Protein 5TEV (pdb70)

Sequence (667 aa):
KKRVLTGVTTTGTPHLGNYVGAIRPAVRAAQNPDTESFLFLADYHGIIKCHEQEMIHQSTQAVAATWLACGLDPERTTFYRQSDIPEVMELNWILTCITAKGLMNRAHAYKAAVQANAENGQEDPDFGVEMGLFSYPILMTADILMFNANEVPVGRDQIQHVEMARDIAGRFNHRFQELFTLPEVKIDENVELLVGLDGRKMSKSYGNTIPLWENDKKTQKSVNKIITNMKEPGEPKQPDESPLFEIYKAFSTPSETAEFTQMLALAWGEAKKLSAAKINAELAELRERYNALTSNPSQIEEILQAGAQKARKEARELLDKVRDAVGIRPLKSKKRVLTGVTTTGTPHLGNYVGAIRPAVRAAQNPDTESFLFLADYHGIIKCHEQEMIHQSTQAVAATWLACGLDPERTTFYRQSDIPEVMELNWILTCITAKGLMNRAHHAYKAAVQANAENGQEDPDFGVEMGLFSYPILMTADILMFNANEVPVGRDQIQHVEMARDIAGRFNHRRFQELFTLPEVKIDENVELLVGLDGRKMSKSYGNTIPLWENDKKTQKSVNKIITNMKEPGEPKQPDESPLFEIIYKAFSTPSETAEFTQMLADGLAWGEAKKLSAAKINAELAELRERYNALTSNPSQIEEILQAGAQKARKEARELLDKVRDAVGIRPLK

Organism: Neisseria gonorrhoeae (strain ATCC 700825 / FA 1090) (NCBI:txid242231)

Radius of gyration: 34.65 Å; Cα contacts (8 Å, |Δi|>4): 1005; chains: 2; bounding box: 99×56×100 Å

CATH classification: 3.40.50.620 (+1 more: 1.10.240.10)

InterPro domains:
  IPR002305 Aminoacyl-tRNA synthetase, class Ic [PF00579] (5-286)
  IPR002306 Tryptophan-tRNA ligase [PR01039] (16-32)
  IPR002306 Tryptophan-tRNA ligase [PR01039] (68-87)
  IPR002306 Tryptophan-tRNA ligase [PR01039] (152-173)
  IPR002306 Tryptophan-tRNA ligase [PR01039] (203-213)
  IPR002306 Tryptophan-tRNA ligase [TIGR00233] (3-332)
  IPR014729 Rossmann-like alpha/beta/alpha sandwich fold [G3DSA:3.40.50.620] (5-331)
  IPR024109 Tryptophan-tRNA ligase, bacterial-type [MF_00140_B] (3-333)
  IPR050203 Tryptophan--tRNA ligase [PTHR43766] (3-332)

Solvent-accessible surface area: 33752 Å² total; per-residue (Å²): 181,84,36,24,1,25,42,24,95,0,75,33,95,14,19,0,11,58,8,11,15,53,3,80,45,30,14,64,68,16,98,57,105,98,18,66,11,6,8,10,0,7,14,96,20,3,79,38,174,28,122,106,83,53,63,29,132,103,3,13,56,6,4,0,0,0,7,12,0,16,26,6,51,36,157,110,0,16,0,3,34,3,49,32,1,72,6,3,70,60,0,38,168,20,0,47,76,5,20,37,138,22,20,5,60,140,4,108,32,31,112,64,26,41,91,42,14,65,133,119,68,68,107,71,75,68,111,69,34,113,131,31,29,22,34,32,3,9,21,43,0,0,4,4,0,1,3,39,0,51,42,10,52,24,36,73,130,84,60,32,34,0,97,6,0,83,63,0,0,27,87,0,23,164,125,70,92,148,36,8,52,70,0,98,50,27,74,60,155,125,84,53,91,7,20,0,28,54,38,118,61,15,30,79,105,105,68,4,39,0,38,1,33,78,100,76,69,36,0,78,64,23,0,84,58,4,82,28,54,65,21,48,103,60,38,94,6,58,59,105,78,8,17,1,45,63,0,18,118,19,8,21,66,119,81,58,16,63,63,18,29,125,125,20,71,40,24,21,40,122,13,8,50,38,0,0,58,59,0,10,74,59,0,49,65,29,15,130,107,26,79,60,23,34,98,65,57,60,78,5,71,118,43,4,87,52,3,5,140,83,0,100,64,64,0,92,106,16,0,70,107,0,79,67,13,39,39,99,136,125,182,162,176,129,88,38,16,2,27,38,25,94,0,70,26,84,15,23,0,9,58,7,11,15,54,4,78,45,30,15,62,50,15,97,60,108,98,22,67,10,4,8,10,0,8,12,98,21,6,110,49,91,38,89,35,91,63,13,27,137,123,6,13,56,9,7,0,0,0,10,12,0,14,24,7,50,39,158,120,2,15,1,4,32,3,48,33,2,72,6,3,69,63,0,40,162,19,0,47,69,8,19,38,141,23,22,5,60,138,4,99,32,31,97,65,24,42,113,55,16,66,78,134,57,59,168,68,78,71,118,73,33,129,131,32,44,25,35,36,3,10,22,45,1,0,4,4,0,1,3,38,1,51,28,10,44,23,36,74,133,78,54,34,41,0,95,5,0,80,64,0,0,28,114,0,22,171,158,53,88,150,35,8,56,70,0,99,50,77,81,64,162,131,90,60,88,13,17,0,18,52,39,115,54,17,35,56,81,98,60,2,39,0,45,2,27,71,89,78,64,112,0,79,122,12,0,80,119,3,87,36,62,193,74,114,102,54,74,64,0,88,43,132,40,8,17,0,37,87,0,15,119,21,8,23,72,120,88,67,15,62,57,2,41,100,83,2,35,100,4,32,21,20,49,80,0,33,136,62,1,1,53,52,1,12,74,60,0,53,136,27,15,67,111,28,77,57,23,38,97,64,58,60,78,5,72,122,46,3,85,54,2,4,132,76,0,96,153,69,0,94,56,20,0,70,120,0,76,65,12,40,40,96,146,114,181,250

B-factor: mean 45.29, std 17.22, range [15.89, 123.72]

Foldseek 3Di:
DAEEEEEDEQQAADFPLCCLFPQLVVLVVLPPPVYQAEYEYALVLNCQPRVPVVRSVVSVLRVLLLNVLSHNDCVRYLYAYPVLAVLLVVQLVVLVVQADLVLLVPDDQLVVQLVVCVVVVHPDSCVPPDVSSSRVLSSVLSVCFLQLGQEYEDEPVCQSSLVSSQVSLVSLCVVFNNLHHRHYYDYDPPGDQAAFQERHGADPVVVGGQHQQDALVSNLVSLVSRDADDQAFPCADALVRTSLLVLQPSLDDPVVSVVLRVCRPGGPSVSSVNSSVSSNVVCVSSNVSSVVCVVPVVVSVVSNVVSSVVSNVSSVVSSVVSCVRVPNDDDD/DAAEEEEEDEQQDADFPQCCLFPQLVVLVVLVPPRYQAEYEYALVLVPQPDDPVVRSVVSVLNVLLLNVLSPNDCVRYLYAYPVLAVLLVVVLVVLVVLADLVLLVPDDQLVVQLVVCVVVVNPPSCVVPDVSSSRVLSSLLSVCFLQLGQEYEDEPVCQSSLVSSQVSLVSLCVVFNNQHHRHDYDYDPDGDQAAFQERHGADPVVVGTQGQQDALVSSLVSLVSRDADDQAAQAADALVRTSLLRLQPSQDDPVVSVVLRVCRRRRHGVNVSSVVSSVSSCVVCVSSNVSSVVCVVPVVVSVVSNVVSSVVSNVSSVVSSVVVCVRVPNDDDD

Structure (mmCIF, N/CA/C/O backbone):
data_5TEV
#
_entry.id   5TEV
#
_cell.length_a   59.940
_cell.length_b   59.940
_cell.length_c   355.620
_cell.angle_alpha   90.000
_cell.angle_beta   90.000
_cell.angle_gamma   120.000
#
_symmetry.space_group_name_H-M   'P 32 2 1'
#
loop_
_entity.id
_entity.type
_entity.pdbx_description
1 polymer 'Tryptophan--tRNA ligase'
2 water water
#
loop_
_atom_site.group_PDB
_atom_site.id
_atom_site.type_symbol
_atom_site.label_atom_id
_atom_site.label_alt_id
_atom_site.label_comp_id
_atom_site.label_asym_id
_atom_site.label_entity_id
_atom_site.label_seq_id
_atom_site.pdbx_PDB_ins_code
_atom_site.Cartn_x
_atom_site.Cartn_y
_atom_site.Cartn_z
_atom_site.occupancy
_atom_site.B_iso_or_equiv
_atom_site.auth_seq_id
_atom_site.auth_comp_id
_atom_site.auth_asym_id
_atom_site.auth_atom_id
_atom_site.pdbx_PDB_model_num
ATOM 1 N N . LYS A 1 11 ? 33.655 -6.373 -71.262 1.00 72.67 3 LYS A N 1
ATOM 2 C CA . LYS A 1 11 ? 33.861 -6.363 -69.811 1.00 67.05 3 LYS A CA 1
ATOM 3 C C . LYS A 1 11 ? 33.719 -7.771 -69.204 1.00 55.19 3 LYS A C 1
ATOM 4 O O . LYS A 1 11 ? 32.721 -8.459 -69.410 1.00 53.21 3 LYS A O 1
ATOM 10 N N . LYS A 1 12 ? 34.727 -8.175 -68.436 1.00 48.00 4 LYS A N 1
ATOM 11 C CA . LYS A 1 12 ? 34.835 -9.539 -67.933 1.00 43.59 4 LYS A CA 1
ATOM 12 C C . LYS A 1 12 ? 33.945 -9.718 -66.706 1.00 42.85 4 LYS A C 1
ATOM 13 O O . LYS A 1 12 ? 34.171 -9.069 -65.678 1.00 34.51 4 LYS A O 1
ATOM 19 N N . ARG A 1 13 ? 32.962 -10.613 -66.779 1.00 29.40 5 ARG A N 1
ATOM 20 C CA . ARG A 1 13 ? 32.123 -10.852 -65.611 1.00 33.90 5 ARG A CA 1
ATOM 21 C C . ARG A 1 13 ? 32.737 -11.940 -64.723 1.00 26.70 5 ARG A C 1
ATOM 22 O O . ARG A 1 13 ? 33.096 -13.027 -65.195 1.00 27.15 5 ARG A O 1
ATOM 30 N N . VAL A 1 14 ? 32.855 -11.631 -63.437 1.00 25.45 6 VAL A N 1
ATOM 31 C CA . VAL A 1 14 ? 33.596 -12.430 -62.464 1.00 24.66 6 VAL A CA 1
ATOM 32 C C . VAL A 1 14 ? 32.609 -12.807 -61.370 1.00 23.43 6 VAL A C 1
ATOM 33 O O . VAL A 1 14 ? 31.961 -11.932 -60.779 1.00 31.26 6 VAL A O 1
ATOM 37 N N . LEU A 1 15 ? 32.459 -14.100 -61.118 1.00 25.86 7 LEU A N 1
ATOM 38 C CA . LEU A 1 15 ? 31.409 -14.574 -60.223 1.00 28.09 7 LEU A CA 1
ATOM 39 C C . LEU A 1 15 ? 31.979 -15.520 -59.175 1.00 30.71 7 LEU A C 1
ATOM 40 O O . LEU A 1 15 ? 32.561 -16.558 -59.510 1.00 23.66 7 LEU A O 1
ATOM 45 N N . THR A 1 16 ? 31.737 -15.185 -57.910 1.00 29.81 8 THR A N 1
ATOM 46 C CA . THR A 1 16 ? 32.289 -15.879 -56.752 1.00 33.31 8 THR A CA 1
ATOM 47 C C . THR A 1 16 ? 31.136 -16.364 -55.884 1.00 36.10 8 THR A C 1
ATOM 48 O O . THR A 1 16 ? 30.246 -15.581 -55.534 1.00 32.51 8 THR A O 1
ATOM 52 N N . GLY A 1 17 ? 31.141 -17.646 -55.542 1.00 30.54 9 GLY A N 1
ATOM 53 C CA . GLY A 1 17 ? 30.213 -18.180 -54.560 1.00 29.91 9 GLY A CA 1
ATOM 54 C C . GLY A 1 17 ? 30.958 -18.339 -53.245 1.00 32.88 9 GLY A C 1
ATOM 55 O O . GLY A 1 17 ? 32.102 -18.781 -53.233 1.00 32.21 9 GLY A O 1
ATOM 56 N N . VAL A 1 18 ? 30.305 -17.947 -52.143 1.00 30.07 10 VAL A N 1
ATOM 57 C CA . VAL A 1 18 ? 30.861 -18.042 -50.789 1.00 25.28 10 VAL A CA 1
ATOM 58 C C . VAL A 1 18 ? 29.940 -18.918 -49.941 1.00 28.23 10 VAL A C 1
ATOM 59 O O . VAL A 1 18 ? 28.714 -18.755 -49.976 1.00 34.48 10 VAL A O 1
ATOM 63 N N . THR A 1 19 ? 30.527 -19.836 -49.173 1.00 29.17 11 THR A N 1
ATOM 64 C CA . THR A 1 19 ? 29.727 -20.747 -48.368 1.00 34.45 11 THR A CA 1
ATOM 65 C C . THR A 1 19 ? 29.129 -20.032 -47.154 1.00 36.67 11 THR A C 1
ATOM 66 O O . THR A 1 19 ? 29.571 -18.947 -46.747 1.00 35.00 11 THR A O 1
ATOM 70 N N . THR A 1 20 ? 28.093 -20.662 -46.585 1.00 34.24 12 THR A N 1
ATOM 71 C CA . THR A 1 20 ? 27.354 -20.146 -45.425 1.00 29.85 12 THR A CA 1
ATOM 72 C C . THR A 1 20 ? 27.110 -21.283 -44.426 1.00 39.00 12 THR A C 1
ATOM 73 O O . THR A 1 20 ? 25.977 -21.627 -44.092 1.00 48.62 12 THR A O 1
ATOM 77 N N . THR A 1 21 ? 28.192 -21.903 -43.931 1.00 35.64 13 THR A N 1
ATOM 78 C CA . THR A 1 21 ? 28.065 -23.051 -43.033 1.00 44.05 13 THR A CA 1
ATOM 79 C C . THR A 1 21 ? 28.843 -22.851 -41.741 1.00 44.84 13 THR A C 1
ATOM 80 O O . THR A 1 21 ? 29.081 -23.815 -41.011 1.00 50.16 13 THR A O 1
ATOM 84 N N . GLY A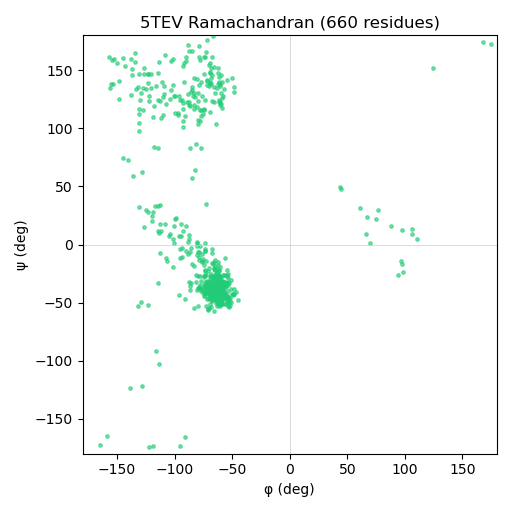 1 22 ? 29.248 -21.628 -41.451 1.00 40.47 14 GLY A N 1
ATOM 85 C CA . GLY A 1 22 ? 29.903 -21.331 -40.191 1.00 33.47 14 GLY A CA 1
ATOM 86 C C . GLY A 1 22 ? 30.357 -19.893 -40.219 1.00 42.12 14 GLY A C 1
ATOM 87 O O . GLY A 1 22 ? 30.279 -19.207 -41.249 1.00 39.56 14 GLY A O 1
ATOM 88 N N . THR A 1 23 ? 30.839 -19.447 -39.072 1.00 44.70 15 THR A N 1
ATOM 89 C CA . THR A 1 23 ? 31.261 -18.064 -38.952 1.00 44.71 15 THR A CA 1
ATOM 90 C C . THR A 1 23 ? 32.683 -17.899 -39.481 1.00 40.92 15 THR A C 1
ATOM 91 O O . THR A 1 23 ? 33.566 -18.681 -39.117 1.00 38.84 15 THR A O 1
ATOM 95 N N . PRO A 1 24 ? 32.932 -16.925 -40.354 1.00 41.26 16 PRO A N 1
ATOM 96 C CA . PRO A 1 24 ? 34.300 -16.678 -40.823 1.00 42.93 16 PRO A CA 1
ATOM 97 C C . PRO A 1 24 ? 35.298 -16.569 -39.674 1.00 42.36 16 PRO A C 1
ATOM 98 O O . PRO A 1 24 ? 34.989 -16.056 -38.593 1.00 40.67 16 PRO A O 1
ATOM 102 N N . HIS A 1 25 ? 36.497 -17.092 -39.914 1.00 39.62 17 HIS A N 1
ATOM 103 C CA . HIS A 1 25 ? 37.614 -16.992 -38.989 1.00 36.70 17 HIS A CA 1
ATOM 104 C C . HIS A 1 25 ? 38.796 -16.314 -39.687 1.00 35.24 17 HIS A C 1
ATOM 105 O O . HIS A 1 25 ? 38.690 -15.835 -40.819 1.00 35.16 17 HIS A O 1
ATOM 112 N N . LEU A 1 26 ? 39.928 -16.276 -38.985 1.00 32.61 18 LEU A N 1
ATOM 113 C CA . LEU A 1 26 ? 41.095 -15.555 -39.476 1.00 30.69 18 LEU A CA 1
ATOM 114 C C . LEU A 1 26 ? 41.575 -16.122 -40.806 1.00 33.49 18 LEU A C 1
ATOM 115 O O . LEU A 1 26 ? 41.946 -15.370 -41.715 1.00 37.37 18 LEU A O 1
ATOM 120 N N . GLY A 1 27 ? 41.539 -17.448 -40.945 1.00 36.27 19 GLY A N 1
ATOM 121 C CA . GLY A 1 27 ? 41.949 -18.079 -42.191 1.00 37.51 19 GLY A CA 1
ATOM 122 C C . GLY A 1 27 ? 41.114 -17.664 -43.390 1.00 36.85 19 GLY A C 1
ATOM 123 O O . GLY A 1 27 ? 41.645 -17.487 -44.492 1.00 41.36 19 GLY A O 1
ATOM 124 N N . ASN A 1 28 ? 39.795 -17.520 -43.206 1.00 27.99 20 ASN A N 1
ATOM 125 C CA . ASN A 1 28 ? 38.956 -17.039 -44.312 1.00 26.66 20 ASN A CA 1
ATOM 126 C C . ASN A 1 28 ? 39.319 -15.607 -44.697 1.00 32.08 20 ASN A C 1
ATOM 127 O O . ASN A 1 28 ? 39.326 -15.251 -45.882 1.00 36.91 20 ASN A O 1
ATOM 132 N N . TYR A 1 29 ? 39.601 -14.763 -43.704 1.00 25.93 21 TYR A N 1
ATOM 133 C CA . TYR A 1 29 ? 39.981 -13.382 -43.984 1.00 40.51 21 TYR A CA 1
ATOM 134 C C . TYR A 1 29 ? 41.302 -13.306 -44.749 1.00 36.69 21 TYR A C 1
ATOM 135 O O . TYR A 1 29 ? 41.403 -12.620 -45.777 1.00 34.70 21 TYR A O 1
ATOM 144 N N . VAL A 1 30 ? 42.329 -13.996 -44.248 1.00 33.73 22 VAL A N 1
ATOM 145 C CA . VAL A 1 30 ? 43.649 -13.966 -44.875 1.00 36.43 22 VAL A CA 1
ATOM 146 C C . VAL A 1 30 ? 43.628 -14.678 -46.226 1.00 35.83 22 VAL A C 1
ATOM 147 O O . VAL A 1 30 ? 44.273 -14.235 -47.184 1.00 37.77 22 VAL A O 1
ATOM 151 N N . GLY A 1 31 ? 42.880 -15.781 -46.330 1.00 37.61 23 GLY A N 1
ATOM 152 C CA . GLY A 1 31 ? 42.978 -16.633 -47.504 1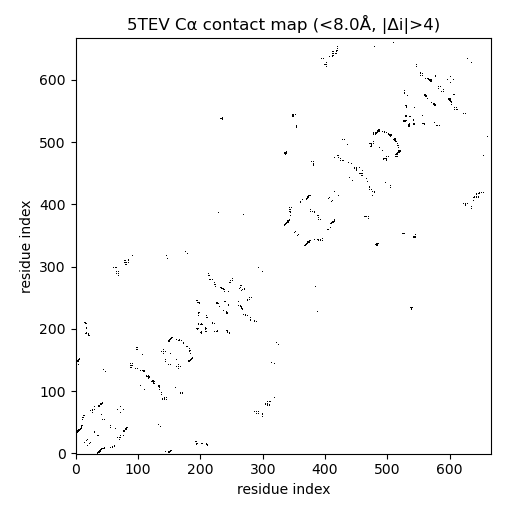.00 37.97 23 GLY A CA 1
ATOM 153 C C . GLY A 1 31 ? 42.076 -16.238 -48.652 1.00 39.44 23 GLY A C 1
ATOM 154 O O . GLY A 1 31 ? 42.442 -16.426 -49.813 1.00 45.25 23 GLY A O 1
ATOM 155 N N . ALA A 1 32 ? 40.899 -15.687 -48.361 1.00 31.88 24 ALA A N 1
ATOM 156 C CA . ALA A 1 32 ? 39.922 -15.444 -49.414 1.00 34.63 24 ALA A CA 1
ATOM 157 C C . ALA A 1 32 ? 39.389 -14.008 -49.386 1.00 33.93 24 ALA A C 1
ATOM 158 O O . ALA A 1 32 ? 39.402 -13.328 -50.411 1.00 37.00 24 ALA A O 1
ATOM 160 N N . ILE A 1 33 ? 38.959 -13.525 -48.218 1.00 37.22 25 ILE A N 1
ATOM 161 C CA . ILE A 1 33 ? 38.153 -12.305 -48.150 1.00 26.65 25 ILE A CA 1
ATOM 162 C C . ILE A 1 33 ? 38.986 -11.078 -48.481 1.00 31.72 25 ILE A C 1
ATOM 163 O O . ILE A 1 33 ? 38.622 -10.283 -49.353 1.00 37.95 25 ILE A O 1
ATOM 168 N N . ARG A 1 34 ? 40.091 -10.882 -47.759 1.00 33.87 26 ARG A N 1
ATOM 169 C CA . ARG A 1 34 ? 40.922 -9.699 -47.978 1.00 30.57 26 ARG A CA 1
ATOM 170 C C . ARG A 1 34 ? 41.367 -9.563 -49.429 1.00 43.46 26 ARG A C 1
ATOM 171 O O . ARG A 1 34 ? 41.244 -8.456 -49.988 1.00 41.69 26 ARG A O 1
ATOM 179 N N . PRO A 1 35 ? 41.868 -10.608 -50.101 1.00 41.46 27 PRO A N 1
ATOM 180 C CA . PRO A 1 35 ? 42.218 -10.430 -51.522 1.00 38.13 27 PRO A CA 1
ATOM 181 C C . PRO A 1 35 ? 41.003 -10.369 -52.441 1.00 32.77 27 PRO A C 1
ATOM 182 O O . PRO A 1 35 ? 41.065 -9.712 -53.487 1.00 35.41 27 PRO A O 1
ATOM 186 N N . ALA A 1 36 ? 39.888 -10.994 -52.075 1.00 31.51 28 ALA A N 1
ATOM 187 C CA . ALA A 1 36 ? 38.705 -10.901 -52.927 1.00 29.95 28 ALA A CA 1
ATOM 188 C C . ALA A 1 36 ? 38.143 -9.482 -52.944 1.00 29.09 28 ALA A C 1
ATOM 189 O O . ALA A 1 36 ? 37.734 -8.990 -53.998 1.00 31.39 28 ALA A O 1
ATOM 191 N N . VAL A 1 37 ? 38.165 -8.791 -51.800 1.00 35.69 29 VAL A N 1
ATOM 192 C CA . VAL A 1 37 ? 37.651 -7.427 -51.759 1.00 34.14 29 VAL A CA 1
ATOM 193 C C . VAL A 1 37 ? 38.524 -6.498 -52.595 1.00 38.04 29 VAL A C 1
ATOM 194 O O . VAL A 1 37 ? 38.012 -5.611 -53.290 1.00 38.07 29 VAL A O 1
ATOM 198 N N . ARG A 1 38 ? 39.849 -6.685 -52.555 1.00 40.92 30 ARG A N 1
ATOM 199 C CA . ARG A 1 38 ? 40.721 -5.891 -53.415 1.00 39.65 30 ARG A CA 1
ATOM 200 C C . ARG A 1 38 ? 40.454 -6.197 -54.887 1.00 41.71 30 ARG A C 1
ATOM 201 O O . ARG A 1 38 ? 40.342 -5.283 -55.714 1.00 50.85 30 ARG A O 1
ATOM 203 N N . ALA A 1 39 ? 40.342 -7.486 -55.230 1.00 33.43 31 ALA A N 1
ATOM 204 C CA . ALA A 1 39 ? 40.138 -7.886 -56.622 1.00 39.35 31 ALA A CA 1
ATOM 205 C C . ALA A 1 39 ? 38.832 -7.342 -57.175 1.00 32.51 31 ALA A C 1
ATOM 206 O O . ALA A 1 39 ? 38.750 -6.996 -58.356 1.00 32.32 31 ALA A O 1
ATOM 208 N N . ALA A 1 40 ? 37.796 -7.288 -56.342 1.00 27.76 32 ALA A N 1
ATOM 209 C CA . ALA A 1 40 ? 36.489 -6.815 -56.782 1.00 31.00 32 ALA A CA 1
ATOM 210 C C . ALA A 1 40 ? 36.498 -5.343 -57.185 1.00 35.01 32 ALA A C 1
ATOM 211 O O . ALA A 1 40 ? 35.584 -4.899 -57.893 1.00 39.36 32 ALA A O 1
ATOM 213 N N . GLN A 1 41 ? 37.508 -4.578 -56.762 1.00 33.24 33 GLN A N 1
ATOM 214 C CA . GLN A 1 41 ? 37.606 -3.171 -57.122 1.00 45.82 33 GLN A CA 1
ATOM 215 C C . GLN A 1 41 ? 38.079 -2.944 -58.552 1.00 48.06 33 GLN A C 1
ATOM 216 O O . GLN A 1 41 ? 38.075 -1.792 -59.005 1.00 44.51 33 GLN A O 1
ATOM 222 N N . ASN A 1 42 ? 38.496 -3.992 -59.257 1.00 41.00 34 ASN A N 1
ATOM 223 C CA . ASN A 1 42 ? 39.000 -3.848 -60.624 1.00 38.91 34 ASN A CA 1
ATOM 224 C C . ASN A 1 42 ? 37.904 -3.258 -61.514 1.00 35.28 34 ASN A C 1
ATOM 225 O O . ASN A 1 42 ? 36.828 -3.867 -61.647 1.00 38.47 34 ASN A O 1
ATOM 230 N N . PRO A 1 43 ? 38.123 -2.097 -62.137 1.00 38.40 35 PRO A N 1
ATOM 231 C CA . PRO A 1 43 ? 37.051 -1.484 -62.932 1.00 44.83 35 PRO A CA 1
ATOM 232 C C . PRO A 1 43 ? 36.828 -2.153 -64.276 1.00 46.75 35 PRO A C 1
ATOM 233 O O . PRO A 1 43 ? 35.785 -1.906 -64.899 1.00 45.93 35 PRO A O 1
ATOM 237 N N . ASP A 1 44 ? 37.761 -2.992 -64.738 1.00 41.86 36 ASP A N 1
ATOM 238 C CA . ASP A 1 44 ? 37.550 -3.737 -65.974 1.00 47.38 36 ASP A CA 1
ATOM 239 C C . ASP A 1 44 ? 36.647 -4.945 -65.783 1.00 41.76 36 ASP A C 1
ATOM 240 O O . ASP A 1 44 ? 36.312 -5.606 -66.766 1.00 48.57 36 ASP A O 1
ATOM 245 N N . THR A 1 45 ? 36.267 -5.255 -64.554 1.00 36.32 37 THR A N 1
ATOM 246 C CA . THR A 1 45 ? 35.501 -6.450 -64.261 1.00 35.49 37 THR A CA 1
ATOM 247 C C . THR A 1 45 ? 34.118 -6.073 -63.748 1.00 39.60 37 THR A C 1
ATOM 248 O O . THR A 1 45 ? 33.934 -5.054 -63.077 1.00 39.39 37 THR A O 1
ATOM 252 N N . GLU A 1 46 ? 33.149 -6.917 -64.065 1.00 39.48 38 GLU A N 1
ATOM 253 C CA . GLU A 1 46 ? 31.835 -6.875 -63.443 1.00 40.83 38 GLU A CA 1
ATOM 254 C C . GLU A 1 46 ? 31.801 -7.957 -62.366 1.00 34.42 38 GLU A C 1
ATOM 255 O O . GLU A 1 46 ? 31.843 -9.154 -62.670 1.00 38.72 38 GLU A O 1
ATOM 261 N N . SER A 1 47 ? 31.717 -7.531 -61.117 1.00 31.43 39 SER A N 1
ATOM 262 C CA . SER A 1 47 ? 31.873 -8.407 -59.963 1.00 29.28 39 SER A CA 1
ATOM 263 C C . SER A 1 47 ? 30.508 -8.887 -59.468 1.00 30.56 39 SER A C 1
ATOM 264 O O . SER A 1 47 ? 29.635 -8.063 -59.151 1.00 25.62 39 SER A O 1
ATOM 267 N N . PHE A 1 48 ? 30.333 -10.214 -59.386 1.00 23.57 40 PHE A N 1
ATOM 268 C CA . PHE A 1 48 ? 29.161 -10.849 -58.775 1.00 28.38 40 PHE A CA 1
ATOM 269 C C . PHE A 1 48 ? 29.644 -11.768 -57.669 1.00 30.28 40 PHE A C 1
ATOM 270 O O . PHE A 1 48 ? 30.622 -12.485 -57.849 1.00 30.66 40 PHE A O 1
ATOM 278 N N . LEU A 1 49 ? 28.927 -11.778 -56.545 1.00 26.99 41 LEU A N 1
ATOM 279 C CA . LEU A 1 49 ? 29.304 -12.559 -55.380 1.00 23.51 41 LEU A CA 1
ATOM 280 C C . LEU A 1 49 ? 28.029 -12.990 -54.675 1.00 30.00 41 LEU A C 1
ATOM 281 O O . LEU A 1 49 ? 27.200 -12.137 -54.337 1.00 32.18 41 LEU A O 1
ATOM 286 N N . PHE A 1 50 ? 27.863 -14.297 -54.449 1.00 26.45 42 PHE A N 1
ATOM 287 C CA . PHE A 1 50 ? 26.617 -14.753 -53.852 1.00 33.91 42 PHE A CA 1
ATOM 288 C C . PHE A 1 50 ? 26.887 -15.595 -52.622 1.00 30.11 42 PHE A C 1
ATOM 289 O O . PHE A 1 50 ? 27.942 -16.215 -52.491 1.00 22.62 42 PHE A O 1
ATOM 297 N N . LEU A 1 51 ? 25.924 -15.573 -51.701 1.00 34.08 43 LEU A N 1
ATOM 298 C CA . LEU A 1 51 ? 25.936 -16.448 -50.539 1.00 26.48 43 LEU A CA 1
ATOM 299 C C . LEU A 1 51 ? 25.265 -17.759 -50.940 1.00 35.59 43 LEU A C 1
ATOM 300 O O . LEU A 1 51 ? 24.099 -17.774 -51.366 1.00 26.72 43 LEU A O 1
ATOM 305 N N . ALA A 1 52 ? 26.018 -18.851 -50.844 1.00 32.18 44 ALA A N 1
ATOM 306 C CA . ALA A 1 52 ? 25.563 -20.152 -51.333 1.00 24.80 44 ALA A CA 1
ATOM 307 C C . ALA A 1 52 ? 24.717 -20.854 -50.269 1.00 26.67 44 ALA A C 1
ATOM 308 O O . ALA A 1 52 ? 25.011 -21.965 -49.838 1.00 30.58 44 ALA A O 1
ATOM 310 N N . ASP A 1 53 ? 23.645 -20.179 -49.841 1.00 22.76 45 ASP A N 1
ATOM 311 C CA . ASP A 1 53 ? 22.864 -20.714 -48.734 1.00 23.93 45 ASP A CA 1
ATOM 312 C C . ASP A 1 53 ? 22.062 -21.962 -49.123 1.00 25.38 45 ASP A C 1
ATOM 313 O O . ASP A 1 53 ? 21.769 -22.771 -48.250 1.00 34.45 45 ASP A O 1
ATOM 318 N N . TYR A 1 54 ? 21.746 -22.185 -50.399 1.00 27.03 46 TYR A N 1
ATOM 319 C CA . TYR A 1 54 ? 21.136 -23.476 -50.725 1.00 30.10 46 TYR A CA 1
ATOM 320 C C . TYR A 1 54 ? 22.157 -24.602 -50.883 1.00 29.32 46 TYR A C 1
ATOM 321 O O . TYR A 1 54 ? 21.802 -25.768 -50.664 1.00 25.95 46 TYR A O 1
ATOM 330 N N . HIS A 1 55 ? 23.417 -24.307 -51.241 1.00 24.12 47 HIS A N 1
ATOM 331 C CA . HIS A 1 55 ? 24.449 -25.330 -51.039 1.00 26.74 47 HIS A CA 1
ATOM 332 C C . HIS A 1 55 ? 24.643 -25.623 -49.558 1.00 33.25 47 HIS A C 1
ATOM 333 O O . HIS A 1 55 ? 25.052 -26.733 -49.192 1.00 28.76 47 HIS A O 1
ATOM 340 N N . GLY A 1 56 ? 24.332 -24.644 -48.696 1.00 37.70 48 GLY A N 1
ATOM 341 C CA . GLY A 1 56 ? 24.516 -24.812 -47.265 1.00 25.85 48 GLY A CA 1
ATOM 342 C C . GLY A 1 56 ? 23.749 -25.978 -46.675 1.00 28.17 48 GLY A C 1
ATOM 343 O O . GLY A 1 56 ? 24.213 -26.612 -45.720 1.00 31.63 48 GLY A O 1
ATOM 344 N N . ILE A 1 57 ? 22.585 -26.294 -47.228 1.00 28.12 49 ILE A N 1
ATOM 345 C CA . ILE A 1 57 ? 21.762 -27.339 -46.620 1.00 38.04 49 ILE A CA 1
ATOM 346 C C . ILE A 1 57 ? 22.068 -28.731 -47.177 1.00 34.34 49 ILE A C 1
ATOM 347 O O . ILE A 1 57 ? 21.286 -29.669 -46.977 1.00 41.07 49 ILE A O 1
ATOM 352 N N . ILE A 1 58 ? 23.206 -28.898 -47.864 1.00 30.83 50 ILE A N 1
ATOM 353 C CA . ILE A 1 58 ? 23.604 -30.239 -48.317 1.00 31.41 50 ILE A CA 1
ATOM 354 C C . ILE A 1 58 ? 23.924 -31.134 -47.123 1.00 33.89 50 ILE A C 1
ATOM 355 O O . ILE A 1 58 ? 23.485 -32.291 -47.055 1.00 39.52 50 ILE A O 1
ATOM 360 N N . LYS A 1 59 ? 24.713 -30.619 -46.178 1.00 34.00 51 LYS A N 1
ATOM 361 C CA . LYS A 1 59 ? 25.037 -31.316 -44.936 1.00 55.40 51 LYS A CA 1
ATOM 362 C C . LYS A 1 59 ? 24.490 -30.629 -43.690 1.00 53.16 51 LYS A C 1
ATOM 363 O O . LYS A 1 59 ? 24.116 -31.317 -42.727 1.00 61.87 51 LYS A O 1
ATOM 369 N N . CYS A 1 60 ? 24.419 -29.297 -43.697 1.00 49.02 52 CYS A N 1
ATOM 370 C CA . CYS A 1 60 ? 24.123 -28.492 -42.510 1.00 68.94 52 CYS A CA 1
ATOM 371 C C . CYS A 1 60 ? 22.608 -28.362 -42.350 1.00 70.35 52 CYS A C 1
ATOM 372 O O . CYS A 1 60 ? 21.978 -27.375 -42.744 1.00 58.51 52 CYS A O 1
ATOM 375 N N . HIS A 1 61 ? 22.017 -29.385 -41.741 1.00 76.07 53 HIS A N 1
ATOM 376 C CA . HIS A 1 61 ? 20.577 -29.428 -41.528 1.00 81.51 53 HIS A CA 1
ATOM 377 C C . HIS A 1 61 ? 20.179 -28.868 -40.170 1.00 90.73 53 HIS A C 1
ATOM 378 O O . HIS A 1 61 ? 19.032 -29.047 -39.746 1.00 94.57 53 HIS A O 1
ATOM 385 N N . GLU A 1 62 ? 21.109 -28.210 -39.480 1.00 93.52 54 GLU A N 1
ATOM 386 C CA . GLU A 1 62 ? 20.804 -27.401 -38.303 1.00 93.47 54 GLU A CA 1
ATOM 387 C C . GLU A 1 62 ? 20.259 -26.069 -38.816 1.00 105.45 54 GLU A C 1
ATOM 388 O O . GLU A 1 62 ? 21.013 -25.226 -39.311 1.00 103.16 54 GLU A O 1
ATOM 394 N N . GLN A 1 63 ? 18.931 -25.896 -38.726 1.00 113.47 55 GLN A N 1
ATOM 395 C CA . GLN A 1 63 ? 18.273 -24.738 -39.333 1.00 105.85 55 GLN A CA 1
ATOM 396 C C . GLN A 1 63 ? 18.816 -23.429 -38.773 1.00 102.01 55 GLN A C 1
ATOM 397 O O . GLN A 1 63 ? 18.975 -22.446 -39.511 1.00 99.36 55 GLN A O 1
ATOM 399 N N . GLU A 1 64 ? 19.121 -23.399 -37.471 1.00 95.65 56 GLU A N 1
ATOM 400 C CA . GLU A 1 64 ? 19.707 -22.201 -36.881 1.00 82.16 56 GLU A CA 1
ATOM 401 C C . GLU A 1 64 ? 21.065 -21.867 -37.504 1.00 71.40 56 GLU A C 1
ATOM 402 O O . GLU A 1 64 ? 21.467 -20.698 -37.511 1.00 59.20 56 GLU A O 1
ATOM 404 N N . MET A 1 65 ? 21.775 -22.872 -38.041 1.00 69.30 57 MET A N 1
ATOM 405 C CA . MET A 1 65 ? 23.142 -22.663 -38.526 1.00 54.45 57 MET A CA 1
ATOM 406 C C . MET A 1 65 ? 23.172 -21.869 -39.829 1.00 38.04 57 MET A C 1
ATOM 407 O O . MET A 1 65 ? 23.896 -20.876 -39.945 1.00 38.65 57 MET A O 1
ATOM 412 N N . ILE A 1 66 ? 22.417 -22.308 -40.836 1.00 37.33 58 ILE A N 1
ATOM 413 C CA . ILE A 1 66 ? 22.430 -21.614 -42.119 1.00 40.48 58 ILE A CA 1
ATOM 414 C C . ILE A 1 66 ? 21.993 -20.159 -41.944 1.00 41.89 58 ILE A C 1
ATOM 415 O O . ILE A 1 66 ? 22.556 -19.254 -42.568 1.00 37.20 58 ILE A O 1
ATOM 420 N N . HIS A 1 67 ? 21.035 -19.900 -41.044 1.00 38.07 59 HIS A N 1
ATOM 421 C CA . HIS A 1 67 ? 20.586 -18.525 -40.831 1.00 32.33 59 HIS A CA 1
ATOM 422 C C . HIS A 1 67 ? 21.663 -17.687 -40.146 1.00 42.22 59 HIS A C 1
ATOM 423 O O . HIS A 1 67 ? 22.025 -16.608 -40.639 1.00 37.20 59 HIS A O 1
ATOM 430 N N . GLN A 1 68 ? 22.167 -18.153 -38.989 1.00 37.06 60 GLN A N 1
ATOM 431 C CA . GLN A 1 68 ? 23.275 -17.464 -38.322 1.00 47.29 60 GLN A CA 1
ATOM 432 C C . GLN A 1 68 ? 24.463 -17.272 -39.263 1.00 41.28 60 GLN A C 1
ATOM 433 O O . GLN A 1 68 ? 25.060 -16.188 -39.306 1.00 34.90 60 GLN A O 1
ATOM 439 N N . SER A 1 69 ? 24.815 -18.314 -40.031 1.00 37.98 61 SER A N 1
ATOM 440 C CA . SER A 1 69 ? 25.970 -18.219 -40.918 1.00 34.53 61 SER A CA 1
ATOM 441 C C . SER A 1 69 ? 25.726 -17.223 -42.038 1.00 33.51 61 SER A C 1
ATOM 442 O O . SER A 1 69 ? 26.641 -16.485 -42.417 1.00 35.43 61 SER A O 1
ATOM 445 N N . THR A 1 70 ? 24.514 -17.207 -42.605 1.00 32.31 62 THR A N 1
ATOM 446 C CA . THR A 1 70 ? 24.224 -16.238 -43.658 1.00 32.68 62 THR A CA 1
ATOM 447 C C . THR A 1 70 ? 24.455 -14.813 -43.158 1.00 31.04 62 THR A C 1
ATOM 448 O O . THR A 1 70 ? 25.093 -14.002 -43.832 1.00 28.90 62 THR A O 1
ATOM 452 N N . GLN A 1 71 ? 23.975 -14.502 -41.959 1.00 30.11 63 GLN A N 1
ATOM 453 C CA . GLN A 1 71 ? 24.137 -13.149 -41.445 1.00 34.24 63 GLN A CA 1
ATOM 454 C C . GLN A 1 71 ? 25.606 -12.863 -41.144 1.00 35.34 63 GLN A C 1
ATOM 455 O O . GLN A 1 71 ? 26.137 -11.822 -41.544 1.00 38.88 63 GLN A O 1
ATOM 461 N N . ALA A 1 72 ? 26.287 -13.807 -40.481 1.00 32.18 64 ALA A N 1
ATOM 462 C CA . ALA A 1 72 ? 27.707 -13.644 -40.177 1.00 34.55 64 ALA A CA 1
ATOM 463 C C . ALA A 1 72 ? 28.546 -13.495 -41.442 1.00 37.00 64 ALA A C 1
ATOM 464 O O . ALA A 1 72 ? 29.445 -12.647 -41.500 1.00 35.21 64 ALA A O 1
ATOM 466 N N . VAL A 1 73 ? 28.277 -14.318 -42.462 1.00 35.87 65 VAL A N 1
ATOM 467 C CA . VAL A 1 73 ? 29.071 -14.263 -43.688 1.00 31.41 65 VAL A CA 1
ATOM 468 C C . VAL A 1 73 ? 28.787 -12.971 -44.458 1.00 33.51 65 VAL A C 1
ATOM 469 O O . VAL A 1 73 ? 29.706 -12.347 -45.008 1.00 33.47 65 VAL A O 1
ATOM 473 N N . ALA A 1 74 ? 27.517 -12.548 -44.505 1.00 29.03 66 ALA A N 1
ATOM 474 C CA . ALA A 1 74 ? 27.153 -11.328 -45.223 1.00 29.44 66 ALA A CA 1
ATOM 475 C C . ALA A 1 74 ? 27.727 -10.090 -44.532 1.00 31.98 66 ALA A C 1
ATOM 476 O O . ALA A 1 74 ? 28.330 -9.224 -45.182 1.00 27.13 66 ALA A O 1
ATOM 478 N N . ALA A 1 75 ? 27.556 -9.993 -43.210 1.00 29.68 67 ALA A N 1
ATOM 479 C CA . ALA A 1 75 ? 28.159 -8.883 -42.476 1.00 38.89 67 ALA A CA 1
ATOM 480 C C . ALA A 1 75 ? 29.677 -8.882 -42.612 1.00 31.57 67 ALA A C 1
ATOM 481 O O . ALA A 1 75 ? 30.290 -7.808 -42.695 1.00 36.72 67 ALA A O 1
ATOM 483 N N . THR A 1 76 ? 30.290 -10.071 -42.661 1.00 31.88 68 THR A N 1
ATOM 484 C CA . THR A 1 76 ? 31.749 -10.177 -42.747 1.00 33.01 68 THR A CA 1
ATOM 485 C C . THR A 1 76 ? 32.271 -9.535 -44.021 1.00 31.27 68 THR A C 1
ATOM 486 O O . THR A 1 76 ? 33.228 -8.754 -43.994 1.00 35.31 68 THR A O 1
ATOM 490 N N . TRP A 1 77 ? 31.661 -9.869 -45.156 1.00 30.23 69 TRP A N 1
ATOM 491 C CA . TRP A 1 77 ? 32.146 -9.327 -46.414 1.00 27.93 69 TRP A CA 1
ATOM 492 C C . TRP A 1 77 ? 31.874 -7.836 -46.506 1.00 31.13 69 TRP A C 1
ATOM 493 O O . TRP A 1 77 ? 32.714 -7.080 -47.007 1.00 29.66 69 TRP A O 1
ATOM 504 N N . LEU A 1 78 ? 30.703 -7.394 -46.034 1.00 37.35 70 LEU A N 1
ATOM 505 C CA . LEU A 1 78 ? 30.422 -5.964 -46.020 1.00 30.05 70 LEU A CA 1
ATOM 506 C C . LEU A 1 78 ? 31.414 -5.231 -45.130 1.00 32.05 70 LEU A C 1
ATOM 507 O O . LEU A 1 78 ? 31.959 -4.193 -45.529 1.00 31.50 70 LEU A O 1
ATOM 512 N N . ALA A 1 79 ? 31.704 -5.790 -43.945 1.00 32.32 71 ALA A N 1
ATOM 513 C CA . ALA A 1 79 ? 32.599 -5.139 -42.991 1.00 35.06 71 ALA A CA 1
ATOM 514 C C . ALA A 1 79 ? 34.026 -5.056 -43.513 1.00 36.07 71 ALA A C 1
ATOM 515 O O . ALA A 1 79 ? 34.768 -4.149 -43.129 1.00 39.07 71 ALA A O 1
ATOM 517 N N . CYS A 1 80 ? 34.432 -5.987 -44.370 1.00 37.68 72 CYS A N 1
ATOM 518 C CA . CYS A 1 80 ? 35.783 -5.991 -44.897 1.00 34.76 72 CYS A CA 1
ATOM 519 C C . CYS A 1 80 ? 35.915 -5.155 -46.161 1.00 38.48 72 CYS A C 1
ATOM 520 O O . CYS A 1 80 ? 37.003 -5.104 -46.745 1.00 34.21 72 CYS A O 1
ATOM 523 N N . GLY A 1 81 ? 34.835 -4.505 -46.596 1.00 38.89 73 GLY A N 1
ATOM 524 C CA . GLY A 1 81 ? 34.892 -3.557 -47.689 1.00 40.32 73 GLY A CA 1
ATOM 525 C C . GLY A 1 81 ? 34.214 -3.973 -48.983 1.00 38.64 73 GLY A C 1
ATOM 526 O O . GLY A 1 81 ? 34.321 -3.232 -49.964 1.00 40.27 73 GLY A O 1
ATOM 527 N N . LEU A 1 82 ? 33.528 -5.113 -49.048 1.00 30.82 74 LEU A N 1
ATOM 528 C CA . LEU A 1 82 ? 32.772 -5.412 -50.261 1.00 36.00 74 LEU A CA 1
ATOM 529 C C . LEU A 1 82 ? 31.730 -4.322 -50.479 1.00 40.25 74 LEU A C 1
ATOM 530 O O . LEU A 1 82 ? 30.912 -4.051 -49.597 1.00 38.64 74 LEU A O 1
ATOM 535 N N . ASP A 1 83 ? 31.785 -3.671 -51.644 1.00 38.29 75 ASP A N 1
ATOM 536 C CA . ASP A 1 83 ? 30.895 -2.560 -51.951 1.00 29.79 75 ASP A CA 1
ATOM 537 C C . ASP A 1 83 ? 29.711 -3.063 -52.766 1.00 28.77 75 ASP A C 1
ATOM 538 O O . ASP A 1 83 ? 29.894 -3.439 -53.935 1.00 29.42 75 ASP A O 1
ATOM 543 N N . PRO A 1 84 ? 28.487 -3.078 -52.228 1.00 28.83 76 PRO A N 1
ATOM 544 C CA . PRO A 1 84 ? 27.356 -3.567 -53.023 1.00 33.97 76 PRO A CA 1
ATOM 545 C C . PRO A 1 84 ? 26.912 -2.606 -54.119 1.00 37.92 76 PRO A C 1
ATOM 546 O O . PRO A 1 84 ? 26.003 -2.952 -54.881 1.00 37.18 76 PRO A O 1
ATOM 550 N N . GLU A 1 85 ? 27.511 -1.410 -54.218 1.00 35.00 77 GLU A N 1
ATOM 551 C CA . GLU A 1 85 ? 27.300 -0.563 -55.390 1.00 33.63 77 GLU A CA 1
ATOM 552 C C . GLU A 1 85 ? 28.155 -1.028 -56.566 1.00 35.37 77 GLU A C 1
ATOM 553 O O . GLU A 1 85 ? 27.794 -0.811 -57.729 1.00 35.02 77 GLU A O 1
ATOM 559 N N . ARG A 1 86 ? 29.287 -1.661 -56.283 1.00 28.70 78 ARG A N 1
ATOM 560 C CA . ARG A 1 86 ? 30.162 -2.200 -57.313 1.00 32.75 78 ARG A CA 1
ATOM 561 C C . ARG A 1 86 ? 29.915 -3.682 -57.564 1.00 36.15 78 ARG A C 1
ATOM 562 O O . ARG A 1 86 ? 29.822 -4.109 -58.716 1.00 39.38 78 ARG A O 1
ATOM 570 N N . THR A 1 87 ? 29.752 -4.465 -56.505 1.00 30.44 79 THR A N 1
ATOM 571 C CA . THR A 1 87 ? 29.567 -5.904 -56.602 1.00 26.63 79 THR A CA 1
ATOM 572 C C . THR A 1 87 ? 28.095 -6.238 -56.479 1.00 27.20 79 THR A C 1
ATOM 573 O O . THR A 1 87 ? 27.447 -5.812 -55.522 1.00 25.55 79 THR A O 1
ATOM 577 N N . THR A 1 88 ? 27.568 -6.998 -57.440 1.00 25.99 80 THR A N 1
ATOM 578 C CA . THR A 1 88 ? 26.204 -7.496 -57.316 1.00 27.07 80 THR A CA 1
ATOM 579 C C . THR A 1 88 ? 26.196 -8.626 -56.291 1.00 27.06 80 THR A C 1
ATOM 580 O O . THR A 1 88 ? 26.842 -9.657 -56.495 1.00 25.07 80 THR A O 1
ATOM 584 N N . PHE A 1 89 ? 25.485 -8.419 -55.174 1.00 25.64 81 PHE A N 1
ATOM 585 C CA . PHE A 1 89 ? 25.715 -9.169 -53.937 1.00 27.85 81 PHE A CA 1
ATOM 586 C C . PHE A 1 89 ? 24.388 -9.702 -53.406 1.00 29.99 81 PHE A C 1
ATOM 587 O O . PHE A 1 89 ? 23.538 -8.918 -52.969 1.00 31.84 81 PHE A O 1
ATOM 595 N N . TYR A 1 90 ? 24.211 -11.032 -53.422 1.00 24.07 82 TYR A N 1
ATOM 596 C CA . TYR A 1 90 ? 22.878 -11.607 -53.240 1.00 28.10 82 TYR A CA 1
ATOM 597 C C . TYR A 1 90 ? 22.959 -13.001 -52.631 1.00 31.09 82 TYR A C 1
ATOM 598 O O . TYR A 1 90 ? 23.993 -13.667 -52.704 1.00 22.57 82 TYR A O 1
ATOM 607 N N . ARG A 1 91 ? 21.837 -13.441 -52.039 1.00 24.39 83 ARG A N 1
ATOM 608 C CA . ARG A 1 91 ? 21.691 -14.834 -51.613 1.00 26.67 83 ARG A CA 1
ATOM 609 C C . ARG A 1 91 ? 21.219 -15.717 -52.764 1.00 30.59 83 ARG A C 1
ATOM 610 O O . ARG A 1 91 ? 20.293 -15.357 -53.511 1.00 25.41 83 ARG A O 1
ATOM 618 N N . GLN A 1 92 ? 21.855 -16.888 -52.891 1.00 24.57 84 GLN A N 1
ATOM 619 C CA . GLN A 1 92 ? 21.413 -17.887 -53.855 1.00 24.78 84 GLN A CA 1
ATOM 620 C C . GLN A 1 92 ? 19.921 -18.174 -53.710 1.00 26.21 84 GLN A C 1
ATOM 621 O O . GLN A 1 92 ? 19.218 -18.324 -54.715 1.00 25.13 84 GLN A O 1
ATOM 627 N N . SER A 1 93 ? 19.415 -18.197 -52.467 1.00 23.44 85 SER A N 1
ATOM 628 C CA . SER A 1 93 ? 18.010 -18.468 -52.170 1.00 26.99 85 SER A CA 1
ATOM 629 C C . SER A 1 93 ? 17.058 -17.383 -52.645 1.00 25.68 85 SER A C 1
ATOM 630 O O . SER A 1 93 ? 15.840 -17.588 -52.541 1.00 26.76 85 SER A O 1
ATOM 633 N N . ASP A 1 94 ? 17.564 -16.248 -53.142 1.00 23.43 86 ASP A N 1
ATOM 634 C CA . ASP A 1 94 ? 16.732 -15.164 -53.670 1.00 26.31 86 ASP A CA 1
ATOM 635 C C . ASP A 1 94 ? 16.678 -15.150 -55.196 1.00 33.42 86 ASP A C 1
ATOM 636 O O . ASP A 1 94 ? 16.095 -14.221 -55.773 1.00 30.44 86 ASP A O 1
ATOM 641 N N . ILE A 1 95 ? 17.276 -16.141 -55.859 1.00 25.72 87 ILE A N 1
ATOM 642 C CA . ILE A 1 95 ? 17.286 -16.220 -57.321 1.00 24.57 87 ILE A CA 1
ATOM 643 C C . ILE A 1 95 ? 16.557 -17.491 -57.755 1.00 24.77 87 ILE A C 1
ATOM 644 O O . ILE A 1 95 ? 17.207 -18.520 -58.029 1.00 21.41 87 ILE A O 1
ATOM 649 N N . PRO A 1 96 ? 15.224 -17.474 -57.852 1.00 26.65 88 PRO A N 1
ATOM 650 C CA . PRO A 1 96 ? 14.501 -18.708 -58.253 1.00 29.99 88 PRO A CA 1
ATOM 651 C C . PRO A 1 96 ? 14.822 -19.153 -59.672 1.00 30.92 88 PRO A C 1
ATOM 652 O O . PRO A 1 96 ? 14.683 -20.345 -59.992 1.00 29.75 88 PRO A O 1
ATOM 656 N N . GLU A 1 97 ? 15.297 -18.237 -60.514 1.00 25.96 89 GLU A N 1
ATOM 657 C CA . GLU A 1 97 ? 15.712 -18.593 -61.865 1.00 28.06 89 GLU A CA 1
ATOM 658 C C . GLU A 1 97 ? 16.817 -19.643 -61.855 1.00 23.30 89 GLU A C 1
ATOM 659 O O . GLU A 1 97 ? 16.830 -20.538 -62.702 1.00 23.52 89 GLU A O 1
ATOM 665 N N . VAL A 1 98 ? 17.741 -19.566 -60.895 1.00 20.03 90 VAL A N 1
ATOM 666 C CA . VAL A 1 98 ? 18.814 -20.561 -60.828 1.00 27.43 90 VAL A CA 1
ATOM 667 C C . VAL A 1 98 ? 18.248 -21.974 -60.637 1.00 30.08 90 VAL A C 1
ATOM 668 O O . VAL A 1 98 ? 18.763 -22.951 -61.208 1.00 26.87 90 VAL A O 1
ATOM 672 N N . MET A 1 99 ? 17.153 -22.100 -59.878 1.00 27.54 91 MET A N 1
ATOM 673 C CA . MET A 1 99 ? 16.581 -23.417 -59.602 1.00 24.50 91 MET A CA 1
ATOM 674 C C . MET A 1 99 ? 15.915 -24.013 -60.827 1.00 24.03 91 MET A C 1
ATOM 675 O O . MET A 1 99 ? 15.935 -25.236 -61.012 1.00 20.72 91 MET A O 1
ATOM 680 N N . GLU A 1 100 ? 15.336 -23.169 -61.680 1.00 25.54 92 GLU A N 1
ATOM 681 C CA . GLU A 1 100 ? 14.749 -23.665 -62.915 1.00 26.30 92 GLU A CA 1
ATOM 682 C C . GLU A 1 100 ? 15.838 -24.092 -63.892 1.00 29.81 92 GLU A C 1
ATOM 683 O O . GLU A 1 100 ? 15.767 -25.177 -64.490 1.00 24.13 92 GLU A O 1
ATOM 689 N N . LEU A 1 101 ? 16.860 -23.243 -64.057 1.00 22.95 93 LEU A N 1
ATOM 690 C CA . LEU A 1 101 ? 18.027 -23.615 -64.846 1.00 25.58 93 LEU A CA 1
ATOM 691 C C . LEU A 1 101 ? 18.674 -24.890 -64.314 1.00 25.45 93 LEU A C 1
ATOM 692 O O . LEU A 1 101 ? 19.147 -25.721 -65.091 1.00 29.85 93 LEU A O 1
ATOM 697 N N . ASN A 1 102 ? 18.727 -25.049 -62.992 1.00 19.08 94 ASN A N 1
ATOM 698 C CA . ASN A 1 102 ? 19.301 -26.266 -62.413 1.00 34.60 94 ASN A CA 1
ATOM 699 C C . ASN A 1 102 ? 18.667 -27.525 -63.025 1.00 28.85 94 ASN A C 1
ATOM 700 O O . ASN A 1 102 ? 19.377 -28.449 -63.441 1.00 20.47 94 ASN A O 1
ATOM 705 N N . TRP A 1 103 ? 17.335 -27.552 -63.138 1.00 26.65 95 TRP A N 1
ATOM 706 C CA . TRP A 1 103 ? 16.688 -28.713 -63.748 1.00 30.54 95 TRP A CA 1
ATOM 707 C C . TRP A 1 103 ? 17.026 -28.827 -65.231 1.00 25.96 95 TRP A C 1
ATOM 708 O O . TRP A 1 103 ? 17.300 -29.927 -65.724 1.00 26.72 95 TRP A O 1
ATOM 719 N N . ILE A 1 104 ? 16.985 -27.709 -65.964 1.00 25.10 96 ILE A N 1
ATOM 720 C CA . ILE A 1 104 ? 17.274 -27.746 -67.398 1.00 20.68 96 ILE A CA 1
ATOM 721 C C . ILE A 1 104 ? 18.655 -28.348 -67.657 1.00 28.06 96 ILE A C 1
ATOM 722 O O . ILE A 1 104 ? 18.809 -29.229 -68.513 1.00 22.82 96 ILE A O 1
ATOM 727 N N . LEU A 1 105 ? 19.670 -27.921 -66.888 1.00 20.37 97 LEU A N 1
ATOM 728 C CA . LEU A 1 105 ? 21.024 -28.457 -67.045 1.00 23.33 97 LEU A CA 1
ATOM 729 C C . LEU A 1 105 ? 21.105 -29.926 -66.629 1.00 26.76 97 LEU A C 1
ATOM 730 O O . LEU A 1 105 ? 21.801 -30.724 -67.273 1.00 22.15 97 LEU A O 1
ATOM 735 N N . THR A 1 106 ? 20.402 -30.299 -65.559 1.00 23.50 98 THR A N 1
ATOM 736 C CA . THR A 1 106 ? 20.366 -31.700 -65.156 1.00 27.92 98 THR A CA 1
ATOM 737 C C . THR A 1 106 ? 20.029 -32.603 -66.339 1.00 29.81 98 THR A C 1
ATOM 738 O O . THR A 1 106 ? 20.670 -33.640 -66.538 1.00 25.18 98 THR A O 1
ATOM 742 N N . CYS A 1 107 ? 19.061 -32.191 -67.171 1.00 24.94 99 CYS A N 1
ATOM 743 C CA . CYS A 1 107 ? 18.610 -33.016 -68.288 1.00 27.52 99 CYS A CA 1
ATOM 744 C C . CYS A 1 107 ? 19.671 -33.222 -69.363 1.00 31.71 99 CYS A C 1
ATOM 745 O O . CYS A 1 107 ? 19.547 -34.175 -70.139 1.00 26.28 99 CYS A O 1
ATOM 748 N N . ILE A 1 108 ? 20.685 -32.356 -69.452 1.00 26.22 100 ILE A N 1
ATOM 749 C CA . ILE A 1 108 ? 21.741 -32.544 -70.443 1.00 29.28 100 ILE A CA 1
ATOM 750 C C . ILE A 1 108 ? 23.089 -32.885 -69.787 1.00 29.57 100 ILE A C 1
ATOM 751 O O . ILE A 1 108 ? 24.118 -32.822 -70.441 1.00 33.56 100 ILE A O 1
ATOM 756 N N . THR A 1 109 ? 23.098 -33.314 -68.521 1.00 26.01 101 THR A N 1
ATOM 757 C CA . THR A 1 109 ? 24.337 -33.674 -67.839 1.00 26.36 101 THR A CA 1
ATOM 758 C C . THR A 1 109 ? 24.462 -35.191 -67.756 1.00 28.37 101 THR A C 1
ATOM 759 O O . THR A 1 109 ? 23.562 -35.858 -67.236 1.00 23.51 101 THR A O 1
ATOM 763 N N . ALA A 1 110 ? 25.586 -35.730 -68.244 1.00 31.05 102 ALA A N 1
ATOM 764 C CA . ALA A 1 110 ? 25.833 -37.171 -68.153 1.00 35.69 102 ALA A CA 1
ATOM 765 C C . ALA A 1 110 ? 25.997 -37.592 -66.695 1.00 31.32 102 ALA A C 1
ATOM 766 O O . ALA A 1 110 ? 26.684 -36.925 -65.917 1.00 29.03 102 ALA A O 1
ATOM 768 N N . LYS A 1 111 ? 25.351 -38.700 -66.312 1.00 32.82 103 LYS A N 1
ATOM 769 C CA . LYS A 1 111 ? 25.548 -39.206 -64.954 1.00 26.97 103 LYS A CA 1
ATOM 770 C C . LYS A 1 111 ? 27.017 -39.501 -64.699 1.00 30.39 103 LYS A C 1
ATOM 771 O O . LYS A 1 111 ? 27.502 -39.318 -63.579 1.00 33.60 103 LYS A O 1
ATOM 777 N N . GLY A 1 112 ? 27.747 -39.913 -65.742 1.00 30.94 104 GLY A N 1
ATOM 778 C CA . GLY A 1 112 ? 29.165 -40.164 -65.590 1.00 37.49 104 GLY A CA 1
ATOM 779 C C . GLY A 1 112 ? 29.903 -38.963 -65.040 1.00 36.82 104 GLY A C 1
ATOM 780 O O . GLY A 1 112 ? 30.867 -39.115 -64.292 1.00 35.19 104 GLY A O 1
ATOM 781 N N . LEU A 1 113 ? 29.449 -37.754 -65.387 1.00 27.94 105 LEU A N 1
ATOM 782 C CA . LEU A 1 113 ? 30.129 -36.559 -64.902 1.00 36.75 105 LEU A CA 1
ATOM 783 C C . LEU A 1 113 ? 29.949 -36.410 -63.398 1.00 35.65 105 LEU A C 1
ATOM 784 O O . LEU A 1 113 ? 30.897 -36.038 -62.697 1.00 27.56 105 LEU A O 1
ATOM 789 N N . MET A 1 114 ? 28.745 -36.709 -62.882 1.00 28.79 106 MET A N 1
ATOM 790 C CA . MET A 1 114 ? 28.553 -36.692 -61.433 1.00 26.17 106 MET A CA 1
ATOM 791 C C . MET A 1 114 ? 29.241 -37.874 -60.746 1.00 31.42 106 MET A C 1
ATOM 792 O O . MET A 1 114 ? 29.711 -37.729 -59.608 1.00 30.35 106 MET A O 1
ATOM 797 N N . ASN A 1 115 ? 29.314 -39.041 -61.412 1.00 29.91 107 ASN A N 1
ATOM 798 C CA . ASN A 1 115 ? 30.059 -40.178 -60.860 1.00 36.83 107 ASN A CA 1
ATOM 799 C C . ASN A 1 115 ? 31.509 -39.814 -60.566 1.00 37.75 107 ASN A C 1
ATOM 800 O O . ASN A 1 115 ? 32.097 -40.346 -59.618 1.00 32.71 107 ASN A O 1
ATOM 805 N N . ARG A 1 116 ? 32.104 -38.926 -61.371 1.00 30.08 108 ARG A N 1
ATOM 806 C CA . ARG A 1 116 ? 33.530 -38.636 -61.268 1.00 32.42 108 ARG A CA 1
ATOM 807 C C . ARG A 1 116 ? 33.839 -37.439 -60.379 1.00 30.22 108 ARG A C 1
ATOM 808 O O . ARG A 1 116 ? 35.016 -37.142 -60.144 1.00 31.33 108 ARG A O 1
ATOM 816 N N . ALA A 1 117 ? 32.820 -36.768 -59.860 1.00 30.71 109 ALA A N 1
ATOM 817 C CA . ALA A 1 117 ? 33.033 -35.565 -59.071 1.00 28.04 109 ALA A CA 1
ATOM 818 C C . ALA A 1 117 ? 33.699 -35.904 -57.744 1.00 34.70 109 ALA A C 1
ATOM 819 O O . ALA A 1 117 ? 33.386 -36.922 -57.115 1.00 28.42 109 ALA A O 1
ATOM 821 N N . HIS A 1 118 ? 34.599 -35.014 -57.302 1.00 35.49 110 HIS A N 1
ATOM 822 C CA . HIS A 1 118 ? 35.497 -35.321 -56.187 1.00 29.33 110 HIS A CA 1
ATOM 823 C C . HIS A 1 118 ? 34.742 -35.551 -54.878 1.00 28.51 110 HIS A C 1
ATOM 824 O O . HIS A 1 118 ? 35.045 -36.493 -54.148 1.00 38.47 110 HIS A O 1
ATOM 831 N N . ALA A 1 119 ? 33.789 -34.669 -54.531 1.00 27.42 111 ALA A N 1
ATOM 832 C CA . ALA A 1 119 ? 33.104 -34.818 -53.245 1.00 27.48 111 ALA A CA 1
ATOM 833 C C . ALA A 1 119 ? 32.417 -36.171 -53.144 1.00 39.06 111 ALA A C 1
ATOM 834 O O . ALA A 1 119 ? 32.553 -36.872 -52.132 1.00 39.14 111 ALA A O 1
ATOM 836 N N . TYR A 1 120 ? 31.667 -36.551 -54.189 1.00 31.54 112 TYR A N 1
ATOM 837 C CA . TYR A 1 120 ? 31.032 -37.869 -54.223 1.00 32.04 112 TYR A CA 1
ATOM 838 C C . TYR A 1 120 ? 32.063 -38.995 -54.114 1.00 34.39 112 TYR A C 1
ATOM 839 O O . TYR A 1 120 ? 31.868 -39.956 -53.361 1.00 37.73 112 TYR A O 1
ATOM 848 N N . LYS A 1 121 ? 33.155 -38.910 -54.882 1.00 33.99 113 LYS A N 1
ATOM 849 C CA . LYS A 1 121 ? 34.127 -39.996 -54.877 1.00 39.08 113 LYS A CA 1
ATOM 850 C C . LYS A 1 121 ? 34.770 -40.143 -53.510 1.00 45.34 113 LYS A C 1
ATOM 851 O O . LYS A 1 121 ? 35.037 -41.262 -53.060 1.00 45.39 113 LYS A O 1
ATOM 857 N N . ALA A 1 122 ? 35.020 -39.026 -52.831 1.00 31.64 114 ALA A N 1
ATOM 858 C CA . ALA A 1 122 ? 35.586 -39.116 -51.493 1.00 41.10 114 ALA A CA 1
ATOM 859 C C . ALA A 1 122 ? 34.600 -39.768 -50.525 1.00 45.39 114 ALA A C 1
ATOM 860 O O . ALA A 1 122 ? 35.008 -40.520 -49.630 1.00 47.31 114 ALA A O 1
ATOM 862 N N . ALA A 1 123 ? 33.297 -39.506 -50.691 1.00 37.49 115 ALA A N 1
ATOM 863 C CA . ALA A 1 123 ? 32.322 -40.201 -49.858 1.00 37.21 115 ALA A CA 1
ATOM 864 C C . ALA A 1 123 ? 32.338 -41.689 -50.140 1.00 39.69 115 ALA A C 1
ATOM 865 O O . ALA A 1 123 ? 32.309 -42.499 -49.208 1.00 40.66 115 ALA A O 1
ATOM 867 N N . VAL A 1 124 ? 32.409 -42.068 -51.418 1.00 41.42 116 VAL A N 1
ATOM 868 C CA . VAL A 1 124 ? 32.479 -43.485 -51.766 1.00 40.69 116 VAL A CA 1
ATOM 869 C C . VAL A 1 124 ? 33.732 -44.122 -51.178 1.00 56.66 116 VAL A C 1
ATOM 870 O O . VAL A 1 124 ? 33.688 -45.245 -50.654 1.00 55.71 116 VAL A O 1
ATOM 874 N N . GLN A 1 125 ? 34.870 -43.422 -51.252 1.00 35.57 117 GLN A N 1
ATOM 875 C CA . GLN A 1 125 ? 36.101 -44.002 -50.725 1.00 49.38 117 GLN A CA 1
ATOM 876 C C . GLN A 1 125 ? 36.038 -44.132 -49.208 1.00 46.99 117 GLN A C 1
ATOM 877 O O . GLN A 1 125 ? 36.436 -45.159 -48.655 1.00 56.03 117 GLN A O 1
ATOM 883 N N . ALA A 1 126 ? 35.535 -43.098 -48.527 1.00 46.45 118 ALA A N 1
ATOM 884 C CA . ALA A 1 126 ? 35.365 -43.154 -47.079 1.00 50.13 118 ALA A CA 1
ATOM 885 C C . ALA A 1 126 ? 34.528 -44.358 -46.643 1.00 63.08 118 ALA A C 1
ATOM 886 O O . ALA A 1 126 ? 34.785 -44.937 -45.578 1.00 60.66 118 ALA A O 1
ATOM 888 N N . ASN A 1 127 ? 33.522 -44.749 -47.439 1.00 60.41 119 ASN A N 1
ATOM 889 C CA . ASN A 1 127 ? 32.768 -45.964 -47.131 1.00 58.79 119 ASN A CA 1
ATOM 890 C C . ASN A 1 127 ? 33.631 -47.210 -47.309 1.00 64.09 119 ASN A C 1
ATOM 891 O O . ASN A 1 127 ? 33.509 -48.172 -46.541 1.00 65.02 119 ASN A O 1
ATOM 896 N N . ALA A 1 128 ? 34.513 -47.208 -48.312 1.00 63.64 120 ALA A N 1
ATOM 897 C CA . ALA A 1 128 ? 35.427 -48.333 -48.490 1.00 62.66 120 ALA A CA 1
ATOM 898 C C . ALA A 1 128 ? 36.416 -48.432 -47.330 1.00 60.27 120 ALA A C 1
ATOM 899 O O . ALA A 1 128 ? 36.641 -49.520 -46.790 1.00 60.92 120 ALA A O 1
ATOM 901 N N . GLU A 1 129 ? 36.985 -47.301 -46.907 1.00 60.46 121 GLU A N 1
ATOM 902 C CA . GLU A 1 129 ? 37.925 -47.317 -45.791 1.00 63.91 121 GLU A CA 1
ATOM 903 C C . GLU A 1 129 ? 37.247 -47.691 -44.480 1.00 69.84 121 GLU A C 1
ATOM 904 O O . GLU A 1 129 ? 37.873 -48.318 -43.622 1.00 78.27 121 GLU A O 1
ATOM 910 N N . ASN A 1 130 ? 35.980 -47.320 -44.303 1.00 71.75 122 ASN A N 1
ATOM 911 C CA . ASN A 1 130 ? 35.232 -47.678 -43.105 1.00 71.56 122 ASN A CA 1
ATOM 912 C C . ASN A 1 130 ? 34.689 -49.098 -43.147 1.00 77.44 122 ASN A C 1
ATOM 913 O O . ASN A 1 130 ? 34.058 -49.528 -42.176 1.00 83.83 122 ASN A O 1
ATOM 918 N N . GLY A 1 131 ? 34.912 -49.831 -44.234 1.00 73.64 123 GLY A N 1
ATOM 919 C CA . GLY A 1 131 ? 34.408 -51.186 -44.320 1.00 70.09 123 GLY A CA 1
ATOM 920 C C . GLY A 1 131 ? 32.929 -51.281 -44.599 1.00 70.61 123 GLY A C 1
ATOM 921 O O . GLY A 1 131 ? 32.284 -52.238 -44.162 1.00 73.46 123 GLY A O 1
ATOM 922 N N . GLN A 1 132 ? 32.365 -50.306 -45.310 1.00 71.03 124 GLN A N 1
ATOM 923 C CA . GLN A 1 132 ? 30.958 -50.333 -45.690 1.00 62.46 124 GLN A CA 1
ATOM 924 C C . GLN A 1 132 ? 30.778 -51.110 -46.988 1.00 65.72 124 GLN A C 1
ATOM 925 O O . GLN A 1 132 ? 31.488 -50.869 -47.970 1.00 73.27 124 GLN A O 1
ATOM 931 N N . GLU A 1 133 ? 29.819 -52.031 -46.996 1.00 66.00 125 GLU A N 1
ATOM 932 C CA . GLU A 1 133 ? 29.558 -52.813 -48.198 1.00 63.43 125 GLU A CA 1
ATOM 933 C C . GLU A 1 133 ? 28.841 -51.993 -49.266 1.00 61.62 125 GLU A C 1
ATOM 934 O O . GLU A 1 133 ? 28.977 -52.282 -50.462 1.00 59.26 125 GLU A O 1
ATOM 936 N N . ASP A 1 134 ? 28.073 -50.985 -48.856 1.00 57.50 126 ASP A N 1
ATOM 937 C CA . ASP A 1 134 ? 27.343 -50.132 -49.784 1.00 53.75 126 ASP A CA 1
ATOM 938 C C . ASP A 1 134 ? 28.195 -48.909 -50.116 1.00 52.18 126 ASP A C 1
ATOM 939 O O . ASP A 1 134 ? 28.523 -48.134 -49.207 1.00 50.44 126 ASP A O 1
ATOM 944 N N . PRO A 1 135 ? 28.600 -48.711 -51.374 1.00 47.07 127 PRO A N 1
ATOM 945 C CA . PRO A 1 135 ? 29.410 -47.522 -51.691 1.00 44.96 127 PRO A CA 1
ATOM 946 C C . PRO A 1 135 ? 28.655 -46.226 -51.471 1.00 45.90 127 PRO A C 1
ATOM 947 O O . PRO A 1 135 ? 29.268 -45.193 -51.171 1.00 45.92 127 PRO A O 1
ATOM 951 N N . ASP A 1 136 ? 27.329 -46.252 -51.594 1.00 43.48 128 ASP A N 1
ATOM 952 C CA . ASP A 1 136 ? 26.514 -45.066 -51.403 1.00 34.76 128 ASP A CA 1
ATOM 953 C C . ASP A 1 136 ? 25.872 -45.014 -50.019 1.00 35.08 128 ASP A C 1
ATOM 954 O O . ASP A 1 136 ? 24.883 -44.301 -49.831 1.00 38.83 128 ASP A O 1
ATOM 959 N N . PHE A 1 137 ? 26.433 -45.727 -49.044 1.00 36.53 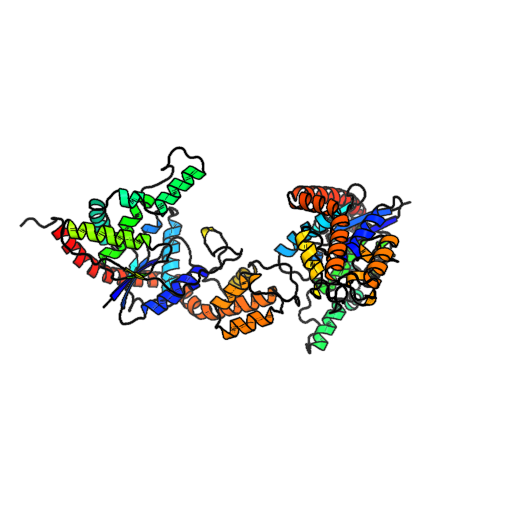129 PHE A N 1
ATOM 960 C CA . PHE A 1 137 ? 25.945 -45.639 -47.677 1.00 40.54 129 PHE A CA 1
ATOM 961 C C . PHE A 1 137 ? 26.015 -44.197 -47.186 1.00 39.28 129 PHE A C 1
ATOM 962 O O . PHE A 1 137 ? 27.055 -43.541 -47.294 1.00 40.32 129 PHE A O 1
ATOM 970 N N . GLY A 1 138 ? 24.893 -43.693 -46.672 1.00 39.51 130 GLY A N 1
ATOM 971 C CA . GLY A 1 138 ? 24.851 -42.351 -46.127 1.00 36.78 130 GLY A CA 1
ATOM 972 C C . GLY A 1 138 ? 24.965 -41.223 -47.132 1.00 40.24 130 GLY A C 1
ATOM 973 O O . GLY A 1 138 ? 24.966 -40.054 -46.721 1.00 39.80 130 GLY A O 1
ATOM 974 N N . VAL A 1 139 ? 25.059 -41.520 -48.426 1.00 32.58 131 VAL A N 1
ATOM 975 C CA . VAL A 1 139 ? 25.171 -40.482 -49.452 1.00 32.68 131 VAL A CA 1
ATOM 976 C C . VAL A 1 139 ? 23.782 -39.977 -49.809 1.00 32.60 131 VAL A C 1
ATOM 977 O O . VAL A 1 139 ? 22.893 -40.767 -50.156 1.00 28.90 131 VAL A O 1
ATOM 981 N N . GLU A 1 140 ? 23.602 -38.663 -49.765 1.00 27.28 132 GLU A N 1
ATOM 982 C CA . GLU A 1 140 ? 22.361 -38.038 -50.188 1.00 25.19 132 GLU A CA 1
ATOM 983 C C . GLU A 1 140 ? 22.578 -37.298 -51.499 1.00 28.20 132 GLU A C 1
ATOM 984 O O . GLU A 1 140 ? 23.712 -37.072 -51.935 1.00 29.63 132 GLU A O 1
ATOM 990 N N . MET A 1 141 ? 21.469 -36.986 -52.169 1.00 27.89 133 MET A N 1
ATOM 991 C CA . MET A 1 141 ? 21.571 -36.557 -53.556 1.00 29.47 133 MET A CA 1
ATOM 992 C C . MET A 1 141 ? 22.121 -35.150 -53.672 1.00 29.85 133 MET A C 1
ATOM 993 O O . MET A 1 141 ? 22.628 -34.794 -54.738 1.00 28.87 133 MET A O 1
ATOM 998 N N . GLY A 1 142 ? 22.017 -34.350 -52.606 1.00 28.17 134 GLY A N 1
ATOM 999 C CA . GLY A 1 142 ? 22.648 -33.040 -52.609 1.00 26.64 134 GLY A CA 1
ATOM 1000 C C . GLY A 1 142 ? 24.149 -33.126 -52.827 1.00 26.39 134 GLY A C 1
ATOM 1001 O O . GLY A 1 142 ? 24.720 -32.342 -53.587 1.00 24.37 134 GLY A O 1
ATOM 1002 N N . LEU A 1 143 ? 24.802 -34.100 -52.187 1.00 24.96 135 LEU A N 1
ATOM 1003 C CA . LEU A 1 143 ? 26.226 -34.316 -52.433 1.00 25.41 135 LEU A CA 1
ATOM 1004 C C . LEU A 1 143 ? 26.479 -34.751 -53.876 1.00 31.37 135 LEU A C 1
ATOM 1005 O O . LEU A 1 143 ? 27.457 -34.314 -54.509 1.00 23.54 135 LEU A O 1
ATOM 1010 N N . PHE A 1 144 ? 25.610 -35.613 -54.419 1.00 28.39 136 PHE A N 1
ATOM 1011 C CA . PHE A 1 144 ? 25.834 -36.126 -55.768 1.00 23.34 136 PHE A CA 1
ATOM 1012 C C . PHE A 1 144 ? 25.556 -35.073 -56.837 1.00 24.58 136 PHE A C 1
ATOM 1013 O O . PHE A 1 144 ? 26.224 -35.063 -57.877 1.00 23.77 136 PHE A O 1
ATOM 1021 N N . SER A 1 145 ? 24.603 -34.165 -56.601 1.00 22.81 137 SER A N 1
ATOM 1022 C CA . SER A 1 145 ? 24.095 -33.306 -57.658 1.00 23.37 137 SER A CA 1
ATOM 1023 C C . SER A 1 145 ? 24.438 -31.823 -57.490 1.00 28.27 137 SER A C 1
ATOM 1024 O O . SER A 1 145 ? 24.204 -31.048 -58.429 1.00 27.22 137 SER A O 1
ATOM 1027 N N . TYR A 1 146 ? 25.022 -31.403 -56.351 1.00 22.11 138 TYR A N 1
ATOM 1028 C CA . TYR A 1 146 ? 25.363 -29.981 -56.206 1.00 20.80 138 TYR A CA 1
ATOM 1029 C C . TYR A 1 146 ? 26.225 -29.447 -57.361 1.00 27.24 138 TYR A C 1
ATOM 1030 O O . TYR A 1 146 ? 26.060 -28.268 -57.709 1.00 23.50 138 TYR A O 1
ATOM 1039 N N . PRO A 1 147 ? 27.115 -30.243 -58.007 1.00 21.17 139 PRO A N 1
ATOM 1040 C CA . PRO A 1 147 ? 27.901 -29.667 -59.113 1.00 21.21 139 PRO A CA 1
ATOM 1041 C C . PRO A 1 147 ? 27.050 -29.176 -60.268 1.00 27.75 139 PRO A C 1
ATOM 1042 O O . PRO A 1 147 ? 27.464 -28.251 -60.991 1.00 23.25 139 PRO A O 1
ATOM 1046 N N . ILE A 1 148 ? 25.867 -29.761 -60.467 1.00 29.69 140 ILE A N 1
ATOM 1047 C CA . ILE A 1 148 ? 24.956 -29.216 -61.463 1.00 28.88 140 ILE A CA 1
ATOM 1048 C C . ILE A 1 148 ? 24.363 -27.909 -60.962 1.00 19.66 140 ILE A C 1
ATOM 1049 O O . ILE A 1 148 ? 24.216 -26.957 -61.729 1.00 22.89 140 ILE A O 1
ATOM 1054 N N . LEU A 1 149 ? 24.046 -27.829 -59.665 1.00 21.33 141 LEU A N 1
ATOM 1055 C CA . LEU A 1 149 ? 23.522 -26.582 -59.101 1.00 26.26 141 LEU A CA 1
ATOM 1056 C C . LEU A 1 149 ? 24.568 -25.468 -59.147 1.00 26.87 141 LEU A C 1
ATOM 1057 O O . LEU A 1 149 ? 24.259 -24.322 -59.505 1.00 19.24 141 LEU A O 1
ATOM 1062 N N . MET A 1 150 ? 25.813 -25.788 -58.791 1.00 25.82 142 MET A N 1
ATOM 1063 C CA . MET A 1 150 ? 26.881 -24.798 -58.878 1.00 25.83 142 MET A CA 1
ATOM 1064 C C . MET A 1 150 ? 27.070 -24.307 -60.313 1.00 30.56 142 MET A C 1
ATOM 1065 O O . MET A 1 150 ? 27.330 -23.112 -60.544 1.00 24.13 142 MET A O 1
ATOM 1070 N N . THR A 1 151 ? 26.930 -25.217 -61.290 1.00 26.17 143 THR A N 1
ATOM 1071 C CA . THR A 1 151 ? 26.996 -24.830 -62.693 1.00 26.08 143 THR A CA 1
ATOM 1072 C C . THR A 1 151 ? 25.896 -23.833 -63.043 1.00 24.75 143 THR A C 1
ATOM 1073 O O . THR A 1 151 ? 26.156 -22.824 -63.707 1.00 28.32 143 THR A O 1
ATOM 1077 N N . ALA A 1 152 ? 24.658 -24.101 -62.611 1.00 28.06 144 ALA A N 1
ATOM 1078 C CA . ALA A 1 152 ? 23.574 -23.138 -62.805 1.00 26.29 144 ALA A CA 1
ATOM 1079 C C . ALA A 1 152 ? 23.896 -21.787 -62.154 1.00 27.30 144 ALA A C 1
ATOM 1080 O O . ALA A 1 152 ? 23.645 -20.733 -62.755 1.00 27.84 144 ALA A O 1
ATOM 1082 N N . ASP A 1 153 ? 24.468 -21.801 -60.937 1.00 19.25 145 ASP A N 1
ATOM 1083 C CA . ASP A 1 153 ? 24.928 -20.573 -60.272 1.00 22.26 145 ASP A CA 1
ATOM 1084 C C . ASP A 1 153 ? 25.812 -19.733 -61.186 1.00 28.67 145 ASP A C 1
ATOM 1085 O O . ASP A 1 153 ? 25.704 -18.497 -61.214 1.00 24.81 145 ASP A O 1
ATOM 1090 N N . ILE A 1 154 ? 26.720 -20.398 -61.907 1.00 24.14 146 ILE A N 1
ATOM 1091 C CA . ILE A 1 154 ? 27.680 -19.732 -62.783 1.00 20.19 146 ILE A CA 1
ATOM 1092 C C . ILE A 1 154 ? 27.026 -19.355 -64.106 1.00 27.28 146 ILE A C 1
ATOM 1093 O O . ILE A 1 154 ? 27.046 -18.188 -64.517 1.00 22.10 146 ILE A O 1
ATOM 1098 N N . LEU A 1 155 ? 26.401 -20.335 -64.775 1.00 29.70 147 LEU A N 1
ATOM 1099 C CA . LEU A 1 155 ? 25.908 -20.114 -66.130 1.00 23.54 147 LEU A CA 1
ATOM 1100 C C . LEU A 1 155 ? 24.742 -19.140 -66.166 1.00 20.38 147 LEU A C 1
ATOM 1101 O O . LEU A 1 155 ? 24.540 -18.463 -67.176 1.00 25.88 147 LEU A O 1
ATOM 1106 N N . MET A 1 156 ? 23.970 -19.050 -65.084 1.00 23.12 148 MET A N 1
ATOM 1107 C CA . MET A 1 156 ? 22.823 -18.156 -65.075 1.00 20.65 148 MET A CA 1
ATOM 1108 C C . MET A 1 156 ? 23.232 -16.724 -65.365 1.00 30.80 148 MET A C 1
ATOM 1109 O O . MET A 1 156 ? 22.422 -15.931 -65.853 1.00 29.42 148 MET A O 1
ATOM 1114 N N . PHE A 1 157 ? 24.472 -16.371 -65.054 1.00 26.28 149 PHE A N 1
ATOM 1115 C CA . PHE A 1 157 ? 24.955 -15.017 -65.252 1.00 22.32 149 PHE A CA 1
ATOM 1116 C C . PHE A 1 157 ? 26.049 -14.956 -66.305 1.00 27.85 149 PHE A C 1
ATOM 1117 O O . PHE A 1 157 ? 26.695 -13.918 -66.442 1.00 33.41 149 PHE A O 1
ATOM 1125 N N . ASN A 1 158 ? 26.246 -16.045 -67.065 1.00 21.40 150 ASN A N 1
ATOM 1126 C CA . ASN A 1 158 ? 27.265 -16.147 -68.124 1.00 23.49 150 ASN A CA 1
ATOM 1127 C C . ASN A 1 158 ? 28.601 -15.556 -67.677 1.00 26.97 150 ASN A C 1
ATOM 1128 O O . ASN A 1 158 ? 29.213 -14.722 -68.355 1.00 23.20 150 ASN A O 1
ATOM 1133 N N . ALA A 1 159 ? 29.044 -15.985 -66.493 1.00 29.22 151 ALA A N 1
ATOM 1134 C CA . ALA A 1 159 ? 30.313 -15.510 -65.966 1.00 25.35 151 ALA A CA 1
ATOM 1135 C C . ALA A 1 159 ? 31.464 -15.877 -66.902 1.00 31.54 151 ALA A C 1
ATOM 1136 O O . ALA A 1 159 ? 31.510 -16.978 -67.461 1.00 22.82 151 ALA A O 1
ATOM 1138 N N . ASN A 1 160 ? 32.384 -14.923 -67.099 1.00 27.46 152 ASN A N 1
ATOM 1139 C CA . ASN A 1 160 ? 33.616 -15.206 -67.827 1.00 29.17 152 ASN A CA 1
ATOM 1140 C C . ASN A 1 160 ? 34.658 -15.866 -66.932 1.00 30.74 152 ASN A C 1
ATOM 1141 O O . ASN A 1 160 ? 35.452 -16.682 -67.402 1.00 28.33 152 ASN A O 1
ATOM 1146 N N . GLU A 1 161 ? 34.671 -15.531 -65.651 1.00 29.36 153 GLU A N 1
ATOM 1147 C CA . GLU A 1 161 ? 35.686 -16.034 -64.751 1.00 28.75 153 GLU A CA 1
ATOM 1148 C C . GLU A 1 161 ? 35.035 -16.433 -63.444 1.00 23.54 153 GLU A C 1
ATOM 1149 O O . GLU A 1 161 ? 34.071 -15.805 -62.989 1.00 24.29 153 GLU A O 1
ATOM 1155 N N . VAL A 1 162 ? 35.583 -17.482 -62.844 1.00 26.67 154 VAL A N 1
ATOM 1156 C CA . VAL A 1 162 ? 35.120 -17.955 -61.541 1.00 28.17 154 VAL A CA 1
ATOM 1157 C C . VAL A 1 162 ? 36.341 -18.138 -60.648 1.00 36.88 154 VAL A C 1
ATOM 1158 O O . VAL A 1 162 ? 37.091 -19.109 -60.828 1.00 33.98 154 VAL A O 1
ATOM 1162 N N . PRO A 1 163 ? 36.596 -17.236 -59.695 1.00 38.74 155 PRO A N 1
ATOM 1163 C CA . PRO A 1 163 ? 37.704 -17.463 -58.749 1.00 34.51 155 PRO A CA 1
ATOM 1164 C C . PRO A 1 163 ? 37.447 -18.736 -57.958 1.00 32.93 155 PRO A C 1
ATOM 1165 O O . PRO A 1 163 ? 36.395 -18.890 -57.341 1.00 31.71 155 PRO A O 1
ATOM 1169 N N . VAL A 1 164 ? 38.399 -19.671 -58.004 1.00 28.38 156 VAL A N 1
ATOM 1170 C CA . VAL A 1 164 ? 38.298 -20.912 -57.237 1.00 33.99 156 VAL A CA 1
ATOM 1171 C C . VAL A 1 164 ? 39.653 -21.228 -56.627 1.00 31.40 156 VAL A C 1
ATOM 1172 O O . VAL A 1 164 ? 40.693 -20.743 -57.079 1.00 34.28 156 VAL A O 1
ATOM 1176 N N . GLY A 1 165 ? 39.628 -22.063 -55.590 1.00 30.92 157 GLY A N 1
ATOM 1177 C CA . GLY A 1 165 ? 40.855 -22.670 -55.116 1.00 33.08 157 GLY A CA 1
ATOM 1178 C C . GLY A 1 165 ? 41.385 -23.668 -56.129 1.00 38.56 157 GLY A C 1
ATOM 1179 O O . GLY A 1 165 ? 40.625 -24.311 -56.858 1.00 31.74 157 GLY A O 1
ATOM 1180 N N . ARG A 1 166 ? 42.719 -23.783 -56.194 1.00 35.95 158 ARG A N 1
ATOM 1181 C CA . ARG A 1 166 ? 43.318 -24.802 -57.056 1.00 39.46 158 ARG A CA 1
ATOM 1182 C C . ARG A 1 166 ? 42.697 -26.173 -56.794 1.00 43.90 158 ARG A C 1
ATOM 1183 O O . ARG A 1 166 ? 42.586 -26.996 -57.711 1.00 47.37 158 ARG A O 1
ATOM 1185 N N . ASP A 1 167 ? 42.257 -26.407 -55.549 1.00 40.42 159 ASP A N 1
ATOM 1186 C CA . ASP A 1 167 ? 41.527 -27.609 -55.157 1.00 47.94 159 ASP A CA 1
ATOM 1187 C C . ASP A 1 167 ? 40.237 -27.798 -55.931 1.00 41.44 159 ASP A C 1
ATOM 1188 O O . ASP A 1 167 ? 39.777 -28.931 -56.104 1.00 34.12 159 ASP A O 1
ATOM 1193 N N . GLN A 1 168 ? 39.592 -26.711 -56.325 1.00 44.15 160 GLN A N 1
ATOM 1194 C CA . GLN A 1 168 ? 38.227 -26.788 -56.814 1.00 40.88 160 GLN A CA 1
ATOM 1195 C C . GLN A 1 168 ? 38.154 -26.557 -58.310 1.00 35.13 160 GLN A C 1
ATOM 1196 O O . GLN A 1 168 ? 37.075 -26.262 -58.829 1.00 33.08 160 GLN A O 1
ATOM 1202 N N . ILE A 1 169 ? 39.288 -26.674 -59.012 1.00 30.71 161 ILE A N 1
ATOM 1203 C CA . ILE A 1 169 ? 39.269 -26.457 -60.455 1.00 30.69 161 ILE A CA 1
ATOM 1204 C C . ILE A 1 169 ? 38.223 -27.349 -61.120 1.00 33.23 161 ILE A C 1
ATOM 1205 O O . ILE A 1 169 ? 37.575 -26.929 -62.083 1.00 27.87 161 ILE A O 1
ATOM 1210 N N . GLN A 1 170 ? 37.989 -28.560 -60.584 1.00 29.43 162 GLN A N 1
ATOM 1211 C CA . GLN A 1 170 ? 37.053 -29.471 -61.244 1.00 28.99 162 GLN A CA 1
ATOM 1212 C C . GLN A 1 170 ? 35.626 -28.904 -61.279 1.00 30.64 162 GLN A C 1
ATOM 1213 O O . GLN A 1 170 ? 34.863 -29.212 -62.198 1.00 28.25 162 GLN A O 1
ATOM 1219 N N . HIS A 1 171 ? 35.258 -28.051 -60.317 1.00 31.10 163 HIS A N 1
ATOM 1220 C CA . HIS A 1 171 ? 33.959 -27.376 -60.379 1.00 28.80 163 HIS A CA 1
ATOM 1221 C C . HIS A 1 171 ? 33.793 -26.594 -61.680 1.00 27.97 163 HIS A C 1
ATOM 1222 O O . HIS A 1 171 ? 32.729 -26.643 -62.312 1.00 24.20 163 HIS A O 1
ATOM 1229 N N . VAL A 1 172 ? 34.831 -25.862 -62.096 1.00 25.34 164 VAL A N 1
ATOM 1230 C CA . VAL A 1 172 ? 34.710 -25.042 -63.297 1.00 25.33 164 VAL A CA 1
ATOM 1231 C C . VAL A 1 172 ? 34.730 -25.911 -64.554 1.00 31.52 164 VAL A C 1
ATOM 1232 O O . VAL A 1 172 ? 34.023 -25.626 -65.533 1.00 28.35 164 VAL A O 1
ATOM 1236 N N . GLU A 1 173 ? 35.530 -26.986 -64.543 1.00 30.38 165 GLU A N 1
ATOM 1237 C CA . GLU A 1 173 ? 35.555 -27.920 -65.666 1.00 34.78 165 GLU A CA 1
ATOM 1238 C C . GLU A 1 173 ? 34.187 -28.550 -65.886 1.00 35.50 165 GLU A C 1
ATOM 1239 O O . GLU A 1 173 ? 33.705 -28.621 -67.023 1.00 26.83 165 GLU A O 1
ATOM 1245 N N . MET A 1 174 ? 33.544 -29.015 -64.810 1.00 25.69 166 MET A N 1
ATOM 1246 C CA . MET A 1 174 ? 32.175 -29.515 -64.939 1.00 26.69 166 MET A CA 1
ATOM 1247 C C . MET A 1 174 ? 31.233 -28.442 -65.482 1.00 24.13 166 MET A C 1
ATOM 1248 O O . MET A 1 174 ? 30.425 -28.721 -66.372 1.00 24.96 166 MET A O 1
ATOM 1253 N N . ALA A 1 175 ? 31.337 -27.205 -64.983 1.00 25.22 167 ALA A N 1
ATOM 1254 C CA . ALA A 1 175 ? 30.544 -26.109 -65.557 1.00 27.34 167 ALA A CA 1
ATOM 1255 C C . ALA A 1 175 ? 30.807 -25.944 -67.056 1.00 23.07 167 ALA A C 1
ATOM 1256 O O . ALA A 1 175 ? 29.865 -25.797 -67.845 1.00 23.13 167 ALA A O 1
ATOM 1258 N N . ARG A 1 176 ? 32.075 -25.981 -67.472 1.00 23.93 168 ARG A N 1
ATOM 1259 C CA . ARG A 1 176 ? 32.396 -25.844 -68.893 1.00 24.96 168 ARG A CA 1
ATOM 1260 C C . ARG A 1 176 ? 31.818 -26.997 -69.706 1.00 34.45 168 ARG A C 1
ATOM 1261 O O . ARG A 1 176 ? 31.301 -26.791 -70.810 1.00 30.31 168 ARG A O 1
ATOM 1269 N N . ASP A 1 177 ? 31.897 -28.218 -69.168 1.00 38.56 169 ASP A N 1
ATOM 1270 C CA . ASP A 1 177 ? 31.359 -29.391 -69.846 1.00 27.26 169 ASP A CA 1
ATOM 1271 C C . ASP A 1 177 ? 29.842 -29.269 -70.021 1.00 27.94 169 ASP A C 1
ATOM 1272 O O . ASP A 1 177 ? 29.310 -29.374 -71.132 1.00 29.89 169 ASP A O 1
ATOM 1277 N N . ILE A 1 178 ? 29.133 -29.012 -68.930 1.00 26.38 170 ILE A N 1
ATOM 1278 C CA . ILE A 1 178 ? 27.680 -28.870 -68.999 1.00 26.28 170 ILE A CA 1
ATOM 1279 C C . ILE A 1 178 ? 27.274 -27.731 -69.942 1.00 32.04 170 ILE A C 1
ATOM 1280 O O . ILE A 1 178 ? 26.343 -27.884 -70.746 1.00 27.21 170 ILE A O 1
ATOM 1285 N N . ALA A 1 179 ? 27.959 -26.577 -69.867 1.00 23.01 171 ALA A N 1
ATOM 1286 C CA . ALA A 1 179 ? 27.651 -25.484 -70.791 1.00 31.31 171 ALA A CA 1
ATOM 1287 C C . ALA A 1 179 ? 27.737 -25.963 -72.224 1.00 24.61 171 ALA A C 1
ATOM 1288 O O . ALA A 1 179 ? 26.842 -25.689 -73.037 1.00 26.55 171 ALA A O 1
ATOM 1290 N N . GLY A 1 180 ? 28.809 -26.700 -72.543 1.00 25.24 172 GLY A N 1
ATOM 1291 C CA . GLY A 1 180 ? 29.024 -27.143 -73.908 1.00 26.71 172 GLY A CA 1
ATOM 1292 C C . GLY A 1 180 ? 27.971 -28.122 -74.389 1.00 31.06 172 GLY A C 1
ATOM 1293 O O . GLY A 1 180 ? 27.547 -28.066 -75.548 1.00 28.03 172 GLY A O 1
ATOM 1294 N N . ARG A 1 181 ? 27.540 -29.039 -73.514 1.00 28.34 173 ARG A N 1
ATOM 1295 C CA . ARG A 1 181 ? 26.472 -29.968 -73.876 1.00 30.32 173 ARG A CA 1
ATOM 1296 C C . ARG A 1 181 ? 25.154 -29.237 -74.123 1.00 27.82 173 ARG A C 1
ATOM 1297 O O . ARG A 1 181 ? 24.426 -29.569 -75.066 1.00 29.01 173 ARG A O 1
ATOM 1305 N N . PHE A 1 182 ? 24.817 -28.255 -73.282 1.00 24.77 174 PHE A N 1
ATOM 1306 C CA . PHE A 1 182 ? 23.630 -27.453 -73.561 1.00 30.90 174 PHE A CA 1
ATOM 1307 C C . PHE A 1 182 ? 23.754 -26.764 -74.909 1.00 30.01 174 PHE A C 1
ATOM 1308 O O . PHE A 1 182 ? 22.806 -26.760 -75.703 1.00 35.39 174 PHE A O 1
ATOM 1316 N N . ASN A 1 183 ? 24.909 -26.134 -75.168 1.00 29.12 175 ASN A N 1
ATOM 1317 C CA . ASN A 1 183 ? 25.052 -25.346 -76.391 1.00 27.13 175 ASN A CA 1
ATOM 1318 C C . ASN A 1 183 ? 24.889 -26.236 -77.602 1.00 32.65 175 ASN A C 1
ATOM 1319 O O . ASN A 1 183 ? 24.275 -25.841 -78.602 1.00 32.52 175 ASN A O 1
ATOM 1324 N N . HIS A 1 184 ? 25.411 -27.460 -77.514 1.00 34.31 176 HIS A N 1
ATOM 1325 C CA . HIS A 1 184 ? 25.353 -28.376 -78.646 1.00 31.07 176 HIS A CA 1
ATOM 1326 C C . HIS A 1 184 ? 23.950 -28.940 -78.825 1.00 31.04 176 HIS A C 1
ATOM 1327 O O . HIS A 1 184 ? 23.515 -29.173 -79.956 1.00 34.97 176 HIS A O 1
ATOM 1334 N N . ARG A 1 185 ? 23.226 -29.174 -77.717 1.00 33.21 177 ARG A N 1
ATOM 1335 C CA . ARG A 1 185 ? 21.908 -29.795 -77.821 1.00 36.41 177 ARG A CA 1
ATOM 1336 C C . ARG A 1 185 ? 20.843 -28.793 -78.259 1.00 33.10 177 ARG A C 1
ATOM 1337 O O . ARG A 1 185 ? 19.947 -29.139 -79.039 1.00 37.86 177 ARG A O 1
ATOM 1345 N N . PHE A 1 186 ? 20.927 -27.551 -77.785 1.00 28.47 178 PHE A N 1
ATOM 1346 C CA . PHE A 1 186 ? 19.874 -26.582 -78.030 1.00 30.07 178 PHE A CA 1
ATOM 1347 C C . PHE A 1 186 ? 20.410 -25.452 -78.861 1.00 34.30 178 PHE A C 1
ATOM 1348 O O . PHE A 1 186 ? 20.311 -25.486 -80.105 1.00 41.73 178 PHE A O 1
ATOM 1356 N N . GLN A 1 187 ? 20.915 -24.370 -78.263 1.00 30.85 179 GLN A N 1
ATOM 1357 C CA . GLN A 1 187 ? 21.549 -23.278 -78.983 1.00 40.19 179 GLN A CA 1
ATOM 1358 C C . GLN A 1 187 ? 22.676 -22.754 -78.110 1.00 31.89 179 GLN A C 1
ATOM 1359 O O . GLN A 1 187 ? 22.687 -22.962 -76.899 1.00 28.55 179 GLN A O 1
ATOM 1365 N N . GLU A 1 188 ? 23.615 -22.043 -78.725 1.00 33.66 180 GLU A N 1
ATOM 1366 C CA . GLU A 1 188 ? 24.811 -21.607 -78.010 1.00 33.21 180 GLU A CA 1
ATOM 1367 C C . GLU A 1 188 ? 24.473 -20.351 -77.211 1.00 27.98 180 GLU A C 1
ATOM 1368 O O . GLU A 1 188 ? 24.689 -19.217 -77.637 1.00 39.09 180 GLU A O 1
ATOM 1374 N N . LEU A 1 189 ? 23.957 -20.562 -76.003 1.00 26.51 181 LEU A N 1
ATOM 1375 C CA . LEU A 1 189 ? 23.570 -19.442 -75.151 1.00 32.67 181 LEU A CA 1
ATOM 1376 C C . LEU A 1 189 ? 24.588 -19.137 -74.064 1.00 36.96 181 LEU A C 1
ATOM 1377 O O . LEU A 1 189 ? 24.585 -18.020 -73.537 1.00 32.52 181 LEU A O 1
ATOM 1382 N N . PHE A 1 190 ? 25.461 -20.086 -73.736 1.00 24.61 182 PHE A N 1
ATOM 1383 C CA . PHE A 1 190 ? 26.287 -20.015 -72.546 1.00 32.84 182 PHE A CA 1
ATOM 1384 C C . PHE A 1 190 ? 27.751 -19.764 -72.890 1.00 29.40 182 PHE A C 1
ATOM 1385 O O . PHE A 1 190 ? 28.296 -20.353 -73.830 1.00 27.87 182 PHE A O 1
ATOM 1393 N N . THR A 1 191 ? 28.365 -18.859 -72.135 1.00 27.35 183 THR A N 1
ATOM 1394 C CA . THR A 1 191 ? 29.808 -18.666 -72.153 1.00 31.96 183 THR A CA 1
ATOM 1395 C C . THR A 1 191 ? 30.465 -19.750 -71.322 1.00 28.71 183 THR A C 1
ATOM 1396 O O . THR A 1 191 ? 29.988 -20.071 -70.225 1.00 27.87 183 THR A O 1
ATOM 1400 N N . LEU A 1 192 ? 31.567 -20.305 -71.828 1.00 25.41 184 LEU A N 1
ATOM 1401 C CA . LEU A 1 192 ? 32.273 -21.307 -71.036 1.00 34.75 184 LEU A CA 1
ATOM 1402 C C . LEU A 1 192 ? 33.071 -20.566 -69.968 1.00 33.35 184 LEU A C 1
ATOM 1403 O O . LEU A 1 192 ? 33.966 -19.788 -70.309 1.00 34.77 184 LEU A O 1
ATOM 1408 N N . PRO A 1 193 ? 32.765 -20.744 -68.683 1.00 32.32 185 PRO A N 1
ATOM 1409 C CA . PRO A 1 193 ? 33.462 -19.965 -67.651 1.00 32.94 185 PRO A CA 1
ATOM 1410 C C . PRO A 1 193 ? 34.910 -20.399 -67.540 1.00 33.48 185 PRO A C 1
ATOM 1411 O O . PRO A 1 193 ? 35.271 -21.507 -67.926 1.00 30.23 185 PRO A O 1
ATOM 1415 N N . GLU A 1 194 ? 35.759 -19.507 -67.033 1.00 27.06 186 GLU A N 1
ATOM 1416 C CA . GLU A 1 194 ? 37.160 -19.867 -66.886 1.00 26.85 186 GLU A CA 1
ATOM 1417 C C . GLU A 1 194 ? 37.624 -19.721 -65.448 1.00 27.49 186 GLU A C 1
ATOM 1418 O O . GLU A 1 194 ? 37.169 -18.848 -64.708 1.00 26.30 186 GLU A O 1
ATOM 1424 N N . VAL A 1 195 ? 38.540 -20.614 -65.076 1.00 36.72 187 VAL A N 1
ATOM 1425 C CA . VAL A 1 195 ? 39.149 -20.619 -63.751 1.00 34.05 187 VAL A CA 1
ATOM 1426 C C . VAL A 1 195 ? 39.932 -19.334 -63.534 1.00 30.54 187 VAL A C 1
ATOM 1427 O O . VAL A 1 195 ? 40.706 -18.908 -64.399 1.00 32.63 187 VAL A O 1
ATOM 1431 N N . LYS A 1 196 ? 39.761 -18.715 -62.367 1.00 31.60 188 LYS A N 1
ATOM 1432 C CA . LYS A 1 196 ? 40.701 -17.701 -61.910 1.00 33.95 188 LYS A CA 1
ATOM 1433 C C . LYS A 1 196 ? 41.340 -18.190 -60.619 1.00 30.24 188 LYS A C 1
ATOM 1434 O O . LYS A 1 196 ? 40.645 -18.432 -59.628 1.00 36.99 188 LYS A O 1
ATOM 1436 N N . ILE A 1 197 ? 42.654 -18.338 -60.639 1.00 35.22 189 ILE A N 1
ATOM 1437 C CA . ILE A 1 197 ? 43.432 -18.763 -59.484 1.00 42.82 189 ILE A CA 1
ATOM 1438 C C . ILE A 1 197 ? 44.129 -17.546 -58.887 1.00 48.04 189 ILE A C 1
ATOM 1439 O O . ILE A 1 197 ? 44.728 -16.741 -59.615 1.00 48.37 189 ILE A O 1
ATOM 1444 N N . ASP A 1 198 ? 44.039 -17.406 -57.564 1.00 45.03 190 ASP A N 1
ATOM 1445 C CA . ASP A 1 198 ? 44.820 -16.419 -56.826 1.00 46.49 190 ASP A CA 1
ATOM 1446 C C . ASP A 1 198 ? 46.241 -16.962 -56.671 1.00 52.89 190 ASP A C 1
ATOM 1447 O O . ASP A 1 198 ? 46.481 -17.886 -55.885 1.00 55.65 190 ASP A O 1
ATOM 1452 N N . GLU A 1 199 ? 47.186 -16.395 -57.428 1.00 60.43 191 GLU A N 1
ATOM 1453 C CA . GLU A 1 199 ? 48.545 -16.933 -57.450 1.00 64.73 191 GLU A CA 1
ATOM 1454 C C . GLU A 1 199 ? 49.223 -16.826 -56.086 1.00 62.86 191 GLU A C 1
ATOM 1455 O O . GLU A 1 199 ? 50.097 -17.638 -55.763 1.00 70.07 191 GLU A O 1
ATOM 1461 N N . ASN A 1 200 ? 48.823 -15.858 -55.261 1.00 56.25 192 ASN A N 1
ATOM 1462 C CA . ASN A 1 200 ? 49.502 -15.580 -54.000 1.00 55.30 192 ASN A CA 1
ATOM 1463 C C . ASN A 1 200 ? 48.652 -15.910 -52.778 1.00 55.55 192 ASN A C 1
ATOM 1464 O O . ASN A 1 200 ? 48.753 -15.238 -51.752 1.00 58.29 192 ASN A O 1
ATOM 1469 N N . VAL A 1 201 ? 47.822 -16.941 -52.861 1.00 54.57 193 VAL A N 1
ATOM 1470 C CA . VAL A 1 201 ? 46.920 -17.265 -51.762 1.00 56.91 193 VAL A CA 1
ATOM 1471 C C . VAL A 1 201 ? 47.698 -18.009 -50.685 1.00 61.94 193 VAL A C 1
ATOM 1472 O O . VAL A 1 201 ? 48.436 -18.958 -50.974 1.00 67.62 193 VAL A O 1
ATOM 1476 N N . GLU A 1 202 ? 47.559 -17.559 -49.441 1.00 60.21 194 GLU A N 1
ATOM 1477 C CA . GLU A 1 202 ? 48.215 -18.181 -48.297 1.00 61.90 194 GLU A CA 1
ATOM 1478 C C . GLU A 1 202 ? 47.145 -18.866 -47.453 1.00 68.90 194 GLU A C 1
ATOM 1479 O O . GLU A 1 202 ? 46.292 -18.198 -46.858 1.00 74.77 194 GLU A O 1
ATOM 1481 N N . LEU A 1 203 ? 47.172 -20.197 -47.423 1.00 62.56 195 LEU A N 1
ATOM 1482 C CA . LEU A 1 203 ? 46.297 -20.967 -46.549 1.00 55.27 195 LEU A CA 1
ATOM 1483 C C . LEU A 1 203 ? 46.829 -20.878 -45.116 1.00 54.74 195 LEU A C 1
ATOM 1484 O O . LEU A 1 203 ? 47.905 -21.405 -44.805 1.00 54.37 195 LEU A O 1
ATOM 1486 N N . LEU A 1 204 ? 46.079 -20.213 -44.240 1.00 47.80 196 LEU A N 1
ATOM 1487 C CA . LEU A 1 204 ? 46.562 -19.909 -42.898 1.00 51.80 196 LEU A CA 1
ATOM 1488 C C . LEU A 1 204 ? 46.508 -21.125 -41.978 1.00 52.63 196 LEU A C 1
ATOM 1489 O O . LEU A 1 204 ? 45.538 -21.891 -41.979 1.00 53.50 196 LEU A O 1
ATOM 1494 N N . VAL A 1 205 ? 47.556 -21.260 -41.157 1.00 54.01 197 VAL A N 1
ATOM 1495 C CA . VAL A 1 205 ? 47.723 -22.352 -40.203 1.00 49.01 197 VAL A CA 1
ATOM 1496 C C . VAL A 1 205 ? 46.952 -22.027 -38.931 1.00 53.76 197 VAL A C 1
ATOM 1497 O O . VAL A 1 205 ? 46.892 -20.868 -38.496 1.00 57.91 197 VAL A O 1
ATOM 1501 N N . GLY A 1 206 ? 46.354 -23.050 -38.325 1.00 61.47 198 GLY A N 1
ATOM 1502 C CA . GLY A 1 206 ? 45.544 -22.879 -37.138 1.00 42.27 198 GLY A CA 1
ATOM 1503 C C . GLY A 1 206 ? 46.332 -23.016 -35.844 1.00 52.33 198 GLY A C 1
ATOM 1504 O O . GLY A 1 206 ? 47.566 -22.992 -35.814 1.00 52.20 198 GLY A O 1
ATOM 1505 N N . LEU A 1 207 ? 45.579 -23.174 -34.750 1.00 46.69 199 LEU A N 1
ATOM 1506 C CA . LEU A 1 207 ? 46.166 -23.141 -33.417 1.00 53.30 199 LEU A CA 1
ATOM 1507 C C . LEU A 1 207 ? 47.068 -24.339 -33.157 1.00 56.67 199 LEU A C 1
ATOM 1508 O O . LEU A 1 207 ? 48.040 -24.222 -32.406 1.00 60.13 199 LEU A O 1
ATOM 1513 N N . ASP A 1 208 ? 46.768 -25.487 -33.759 1.00 54.55 200 ASP A N 1
ATOM 1514 C CA . ASP A 1 208 ? 47.462 -26.727 -33.456 1.00 58.01 200 ASP A CA 1
ATOM 1515 C C . ASP A 1 208 ? 48.447 -27.122 -34.535 1.00 56.35 200 ASP A C 1
ATOM 1516 O O . ASP A 1 208 ? 48.989 -28.226 -34.481 1.00 56.77 200 ASP A O 1
ATOM 1521 N N . GLY A 1 209 ? 48.680 -26.259 -35.522 1.00 54.61 201 GLY A N 1
ATOM 1522 C CA . GLY A 1 209 ? 49.630 -26.535 -36.576 1.00 52.15 201 GLY A CA 1
ATOM 1523 C C . GLY A 1 209 ? 49.036 -27.093 -37.848 1.00 48.93 201 GLY A C 1
ATOM 1524 O O . GLY A 1 209 ? 49.732 -27.123 -38.862 1.00 49.56 201 GLY A O 1
ATOM 1525 N N . ARG A 1 210 ? 47.787 -27.558 -37.821 1.00 59.52 202 ARG A N 1
ATOM 1526 C CA . ARG A 1 210 ? 47.083 -27.947 -39.036 1.00 52.47 202 ARG A CA 1
ATOM 1527 C C . ARG A 1 210 ? 46.435 -26.721 -39.677 1.00 49.29 202 ARG A C 1
ATOM 1528 O O . ARG A 1 210 ? 46.346 -25.650 -39.073 1.00 47.02 202 ARG A O 1
ATOM 1536 N N . LYS A 1 211 ? 46.003 -26.874 -40.929 1.00 54.19 203 LYS A N 1
ATOM 1537 C CA . LYS A 1 211 ? 45.254 -25.808 -41.586 1.00 56.41 203 LYS A CA 1
ATOM 1538 C C . LYS A 1 211 ? 44.144 -25.319 -40.664 1.00 49.35 203 LYS A C 1
ATOM 1539 O O . LYS A 1 211 ? 43.481 -26.116 -39.996 1.00 45.41 203 LYS A O 1
ATOM 1541 N N . MET A 1 212 ? 43.993 -23.999 -40.570 1.00 44.60 204 MET A N 1
ATOM 1542 C CA . MET A 1 212 ? 42.932 -23.444 -39.746 1.00 50.87 204 MET A CA 1
ATOM 1543 C C . MET A 1 212 ? 41.594 -23.826 -40.363 1.00 49.44 204 MET A C 1
ATOM 1544 O O . MET A 1 212 ? 41.346 -23.534 -41.538 1.00 52.91 204 MET A O 1
ATOM 1549 N N . SER A 1 213 ? 40.744 -24.503 -39.589 1.00 44.78 205 SER A N 1
ATOM 1550 C CA . SER A 1 213 ? 39.514 -25.050 -40.147 1.00 46.86 205 SER A CA 1
ATOM 1551 C C . SER A 1 213 ? 38.464 -25.229 -39.060 1.00 45.45 205 SER A C 1
ATOM 1552 O O . SER A 1 213 ? 38.775 -25.705 -37.962 1.00 48.02 205 SER A O 1
ATOM 1555 N N . LYS A 1 214 ? 37.216 -24.872 -39.388 1.00 38.34 206 LYS A N 1
ATOM 1556 C CA . LYS A 1 214 ? 36.101 -25.152 -38.488 1.00 41.31 206 LYS A CA 1
ATOM 1557 C C . LYS A 1 214 ? 36.033 -26.639 -38.158 1.00 46.72 206 LYS A C 1
ATOM 1558 O O . LYS A 1 214 ? 35.736 -27.021 -37.018 1.00 50.62 206 LYS A O 1
ATOM 1560 N N . SER A 1 215 ? 36.353 -27.494 -39.135 1.00 46.54 207 SER A N 1
ATOM 1561 C CA . SER A 1 215 ? 36.305 -28.938 -38.919 1.00 47.99 207 SER A CA 1
ATOM 1562 C C . SER A 1 215 ? 37.267 -29.386 -37.832 1.00 51.28 207 SER A C 1
ATOM 1563 O O . SER A 1 215 ? 37.039 -30.417 -37.182 1.00 58.04 207 SER A O 1
ATOM 1566 N N . TYR A 1 216 ? 38.346 -28.640 -37.626 1.00 50.13 208 TYR A N 1
ATOM 1567 C CA . TYR A 1 216 ? 39.373 -29.020 -36.669 1.00 46.58 208 TYR A CA 1
ATOM 1568 C C . TYR A 1 216 ? 39.189 -28.379 -35.297 1.00 52.52 208 TYR A C 1
ATOM 1569 O O . TYR A 1 216 ? 39.834 -28.817 -34.339 1.00 55.62 208 TYR A O 1
ATOM 1578 N N . GLY A 1 217 ? 38.306 -27.387 -35.169 1.00 53.83 209 GLY A N 1
ATOM 1579 C CA . GLY A 1 217 ? 38.208 -26.625 -33.932 1.00 50.39 209 GLY A CA 1
ATOM 1580 C C . GLY A 1 217 ? 39.478 -25.885 -33.559 1.00 53.26 209 GLY A C 1
ATOM 1581 O O . GLY A 1 217 ? 39.758 -25.705 -32.368 1.00 47.56 209 GLY A O 1
ATOM 1582 N N . ASN A 1 218 ? 40.264 -25.451 -34.550 1.00 50.81 210 ASN A N 1
ATOM 1583 C CA . ASN A 1 218 ? 41.564 -24.827 -34.314 1.00 53.14 210 ASN A CA 1
ATOM 1584 C C . ASN A 1 218 ? 41.595 -23.399 -34.846 1.00 55.71 210 ASN A C 1
ATOM 1585 O O . ASN A 1 218 ? 42.652 -22.891 -35.241 1.00 46.22 210 ASN A O 1
ATOM 1590 N N . THR A 1 219 ? 40.438 -22.751 -34.876 1.00 54.15 211 THR A N 1
ATOM 1591 C CA . THR A 1 219 ? 40.327 -21.448 -35.504 1.00 54.52 211 THR A CA 1
ATOM 1592 C C . THR A 1 219 ? 40.610 -20.336 -34.500 1.00 54.48 211 THR A C 1
ATOM 1593 O O . THR A 1 219 ? 40.522 -20.516 -33.281 1.00 59.87 211 THR A O 1
ATOM 1597 N N . ILE A 1 220 ? 40.989 -19.189 -35.040 1.00 51.01 212 ILE A N 1
ATOM 1598 C CA . ILE A 1 220 ? 41.006 -17.910 -34.341 1.00 47.87 212 ILE A CA 1
ATOM 1599 C C . ILE A 1 220 ? 39.846 -17.092 -34.899 1.00 49.66 212 ILE A C 1
ATOM 1600 O O . ILE A 1 220 ? 39.785 -16.873 -36.115 1.00 44.35 212 ILE A O 1
ATOM 1605 N N . PRO A 1 221 ? 38.890 -16.666 -34.074 1.00 52.46 213 PRO A N 1
ATOM 1606 C CA . PRO A 1 221 ? 37.703 -15.989 -34.607 1.00 41.44 213 PRO A CA 1
ATOM 1607 C C . PRO A 1 221 ? 38.037 -14.622 -35.175 1.00 44.74 213 PRO A C 1
ATOM 1608 O O . PRO A 1 221 ? 38.990 -13.957 -34.762 1.00 55.02 213 PRO A O 1
ATOM 1612 N N . LEU A 1 222 ? 37.237 -14.204 -36.149 1.00 47.82 214 LEU A N 1
ATOM 1613 C CA . LEU A 1 222 ? 37.521 -12.933 -36.803 1.00 43.72 214 LEU A CA 1
ATOM 1614 C C . LEU A 1 222 ? 37.013 -11.750 -35.982 1.00 46.28 214 LEU A C 1
ATOM 1615 O O . LEU A 1 222 ? 37.699 -10.725 -35.872 1.00 42.30 214 LEU A O 1
ATOM 1620 N N . TRP A 1 223 ? 35.836 -11.882 -35.368 1.00 46.49 215 TRP A N 1
ATOM 1621 C CA . TRP A 1 223 ? 35.067 -10.716 -34.951 1.00 49.73 215 TRP A CA 1
ATOM 1622 C C . TRP A 1 223 ? 34.866 -10.619 -33.444 1.00 56.26 215 TRP A C 1
ATOM 1623 O O . TRP A 1 223 ? 33.833 -10.122 -32.992 1.00 62.62 215 TRP A O 1
ATOM 1634 N N . GLU A 1 224 ? 35.830 -11.067 -32.651 1.00 57.41 216 GLU A N 1
ATOM 1635 C CA . GLU A 1 224 ? 35.758 -10.865 -31.212 1.00 62.62 216 GLU A CA 1
ATOM 1636 C C . GLU A 1 224 ? 36.663 -9.710 -30.809 1.00 66.06 216 GLU A C 1
ATOM 1637 O O . GLU A 1 224 ? 37.581 -9.332 -31.539 1.00 68.32 216 GLU A O 1
ATOM 1643 N N . ASN A 1 225 ? 36.390 -9.147 -29.632 1.00 67.36 217 ASN A N 1
ATOM 1644 C CA . ASN A 1 225 ? 37.045 -7.912 -29.221 1.00 58.33 217 ASN A CA 1
ATOM 1645 C C . ASN A 1 225 ? 38.538 -8.148 -28.999 1.00 57.81 217 ASN A C 1
ATOM 1646 O O . ASN A 1 225 ? 39.051 -9.260 -29.156 1.00 56.40 217 ASN A O 1
ATOM 1651 N N . ASP A 1 226 ? 39.234 -7.068 -28.625 1.00 60.58 218 ASP A N 1
ATOM 1652 C CA . ASP A 1 226 ? 40.687 -7.102 -28.469 1.00 62.23 218 ASP A CA 1
ATOM 1653 C C . ASP A 1 226 ? 41.116 -8.162 -27.464 1.00 65.42 218 ASP A C 1
ATOM 1654 O O . ASP A 1 226 ? 41.995 -8.984 -27.752 1.00 63.47 218 ASP A O 1
ATOM 1659 N N . LYS A 1 227 ? 40.515 -8.144 -26.267 1.00 67.05 219 LYS A N 1
ATOM 1660 C CA . LYS A 1 227 ? 40.938 -9.051 -25.205 1.00 67.38 219 LYS A CA 1
ATOM 1661 C C . LYS A 1 227 ? 40.657 -10.506 -25.573 1.00 65.69 219 LYS A C 1
ATOM 1662 O O . LYS A 1 227 ? 41.516 -11.376 -25.381 1.00 66.36 219 LYS A O 1
ATOM 1664 N N . LYS A 1 228 ? 39.472 -10.786 -26.126 1.00 65.37 220 LYS A N 1
ATOM 1665 C CA . LYS A 1 228 ? 39.152 -12.155 -26.525 1.00 62.20 220 LYS A CA 1
ATOM 1666 C C . LYS A 1 228 ? 40.066 -12.648 -27.645 1.00 62.96 220 LYS A C 1
ATOM 1667 O O . LYS A 1 228 ? 40.301 -13.856 -27.766 1.00 60.98 220 LYS A O 1
ATOM 1669 N N . THR A 1 229 ? 40.596 -11.733 -28.466 1.00 64.14 221 THR A N 1
ATOM 1670 C CA . THR A 1 229 ? 41.539 -12.127 -29.510 1.00 57.45 221 THR A CA 1
ATOM 1671 C C . THR A 1 229 ? 42.888 -12.494 -28.908 1.00 61.92 221 THR A C 1
ATOM 1672 O O . THR A 1 229 ? 43.527 -13.461 -29.339 1.00 68.08 221 THR A O 1
ATOM 1676 N N . GLN A 1 230 ? 43.333 -11.731 -27.911 1.00 60.70 222 GLN A N 1
ATOM 1677 C CA . GLN A 1 230 ? 44.556 -12.073 -27.194 1.00 62.31 222 GLN A CA 1
ATOM 1678 C C . GLN A 1 230 ? 44.507 -13.502 -26.660 1.00 59.65 222 GLN A C 1
ATOM 1679 O O . GLN A 1 230 ? 45.412 -14.303 -26.921 1.00 61.24 222 GLN A O 1
ATOM 1685 N N . LYS A 1 231 ? 43.445 -13.846 -25.920 1.00 58.17 223 LYS A N 1
ATOM 1686 C CA . LYS A 1 231 ? 43.366 -15.185 -25.337 1.00 62.14 223 LYS A CA 1
ATOM 1687 C C . LYS A 1 231 ? 43.374 -16.271 -26.411 1.00 66.90 223 LYS A C 1
ATOM 1688 O O . LYS A 1 231 ? 43.881 -17.374 -26.174 1.00 75.37 223 LYS A O 1
ATOM 1690 N N . SER A 1 232 ? 42.839 -15.975 -27.598 1.00 61.03 224 SER A N 1
ATOM 1691 C CA . SER A 1 232 ? 42.824 -16.962 -28.673 1.00 60.62 224 SER A CA 1
ATOM 1692 C C . SER A 1 232 ? 44.211 -17.141 -29.282 1.00 60.90 224 SER A C 1
ATOM 1693 O O . SER A 1 232 ? 44.601 -18.264 -29.625 1.00 45.82 224 SER A O 1
ATOM 1696 N N . VAL A 1 233 ? 44.954 -16.041 -29.455 1.00 49.18 225 VAL A N 1
ATOM 1697 C CA . VAL A 1 233 ? 46.339 -16.134 -29.901 1.00 49.58 225 VAL A CA 1
ATOM 1698 C C . VAL A 1 233 ? 47.200 -16.854 -28.859 1.00 63.32 225 VAL A C 1
ATOM 1699 O O . VAL A 1 233 ? 48.159 -17.554 -29.213 1.00 66.08 225 VAL A O 1
ATOM 1703 N N . ASN A 1 234 ? 46.869 -16.730 -27.567 1.00 70.62 226 ASN A N 1
ATOM 1704 C CA . ASN A 1 234 ? 47.620 -17.469 -26.552 1.00 75.21 226 ASN A CA 1
ATOM 1705 C C . ASN A 1 234 ? 47.476 -18.973 -26.733 1.00 72.41 226 ASN A C 1
ATOM 1706 O O . ASN A 1 234 ? 48.366 -19.732 -26.337 1.00 70.06 226 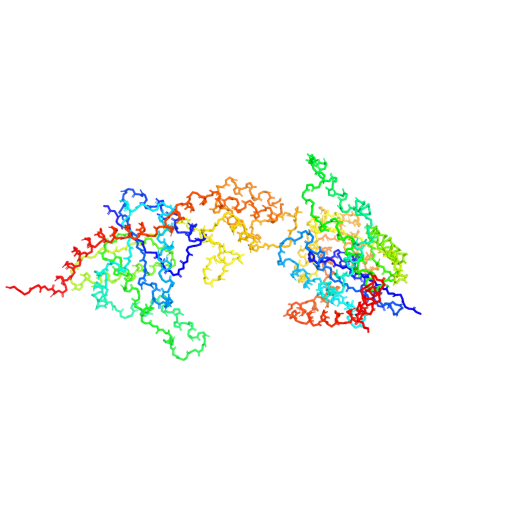ASN A O 1
ATOM 1711 N N . LYS A 1 235 ? 46.374 -19.421 -27.337 1.00 66.15 227 LYS A N 1
ATOM 1712 C CA . LYS A 1 235 ? 46.135 -20.846 -27.521 1.00 64.65 227 LYS A CA 1
ATOM 1713 C C . LYS A 1 235 ? 47.013 -21.475 -28.602 1.00 61.88 227 LYS A C 1
ATOM 1714 O O . LYS A 1 235 ? 46.977 -22.703 -28.756 1.00 56.91 227 LYS A O 1
ATOM 1716 N N . ILE A 1 236 ? 47.805 -20.683 -29.338 1.00 50.37 228 ILE A N 1
ATOM 1717 C CA . ILE A 1 236 ? 48.628 -21.236 -30.408 1.00 59.17 228 ILE A CA 1
ATOM 1718 C C . ILE A 1 236 ? 49.736 -22.088 -29.802 1.00 64.85 228 ILE A C 1
ATOM 1719 O O . ILE A 1 236 ? 50.335 -21.724 -28.780 1.00 67.77 228 ILE A O 1
ATOM 1724 N N . ILE A 1 237 ? 50.008 -23.239 -30.426 1.00 65.03 229 ILE A N 1
ATOM 1725 C CA . ILE A 1 237 ? 51.052 -24.131 -29.928 1.00 66.94 229 ILE A CA 1
ATOM 1726 C C . ILE A 1 237 ? 52.422 -23.498 -30.140 1.00 67.55 229 ILE A C 1
ATOM 1727 O O . ILE A 1 237 ? 52.649 -22.739 -31.092 1.00 61.24 229 ILE A O 1
ATOM 1732 N N . THR A 1 238 ? 53.341 -23.805 -29.230 1.00 72.43 230 THR A N 1
ATOM 1733 C CA . THR A 1 238 ? 54.726 -23.370 -29.325 1.00 75.22 230 THR A CA 1
ATOM 1734 C C . THR A 1 238 ? 55.617 -24.532 -28.898 1.00 79.11 230 THR A C 1
ATOM 1735 O O . THR A 1 238 ? 55.521 -25.628 -29.462 1.00 79.46 230 THR A O 1
ATOM 1739 N N . ASN A 1 239 ? 56.473 -24.319 -27.906 1.00 81.34 231 ASN A N 1
ATOM 1740 C CA . ASN A 1 239 ? 57.280 -25.401 -27.353 1.00 83.10 231 ASN A CA 1
ATOM 1741 C C . ASN A 1 239 ? 57.724 -24.998 -25.951 1.00 83.07 231 ASN A C 1
ATOM 1742 O O . ASN A 1 239 ? 57.186 -24.057 -25.357 1.00 76.44 231 ASN A O 1
ATOM 1747 N N . MET A 1 240 ? 58.720 -25.709 -25.421 1.00 85.90 232 MET A N 1
ATOM 1748 C CA . MET A 1 240 ? 59.234 -25.458 -24.084 1.00 86.02 232 MET A CA 1
ATOM 1749 C C . MET A 1 240 ? 60.443 -24.521 -24.078 1.00 90.36 232 MET A C 1
ATOM 1750 O O . MET A 1 240 ? 61.164 -24.470 -23.075 1.00 95.08 232 MET A O 1
ATOM 1752 N N . LYS A 1 241 ? 60.678 -23.777 -25.162 1.00 86.79 233 LYS A N 1
ATOM 1753 C CA . LYS A 1 241 ? 61.796 -22.841 -25.190 1.00 80.85 233 LYS A CA 1
ATOM 1754 C C . LYS A 1 241 ? 61.457 -21.598 -24.374 1.00 83.17 233 LYS A C 1
ATOM 1755 O O . LYS A 1 241 ? 60.417 -20.964 -24.584 1.00 82.32 233 LYS A O 1
ATOM 1757 N N . GLU A 1 242 ? 62.347 -21.254 -23.448 1.00 87.73 234 GLU A N 1
ATOM 1758 C CA . GLU A 1 242 ? 62.124 -20.219 -22.445 1.00 87.65 234 GLU A CA 1
ATOM 1759 C C . GLU A 1 242 ? 62.541 -18.855 -22.979 1.00 89.47 234 GLU A C 1
ATOM 1760 O O . GLU A 1 242 ? 63.116 -18.740 -24.068 1.00 84.35 234 GLU A O 1
ATOM 1762 N N . PRO A 1 243 ? 62.235 -17.778 -22.247 1.00 91.01 235 PRO A N 1
ATOM 1763 C CA . PRO A 1 243 ? 62.725 -16.453 -22.654 1.00 92.90 235 PRO A CA 1
ATOM 1764 C C . PRO A 1 243 ? 64.244 -16.422 -22.700 1.00 95.88 235 PRO A C 1
ATOM 1765 O O . PRO A 1 243 ? 64.921 -16.830 -21.753 1.00 91.89 235 PRO A O 1
ATOM 1769 N N . GLY A 1 244 ? 64.776 -15.932 -23.817 1.00 95.07 236 GLY A N 1
ATOM 1770 C CA . GLY A 1 244 ? 66.196 -15.917 -24.065 1.00 97.33 236 GLY A CA 1
ATOM 1771 C C . GLY A 1 244 ? 66.689 -17.055 -24.935 1.00 99.04 236 GLY A C 1
ATOM 1772 O O . GLY A 1 244 ? 67.753 -16.927 -25.555 1.00 98.08 236 GLY A O 1
ATOM 1773 N N . GLU A 1 245 ? 65.956 -18.160 -24.989 1.00 100.76 237 GLU A N 1
ATOM 1774 C CA . GLU A 1 245 ? 66.304 -19.236 -25.908 1.00 105.74 237 GLU A CA 1
ATOM 1775 C C . GLU A 1 245 ? 65.935 -18.812 -27.324 1.00 108.22 237 GLU A C 1
ATOM 1776 O O . GLU A 1 245 ? 64.777 -18.438 -27.567 1.00 101.67 237 GLU A O 1
ATOM 1782 N N . PRO A 1 246 ? 66.873 -18.831 -28.272 1.00 113.57 238 PRO A N 1
ATOM 1783 C CA . PRO A 1 246 ? 66.549 -18.409 -29.641 1.00 110.83 238 PRO A CA 1
ATOM 1784 C C . PRO A 1 246 ? 65.625 -19.407 -30.325 1.00 103.38 238 PRO A C 1
ATOM 1785 O O . PRO A 1 246 ? 65.773 -20.623 -30.178 1.00 106.87 238 PRO A O 1
ATOM 1789 N N . LYS A 1 247 ? 64.666 -18.879 -31.082 1.00 90.78 239 LYS A N 1
ATOM 1790 C CA . LYS A 1 247 ? 63.613 -19.689 -31.682 1.00 83.60 239 LYS A CA 1
ATOM 1791 C C . LYS A 1 247 ? 63.446 -19.312 -33.147 1.00 82.10 239 LYS A C 1
ATOM 1792 O O . LYS A 1 247 ? 63.414 -18.125 -33.491 1.00 84.28 239 LYS A O 1
ATOM 1798 N N . GLN A 1 248 ? 63.363 -20.343 -34.020 1.00 78.21 240 GLN A N 1
ATOM 1799 C CA . GLN A 1 248 ? 63.279 -20.141 -35.456 1.00 81.89 240 GLN A CA 1
ATOM 1800 C C . GLN A 1 248 ? 61.816 -20.100 -35.896 1.00 85.30 240 GLN A C 1
ATOM 1801 O O . GLN A 1 248 ? 60.944 -20.661 -35.222 1.00 83.27 240 GLN A O 1
ATOM 1803 N N . PRO A 1 249 ? 61.515 -19.421 -37.008 1.00 78.32 241 PRO A N 1
ATOM 1804 C CA . PRO A 1 249 ? 60.106 -19.276 -37.420 1.00 71.53 241 PRO A CA 1
ATOM 1805 C C . PRO A 1 249 ? 59.356 -20.591 -37.579 1.00 79.31 241 PRO A C 1
ATOM 1806 O O . PRO A 1 249 ? 58.126 -20.611 -37.429 1.00 73.70 241 PRO A O 1
ATOM 1810 N N . ASP A 1 250 ? 60.051 -21.690 -37.867 1.00 90.62 242 ASP A N 1
ATOM 1811 C CA . ASP A 1 250 ? 59.392 -22.964 -38.138 1.00 94.97 242 ASP A CA 1
ATOM 1812 C C . ASP A 1 250 ? 58.908 -23.679 -36.877 1.00 96.69 242 ASP A C 1
ATOM 1813 O O . ASP A 1 250 ? 58.294 -24.748 -36.991 1.00 99.71 242 ASP A O 1
ATOM 1815 N N . GLU A 1 251 ? 59.145 -23.121 -35.685 1.00 87.93 243 GLU A N 1
ATOM 1816 C CA . GLU A 1 251 ? 58.801 -23.812 -34.447 1.00 85.41 243 GLU A CA 1
ATOM 1817 C C . GLU A 1 251 ? 57.354 -23.609 -34.014 1.00 85.86 243 GLU A C 1
ATOM 1818 O O . GLU A 1 251 ? 56.863 -24.379 -33.183 1.00 86.74 243 GLU A O 1
ATOM 1824 N N . SER A 1 252 ? 56.658 -22.604 -34.546 1.00 84.83 244 SER A N 1
ATOM 1825 C CA . SER A 1 252 ? 55.312 -22.329 -34.072 1.00 80.69 244 SER A CA 1
ATOM 1826 C C . SER A 1 252 ? 54.478 -21.657 -35.149 1.00 75.54 244 SER A C 1
ATOM 1827 O O . SER A 1 252 ? 54.973 -20.743 -35.826 1.00 77.89 244 SER A O 1
ATOM 1830 N N . PRO A 1 253 ? 53.219 -22.060 -35.307 1.00 67.99 245 PRO A N 1
ATOM 1831 C CA . PRO A 1 253 ? 52.318 -21.367 -36.238 1.00 69.23 245 PRO A CA 1
ATOM 1832 C C . PRO A 1 253 ? 52.195 -19.876 -35.951 1.00 65.13 245 PRO A C 1
ATOM 1833 O O . PRO A 1 253 ? 51.641 -19.123 -36.759 1.00 64.53 245 PRO A O 1
ATOM 1837 N N . LEU A 1 254 ? 52.708 -19.444 -34.796 1.00 60.07 246 LEU A N 1
ATOM 1838 C CA . LEU A 1 254 ? 52.682 -18.027 -34.448 1.00 63.76 246 LEU A CA 1
ATOM 1839 C C . LEU A 1 254 ? 53.390 -17.163 -35.489 1.00 63.78 246 LEU A C 1
ATOM 1840 O O . LEU A 1 254 ? 52.978 -16.022 -35.729 1.00 60.50 246 LEU A O 1
ATOM 1845 N N . PHE A 1 255 ? 54.453 -17.673 -36.115 1.00 65.45 247 PHE A N 1
ATOM 1846 C CA . PHE A 1 255 ? 55.177 -16.845 -37.074 1.00 64.13 247 PHE A CA 1
ATOM 1847 C C . PHE A 1 255 ? 54.339 -16.583 -38.318 1.00 65.29 247 PHE A C 1
ATOM 1848 O O . PHE A 1 255 ? 54.162 -15.428 -38.725 1.00 54.69 247 PHE A O 1
ATOM 1856 N N . GLU A 1 256 ? 53.840 -17.645 -38.958 1.00 63.57 248 GLU A N 1
ATOM 1857 C CA . GLU A 1 256 ? 53.040 -17.450 -40.162 1.00 64.93 248 GLU A CA 1
ATOM 1858 C C . GLU A 1 256 ? 51.840 -16.552 -39.886 1.00 61.57 248 GLU A C 1
ATOM 1859 O O . GLU A 1 256 ? 51.433 -15.770 -40.753 1.00 58.30 248 GLU A O 1
ATOM 1865 N N . ILE A 1 257 ? 51.291 -16.618 -38.674 1.00 58.61 249 ILE A N 1
ATOM 1866 C CA . ILE A 1 257 ? 50.159 -15.765 -38.332 1.00 58.33 249 ILE A CA 1
ATOM 1867 C C . ILE A 1 257 ? 50.587 -14.302 -38.261 1.00 58.50 249 ILE A C 1
ATOM 1868 O O . ILE A 1 257 ? 49.898 -13.418 -38.787 1.00 56.68 249 ILE A O 1
ATOM 1873 N N . TYR A 1 258 ? 51.729 -14.018 -37.626 1.00 55.05 250 TYR A N 1
ATOM 1874 C CA . TYR A 1 258 ? 52.203 -12.636 -37.573 1.00 57.00 250 TYR A CA 1
ATOM 1875 C C . TYR A 1 258 ? 52.463 -12.093 -38.972 1.00 59.79 250 TYR A C 1
ATOM 1876 O O . TYR A 1 258 ? 52.103 -10.949 -39.277 1.00 63.76 250 TYR A O 1
ATOM 1885 N N . LYS A 1 259 ? 53.088 -12.903 -39.834 1.00 61.38 251 LYS A N 1
ATOM 1886 C CA . LYS A 1 259 ? 53.440 -12.459 -41.181 1.00 56.91 251 LYS A CA 1
ATOM 1887 C C . LYS A 1 259 ? 52.202 -12.086 -41.991 1.00 66.65 251 LYS A C 1
ATOM 1888 O O . LYS A 1 259 ? 52.229 -11.127 -42.772 1.00 75.07 251 LYS A O 1
ATOM 1894 N N . ALA A 1 260 ? 51.104 -12.829 -41.813 1.00 57.71 252 ALA A N 1
ATOM 1895 C CA . ALA A 1 260 ? 49.863 -12.551 -42.526 1.00 60.59 252 ALA A CA 1
ATOM 1896 C C . ALA A 1 260 ? 49.230 -11.219 -42.131 1.00 63.78 252 ALA A C 1
ATOM 1897 O O . ALA A 1 260 ? 48.338 -10.744 -42.842 1.00 58.89 252 ALA A O 1
ATOM 1899 N N . PHE A 1 261 ? 49.657 -10.606 -41.024 1.00 66.74 253 PHE A N 1
ATOM 1900 C CA . PHE A 1 261 ? 49.142 -9.305 -40.614 1.00 62.79 253 PHE A CA 1
ATOM 1901 C C . PHE A 1 261 ? 50.234 -8.243 -40.537 1.00 62.01 253 PHE A C 1
ATOM 1902 O O . PHE A 1 261 ? 50.051 -7.215 -39.877 1.00 57.30 253 PHE A O 1
ATOM 1910 N N . SER A 1 262 ? 51.358 -8.459 -41.215 1.00 69.97 254 SER A N 1
ATOM 1911 C CA . SER A 1 262 ? 52.485 -7.546 -41.126 1.00 81.14 254 SER A CA 1
ATOM 1912 C C . SER A 1 262 ? 53.167 -7.422 -42.479 1.00 85.94 254 SER A C 1
ATOM 1913 O O . SER A 1 262 ? 53.109 -8.331 -43.312 1.00 82.33 254 SER A O 1
ATOM 1916 N N . THR A 1 263 ? 53.816 -6.282 -42.684 1.00 92.11 255 THR A N 1
ATOM 1917 C CA . THR A 1 263 ? 54.614 -6.079 -43.877 1.00 98.35 255 THR A CA 1
ATOM 1918 C C . THR A 1 263 ? 55.910 -6.886 -43.777 1.00 96.12 255 THR A C 1
ATOM 1919 O O . THR A 1 263 ? 56.305 -7.309 -42.687 1.00 92.73 255 THR A O 1
ATOM 1923 N N . PRO A 1 264 ? 56.581 -7.129 -44.908 1.00 92.58 256 PRO A N 1
ATOM 1924 C CA . PRO A 1 264 ? 57.857 -7.859 -44.848 1.00 95.06 256 PRO A CA 1
ATOM 1925 C C . PRO A 1 264 ? 58.865 -7.248 -43.887 1.00 100.36 256 PRO A C 1
ATOM 1926 O O . PRO A 1 264 ? 59.700 -7.979 -43.334 1.00 101.18 256 PRO A O 1
ATOM 1930 N N . SER A 1 265 ? 58.807 -5.931 -43.665 1.00 101.55 257 SER A N 1
ATOM 1931 C CA . SER A 1 265 ? 59.731 -5.280 -42.739 1.00 98.07 257 SER A CA 1
ATOM 1932 C C . SER A 1 265 ? 59.489 -5.750 -41.309 1.00 95.83 257 SER A C 1
ATOM 1933 O O . SER A 1 265 ? 60.400 -6.263 -40.647 1.00 100.66 257 SER A O 1
ATOM 1936 N N . GLU A 1 266 ? 58.259 -5.578 -40.814 1.00 89.19 258 GLU A N 1
ATOM 1937 C CA . GLU A 1 266 ? 57.932 -6.003 -39.457 1.00 89.82 258 GLU A CA 1
ATOM 1938 C C . GLU A 1 266 ? 58.110 -7.505 -39.280 1.00 87.41 258 GLU A C 1
ATOM 1939 O O . GLU A 1 266 ? 58.439 -7.962 -38.179 1.00 86.56 258 GLU A O 1
ATOM 1945 N N . THR A 1 267 ? 57.893 -8.286 -40.345 1.00 84.82 259 THR A N 1
ATOM 1946 C CA . THR A 1 267 ? 58.066 -9.734 -40.257 1.00 79.87 259 THR A CA 1
ATOM 1947 C C . THR A 1 267 ? 59.526 -10.104 -40.006 1.00 75.76 259 THR A C 1
ATOM 1948 O O . THR A 1 267 ? 59.811 -11.060 -39.274 1.00 69.54 259 THR A O 1
ATOM 1952 N N . ALA A 1 268 ? 60.463 -9.346 -40.592 1.00 78.28 260 ALA A N 1
ATOM 1953 C CA . ALA A 1 268 ? 61.887 -9.607 -40.391 1.00 75.72 260 ALA A CA 1
ATOM 1954 C C . ALA A 1 268 ? 62.360 -9.135 -39.018 1.00 81.11 260 ALA A C 1
ATOM 1955 O O . ALA A 1 268 ? 63.204 -9.787 -38.392 1.00 77.05 260 ALA A O 1
ATOM 1957 N N . GLU A 1 269 ? 61.851 -7.990 -38.544 1.00 82.61 261 GLU A N 1
ATOM 1958 C CA . GLU A 1 269 ? 62.138 -7.558 -37.176 1.00 83.35 261 GLU A CA 1
ATOM 1959 C C . GLU A 1 269 ? 61.558 -8.534 -36.161 1.00 78.56 261 GLU A C 1
ATOM 1960 O O . GLU A 1 269 ? 62.102 -8.689 -35.063 1.00 79.58 261 GLU A O 1
ATOM 1962 N N . PHE A 1 270 ? 60.464 -9.207 -36.524 1.00 74.22 262 PHE A N 1
ATOM 1963 C CA . PHE A 1 270 ? 59.846 -10.202 -35.652 1.00 72.93 262 PHE A CA 1
ATOM 1964 C C . PHE A 1 270 ? 60.670 -11.489 -35.604 1.00 74.34 262 PHE A C 1
ATOM 1965 O O . PHE A 1 270 ? 60.854 -12.076 -34.528 1.00 68.64 262 PHE A O 1
ATOM 1973 N N . THR A 1 271 ? 61.188 -11.935 -36.758 1.00 74.81 263 THR A N 1
ATOM 1974 C CA . THR A 1 271 ? 62.019 -13.137 -36.794 1.00 75.75 263 THR A CA 1
ATOM 1975 C C . THR A 1 271 ? 63.355 -12.936 -36.078 1.00 78.22 263 THR A C 1
ATOM 1976 O O . THR A 1 271 ? 63.928 -13.905 -35.569 1.00 80.60 263 THR A O 1
ATOM 1978 N N . GLN A 1 272 ? 63.866 -11.698 -36.023 1.00 82.39 264 GLN A N 1
ATOM 1979 C CA . GLN A 1 272 ? 65.111 -11.436 -35.300 1.00 88.96 264 GLN A CA 1
ATOM 1980 C C . GLN A 1 272 ? 64.884 -11.357 -33.796 1.00 96.42 264 GLN A C 1
ATOM 1981 O O . GLN A 1 272 ? 65.742 -11.786 -33.013 1.00 100.71 264 GLN A O 1
ATOM 1987 N N . MET A 1 273 ? 63.747 -10.797 -33.372 1.00 96.95 265 MET A N 1
ATOM 1988 C CA . MET A 1 273 ? 63.413 -10.804 -31.953 1.00 102.23 265 MET A CA 1
ATOM 1989 C C . MET A 1 273 ? 63.346 -12.228 -31.416 1.00 103.41 265 MET A C 1
ATOM 1990 O O . MET A 1 273 ? 63.773 -12.496 -30.286 1.00 107.38 265 MET A O 1
ATOM 1995 N N . LEU A 1 274 ? 62.834 -13.160 -32.226 1.00 96.92 266 LEU A N 1
ATOM 1996 C CA . LEU A 1 274 ? 62.736 -14.552 -31.797 1.00 91.18 266 LEU A CA 1
ATOM 1997 C C . LEU A 1 274 ? 64.114 -15.196 -31.646 1.00 92.27 266 LEU A C 1
ATOM 1998 O O . LEU A 1 274 ? 64.345 -15.961 -30.703 1.00 93.19 266 LEU A O 1
ATOM 2000 N N . ALA A 1 275 ? 65.038 -14.902 -32.555 1.00 75.89 267 ALA A N 1
ATOM 2001 C CA . ALA A 1 275 ? 66.367 -15.512 -32.520 1.00 87.04 267 ALA A CA 1
ATOM 2002 C C . ALA A 1 275 ? 67.261 -14.981 -31.381 1.00 81.31 267 ALA A C 1
ATOM 2003 O O . ALA A 1 275 ? 66.943 -13.996 -30.707 1.00 80.98 267 ALA A O 1
ATOM 2005 N N . LEU A 1 278 ? 63.460 -14.153 -27.287 1.00 74.27 270 LEU A N 1
ATOM 2006 C CA . LEU A 1 278 ? 62.192 -13.517 -26.916 1.00 82.45 270 LEU A CA 1
ATOM 2007 C C . LEU A 1 278 ? 61.201 -14.548 -26.389 1.00 81.50 270 LEU A C 1
ATOM 2008 O O . LEU A 1 278 ? 61.255 -15.720 -26.754 1.00 76.05 270 LEU A O 1
ATOM 2010 N N . ALA A 1 279 ? 60.302 -14.105 -25.516 1.00 82.21 271 ALA A N 1
ATOM 2011 C CA . ALA A 1 279 ? 59.369 -15.014 -24.869 1.00 81.39 271 ALA A CA 1
ATOM 2012 C C . ALA A 1 279 ? 58.195 -15.326 -25.788 1.00 76.93 271 ALA A C 1
ATOM 2013 O O . ALA A 1 279 ? 57.724 -14.461 -26.534 1.00 70.72 271 ALA A O 1
ATOM 2015 N N . TRP A 1 280 ? 57.733 -16.581 -25.736 1.00 78.49 272 TRP A N 1
ATOM 2016 C CA . TRP A 1 280 ? 56.512 -16.953 -26.442 1.00 77.67 272 TRP A CA 1
ATOM 2017 C C . TRP A 1 280 ? 55.353 -16.052 -26.033 1.00 76.84 272 TRP A C 1
ATOM 2018 O O . TRP A 1 280 ? 54.638 -15.513 -26.886 1.00 72.32 272 TRP A O 1
ATOM 2029 N N . GLY A 1 281 ? 55.165 -15.865 -24.723 1.00 75.77 273 GLY A N 1
ATOM 2030 C CA . GLY A 1 281 ? 54.058 -15.048 -24.251 1.00 76.22 273 GLY A CA 1
ATOM 2031 C C . GLY A 1 281 ? 54.102 -13.630 -24.788 1.00 75.30 273 GLY A C 1
ATOM 2032 O O . GLY A 1 281 ? 53.060 -13.032 -25.079 1.00 68.17 273 GLY A O 1
ATOM 2033 N N . GLU A 1 282 ? 55.310 -13.075 -24.935 1.00 75.93 274 GLU A N 1
ATOM 2034 C CA . GLU A 1 282 ? 55.450 -11.737 -25.494 1.00 78.64 274 GLU A CA 1
ATOM 2035 C C . GLU A 1 282 ? 55.313 -11.744 -27.008 1.00 72.97 274 GLU A C 1
ATOM 2036 O O . GLU A 1 282 ? 54.775 -10.790 -27.579 1.00 73.79 274 GLU A O 1
ATOM 2042 N N . ALA A 1 283 ? 55.787 -12.801 -27.670 1.00 63.54 275 ALA A N 1
ATOM 2043 C CA . ALA A 1 283 ? 55.530 -12.943 -29.099 1.00 71.45 275 ALA A CA 1
ATOM 2044 C C . ALA A 1 283 ? 54.039 -13.087 -29.379 1.00 68.59 275 ALA A C 1
ATOM 2045 O O . ALA A 1 283 ? 53.551 -12.632 -30.420 1.00 61.81 275 ALA A O 1
ATOM 2047 N N . LYS A 1 284 ? 53.303 -13.717 -28.462 1.00 71.16 276 LYS A N 1
ATOM 2048 C CA . LYS A 1 284 ? 51.859 -13.817 -28.608 1.00 66.49 276 LYS A CA 1
ATOM 2049 C C . LYS A 1 284 ? 51.177 -12.477 -28.364 1.00 70.05 276 LYS A C 1
ATOM 2050 O O . LYS A 1 284 ? 50.135 -12.197 -28.967 1.00 70.18 276 LYS A O 1
ATOM 2056 N N . LYS A 1 285 ? 51.741 -11.641 -27.488 1.00 71.18 277 LYS A N 1
ATOM 2057 C CA . LYS A 1 285 ? 51.207 -10.296 -27.314 1.00 69.91 277 LYS A CA 1
ATOM 2058 C C . LYS A 1 285 ? 51.400 -9.468 -28.579 1.00 75.56 277 LYS A C 1
ATOM 2059 O O . LYS A 1 285 ? 50.466 -8.795 -29.037 1.00 76.11 277 LYS A O 1
ATOM 2061 N N . LEU A 1 286 ? 52.600 -9.525 -29.168 1.00 72.57 278 LEU A N 1
ATOM 2062 C CA . LEU A 1 286 ? 52.864 -8.775 -30.393 1.00 68.73 278 LEU A CA 1
ATOM 2063 C C . LEU A 1 286 ? 51.989 -9.266 -31.543 1.00 70.79 278 LEU A C 1
ATOM 2064 O O . LEU A 1 286 ? 51.521 -8.465 -32.362 1.00 68.43 278 LEU A O 1
ATOM 2066 N N . SER A 1 287 ? 51.756 -10.577 -31.625 1.00 68.01 279 SER A N 1
ATOM 2067 C CA . SER A 1 287 ? 50.926 -11.105 -32.703 1.00 64.82 279 SER A CA 1
ATOM 2068 C C . SER A 1 287 ? 49.484 -10.630 -32.566 1.00 64.08 279 SER A C 1
ATOM 2069 O O . SER A 1 287 ? 48.871 -10.184 -33.545 1.00 59.99 279 SER A O 1
ATOM 2072 N N . ALA A 1 288 ? 48.928 -10.708 -31.351 1.00 66.58 280 ALA A N 1
ATOM 2073 C CA . ALA A 1 288 ? 47.549 -10.278 -31.135 1.00 64.20 280 ALA A CA 1
ATOM 2074 C C . ALA A 1 288 ? 47.386 -8.786 -31.400 1.00 60.98 280 ALA A C 1
ATOM 2075 O O . ALA A 1 288 ? 46.387 -8.360 -31.996 1.00 54.39 280 ALA A O 1
ATOM 2077 N N . ALA A 1 289 ? 48.360 -7.977 -30.970 1.00 60.52 281 ALA A N 1
ATOM 2078 C CA . ALA A 1 289 ? 48.284 -6.540 -31.222 1.00 64.26 281 ALA A CA 1
ATOM 2079 C C . ALA A 1 289 ? 48.192 -6.251 -32.711 1.00 65.98 281 ALA A C 1
ATOM 2080 O O . ALA A 1 289 ? 47.399 -5.403 -33.139 1.00 70.09 281 ALA A O 1
ATOM 2082 N N . LYS A 1 290 ? 48.991 -6.953 -33.519 1.00 59.72 282 LYS A N 1
ATOM 2083 C CA . LYS A 1 290 ? 48.974 -6.717 -34.958 1.00 56.60 282 LYS A CA 1
ATOM 2084 C C . LYS A 1 290 ? 47.630 -7.107 -35.563 1.00 50.51 282 LYS A C 1
ATOM 2085 O O . LYS A 1 290 ? 47.095 -6.392 -36.422 1.00 46.30 282 LYS A O 1
ATOM 2091 N N . ILE A 1 291 ? 47.069 -8.237 -35.122 1.00 46.20 283 ILE A N 1
ATOM 2092 C CA . ILE A 1 291 ? 45.754 -8.653 -35.601 1.00 45.12 283 ILE A CA 1
ATOM 2093 C C . ILE A 1 291 ? 44.705 -7.623 -35.206 1.00 57.08 283 ILE A C 1
ATOM 2094 O O . ILE A 1 291 ? 43.919 -7.153 -36.041 1.00 57.90 283 ILE A O 1
ATOM 2099 N N . ASN A 1 292 ? 44.680 -7.259 -33.918 1.00 53.84 284 ASN A N 1
ATOM 2100 C CA . ASN A 1 292 ? 43.664 -6.335 -33.422 1.00 57.09 284 ASN A CA 1
ATOM 2101 C C . ASN A 1 292 ? 43.766 -4.979 -34.105 1.00 58.73 284 ASN A C 1
ATOM 2102 O O . ASN A 1 292 ? 42.742 -4.364 -34.432 1.00 55.19 284 ASN A O 1
ATOM 2107 N N . ALA A 1 293 ? 44.992 -4.507 -34.350 1.00 48.12 285 ALA A N 1
ATOM 2108 C CA . ALA A 1 293 ? 45.175 -3.227 -35.028 1.00 55.46 285 ALA A CA 1
ATOM 2109 C C . ALA A 1 293 ? 44.564 -3.248 -36.429 1.00 58.57 285 ALA A C 1
ATOM 2110 O O . ALA A 1 293 ? 43.848 -2.317 -36.820 1.00 62.27 285 ALA A O 1
ATOM 2112 N N . GLU A 1 294 ? 44.809 -4.316 -37.196 1.00 54.40 286 GLU A N 1
ATOM 2113 C CA . GLU A 1 294 ? 44.256 -4.379 -38.547 1.00 44.92 286 GLU A CA 1
ATOM 2114 C C . GLU A 1 294 ? 42.739 -4.513 -38.539 1.00 45.45 286 GLU A C 1
ATOM 2115 O O . GLU A 1 294 ? 42.055 -3.913 -39.377 1.00 45.52 286 GLU A O 1
ATOM 2121 N N . LEU A 1 295 ? 42.191 -5.292 -37.612 1.00 48.15 287 LEU A N 1
ATOM 2122 C CA . LEU A 1 295 ? 40.766 -5.577 -37.637 1.00 45.30 287 LEU A CA 1
ATOM 2123 C C . LEU A 1 295 ? 39.920 -4.533 -36.923 1.00 49.70 287 LEU A C 1
ATOM 2124 O O . LEU A 1 295 ? 38.689 -4.604 -37.016 1.00 52.49 287 LEU A O 1
ATOM 2129 N N . ALA A 1 296 ? 40.542 -3.560 -36.247 1.00 44.19 288 ALA A N 1
ATOM 2130 C CA . ALA A 1 296 ? 39.800 -2.643 -35.383 1.00 44.95 288 ALA A CA 1
ATOM 2131 C C . ALA A 1 296 ? 38.670 -1.925 -36.125 1.00 50.11 288 ALA A C 1
ATOM 2132 O O . ALA A 1 296 ? 37.525 -1.903 -35.656 1.00 54.09 288 ALA A O 1
ATOM 2134 N N . GLU A 1 297 ? 38.969 -1.319 -37.279 1.00 48.80 289 GLU A N 1
ATOM 2135 C CA . GLU A 1 297 ? 37.930 -0.575 -37.992 1.00 48.99 289 GLU A CA 1
ATOM 2136 C C . GLU A 1 297 ? 36.891 -1.514 -38.587 1.00 48.41 289 GLU A C 1
ATOM 2137 O O . GLU A 1 297 ? 35.689 -1.221 -38.548 1.00 46.83 289 GLU A O 1
ATOM 2139 N N . LEU A 1 298 ? 37.338 -2.655 -39.126 1.00 47.79 290 LEU A N 1
ATOM 2140 C CA . LEU A 1 298 ? 36.412 -3.634 -39.696 1.00 46.40 290 LEU A CA 1
ATOM 2141 C C . LEU A 1 298 ? 35.444 -4.166 -38.646 1.00 42.81 290 LEU A C 1
ATOM 2142 O O . LEU A 1 298 ? 34.281 -4.444 -38.958 1.00 40.43 290 LEU A O 1
ATOM 2147 N N . ARG A 1 299 ? 35.903 -4.296 -37.397 1.00 44.58 291 ARG A N 1
ATOM 2148 C CA . ARG A 1 299 ? 35.073 -4.844 -36.325 1.00 43.62 291 ARG A CA 1
ATOM 2149 C C . ARG A 1 299 ? 33.954 -3.895 -35.920 1.00 44.12 291 ARG A C 1
ATOM 2150 O O . ARG A 1 299 ? 32.857 -4.343 -35.560 1.00 42.82 291 ARG A O 1
ATOM 2158 N N . GLU A 1 300 ? 34.217 -2.587 -35.918 1.00 41.57 292 GLU A N 1
ATOM 2159 C CA . GLU A 1 300 ? 33.145 -1.646 -35.613 1.00 45.12 292 GLU A CA 1
ATOM 2160 C C . GLU A 1 300 ? 32.050 -1.706 -36.670 1.00 42.79 292 GLU A C 1
ATOM 2161 O O . GLU A 1 300 ? 30.859 -1.682 -36.338 1.00 48.54 292 GLU A O 1
ATOM 2167 N N . ARG A 1 301 ? 32.433 -1.814 -37.949 1.00 39.68 293 ARG A N 1
ATOM 2168 C CA . ARG A 1 301 ? 31.436 -1.935 -39.015 1.00 43.89 293 ARG A CA 1
ATOM 2169 C C . ARG A 1 301 ? 30.709 -3.271 -38.942 1.00 40.98 293 ARG A C 1
ATOM 2170 O O . ARG A 1 301 ? 29.498 -3.336 -39.187 1.00 43.40 293 ARG A O 1
ATOM 2178 N N . TYR A 1 302 ? 31.425 -4.348 -38.600 1.00 37.16 294 TYR A N 1
ATOM 2179 C CA . TYR A 1 302 ? 30.762 -5.633 -38.387 1.00 38.95 294 TYR A CA 1
ATOM 2180 C C . TYR A 1 302 ? 29.733 -5.530 -37.266 1.00 42.61 294 TYR A C 1
ATOM 2181 O O . TYR A 1 302 ? 28.571 -5.935 -37.424 1.00 35.28 294 TYR A O 1
ATOM 2190 N N . ASN A 1 303 ? 30.145 -4.965 -36.126 1.00 43.18 295 ASN A N 1
ATOM 2191 C CA . ASN A 1 303 ? 29.256 -4.861 -34.974 1.00 44.71 295 ASN A CA 1
ATOM 2192 C C . ASN A 1 303 ? 28.077 -3.939 -35.247 1.00 45.97 295 ASN A C 1
ATOM 2193 O O . ASN A 1 303 ? 26.980 -4.184 -34.740 1.00 45.74 295 ASN A O 1
ATOM 2198 N N . ALA A 1 304 ? 28.259 -2.902 -36.061 1.00 39.55 296 ALA A N 1
ATOM 2199 C CA . ALA A 1 304 ? 27.111 -2.072 -36.409 1.00 52.61 296 ALA A CA 1
ATOM 2200 C C . ALA A 1 304 ? 26.142 -2.821 -37.320 1.00 49.46 296 ALA A C 1
ATOM 2201 O O . ALA A 1 304 ? 24.920 -2.696 -37.174 1.00 45.52 296 ALA A O 1
ATOM 2203 N N . LEU A 1 305 ? 26.668 -3.605 -38.266 1.00 49.76 297 LEU A N 1
ATOM 2204 C CA . LEU A 1 305 ? 25.797 -4.364 -39.157 1.00 39.97 297 LEU A CA 1
ATOM 2205 C C . LEU A 1 305 ? 25.016 -5.422 -38.393 1.00 42.79 297 LEU A C 1
ATOM 2206 O O . LEU A 1 305 ? 23.801 -5.557 -38.575 1.00 42.46 297 LEU A O 1
ATOM 2211 N N . THR A 1 306 ? 25.694 -6.186 -37.528 1.00 47.50 298 THR A N 1
ATOM 2212 C CA . THR A 1 306 ? 25.008 -7.275 -36.836 1.00 49.03 298 THR A CA 1
ATOM 2213 C C . THR A 1 306 ? 24.066 -6.747 -35.763 1.00 52.61 298 THR A C 1
ATOM 2214 O O . THR A 1 306 ? 23.077 -7.408 -35.426 1.00 52.36 298 THR A O 1
ATOM 2218 N N . SER A 1 307 ? 24.347 -5.566 -35.221 1.00 49.63 299 SER A N 1
ATOM 2219 C CA . SER A 1 307 ? 23.428 -4.972 -34.266 1.00 51.21 299 SER A CA 1
ATOM 2220 C C . SER A 1 307 ? 22.190 -4.393 -34.933 1.00 49.87 299 SER A C 1
ATOM 2221 O O . SER A 1 307 ? 21.232 -4.067 -34.232 1.00 50.99 299 SER A O 1
ATOM 2224 N N . ASN A 1 308 ? 22.179 -4.255 -36.258 1.00 45.86 300 ASN A N 1
ATOM 2225 C CA . ASN A 1 308 ? 20.973 -3.872 -36.997 1.00 52.69 300 ASN A CA 1
ATOM 2226 C C . ASN A 1 308 ? 20.919 -4.676 -38.283 1.00 47.51 300 ASN A C 1
ATOM 2227 O O . ASN A 1 308 ? 21.148 -4.150 -39.378 1.00 44.19 300 ASN A O 1
ATOM 2232 N N . PRO A 1 309 ? 20.612 -5.972 -38.184 1.00 49.91 301 PRO A N 1
ATOM 2233 C CA . PRO A 1 309 ? 20.702 -6.841 -39.370 1.00 41.87 301 PRO A CA 1
ATOM 2234 C C . PRO A 1 309 ? 19.762 -6.467 -40.511 1.00 38.60 301 PRO A C 1
ATOM 2235 O O . PRO A 1 309 ? 20.006 -6.907 -41.644 1.00 40.35 301 PRO A O 1
ATOM 2239 N N . SER A 1 310 ? 18.718 -5.663 -40.276 1.00 33.19 302 SER A N 1
ATOM 2240 C CA . SER A 1 310 ? 17.866 -5.244 -41.391 1.00 39.93 302 SER A CA 1
ATOM 2241 C C . SER A 1 310 ? 18.603 -4.356 -42.394 1.00 32.00 302 SER A C 1
ATOM 2242 O O . SER A 1 310 ? 18.168 -4.261 -43.544 1.00 34.32 302 SER A O 1
ATOM 2245 N N . GLN A 1 311 ? 19.717 -3.730 -42.008 1.00 32.83 303 GLN A N 1
ATOM 2246 C CA . GLN A 1 311 ? 20.590 -3.114 -43.009 1.00 37.08 303 GLN A CA 1
ATOM 2247 C C . GLN A 1 311 ? 21.146 -4.154 -43.971 1.00 36.80 303 GLN A C 1
ATOM 2248 O O . GLN A 1 311 ? 21.311 -3.877 -45.165 1.00 34.81 303 GLN A O 1
ATOM 2254 N N . ILE A 1 312 ? 21.446 -5.357 -43.475 1.00 29.45 304 ILE A N 1
ATOM 2255 C CA . ILE A 1 312 ? 22.006 -6.384 -44.344 1.00 27.66 304 ILE A CA 1
ATOM 2256 C C . ILE A 1 312 ? 20.923 -6.941 -45.252 1.00 28.23 304 ILE A C 1
ATOM 2257 O O . ILE A 1 312 ? 21.138 -7.133 -46.452 1.00 35.12 304 ILE A O 1
ATOM 2262 N N . GLU A 1 313 ? 19.745 -7.215 -44.680 1.00 31.71 305 GLU A N 1
ATOM 2263 C CA . GLU A 1 313 ? 18.595 -7.645 -45.466 1.00 32.51 305 GLU A CA 1
ATOM 2264 C C . GLU A 1 313 ? 18.351 -6.703 -46.637 1.00 35.67 305 GLU A C 1
ATOM 2265 O O . GLU A 1 313 ? 18.199 -7.148 -47.776 1.00 36.95 305 GLU A O 1
ATOM 2271 N N . GLU A 1 314 ? 18.315 -5.388 -46.371 1.00 42.11 306 GLU A N 1
ATOM 2272 C CA . GLU A 1 314 ? 18.054 -4.428 -47.441 1.00 40.34 306 GLU A CA 1
ATOM 2273 C C . GLU A 1 314 ? 19.116 -4.519 -48.531 1.00 29.13 306 GLU A C 1
ATOM 2274 O O . GLU A 1 314 ? 18.797 -4.477 -49.721 1.00 30.83 306 GLU A O 1
ATOM 2280 N N . ILE A 1 315 ? 20.381 -4.664 -48.145 1.00 27.32 307 ILE A N 1
ATOM 2281 C CA . ILE A 1 315 ? 21.446 -4.790 -49.140 1.00 26.62 307 ILE A CA 1
ATOM 2282 C C . ILE A 1 315 ? 21.264 -6.052 -49.980 1.00 27.11 307 ILE A C 1
ATOM 2283 O O . ILE A 1 315 ? 21.341 -6.011 -51.215 1.00 24.51 307 ILE A O 1
ATOM 2288 N N . LEU A 1 316 ? 21.000 -7.197 -49.323 1.00 27.84 308 LEU A N 1
ATOM 2289 C CA . LEU A 1 316 ? 20.805 -8.447 -50.055 1.00 23.92 308 LEU A CA 1
ATOM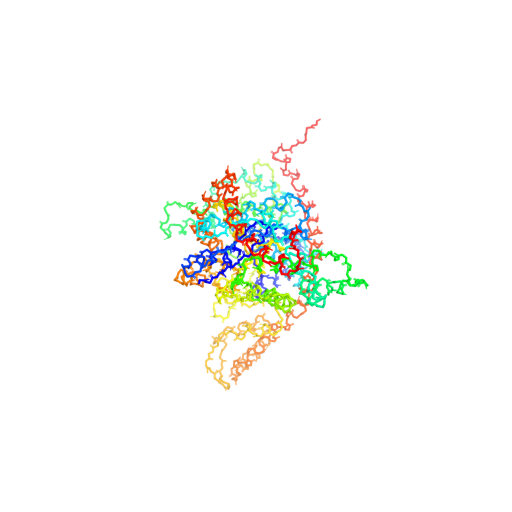 2290 C C . LEU A 1 316 ? 19.609 -8.360 -50.997 1.00 24.95 308 LEU A C 1
ATOM 2291 O O . LEU A 1 316 ? 19.662 -8.877 -52.120 1.00 25.11 308 LEU A O 1
ATOM 2296 N N . GLN A 1 317 ? 18.538 -7.673 -50.573 1.00 24.47 309 GLN A N 1
ATOM 2297 C CA . GLN A 1 317 ? 17.356 -7.515 -51.419 1.00 29.87 309 GLN A CA 1
ATOM 2298 C C . GLN A 1 317 ? 17.660 -6.658 -52.640 1.00 29.23 309 GLN A C 1
ATOM 2299 O O . GLN A 1 317 ? 17.232 -6.984 -53.752 1.00 31.34 309 GLN A O 1
ATOM 2305 N N . ALA A 1 318 ? 18.391 -5.553 -52.456 1.00 28.05 310 ALA A N 1
ATOM 2306 C CA . ALA A 1 318 ? 18.783 -4.737 -53.603 1.00 29.48 310 ALA A CA 1
ATOM 2307 C C . ALA A 1 318 ? 19.705 -5.518 -54.542 1.00 26.97 310 ALA A C 1
ATOM 2308 O O . ALA A 1 318 ? 19.553 -5.450 -55.762 1.00 29.69 310 ALA A O 1
ATOM 2310 N N . GLY A 1 319 ? 20.610 -6.331 -53.995 1.00 23.57 311 GLY A N 1
ATOM 2311 C CA . GLY A 1 319 ? 21.468 -7.135 -54.854 1.00 24.68 311 GLY A CA 1
ATOM 2312 C C . GLY A 1 319 ? 20.704 -8.219 -55.603 1.00 32.09 311 GLY A C 1
ATOM 2313 O O . GLY A 1 319 ? 20.986 -8.494 -56.774 1.00 25.87 311 GLY A O 1
ATOM 2314 N N . ALA A 1 320 ? 19.719 -8.838 -54.942 1.00 32.37 312 ALA A N 1
ATOM 2315 C CA . ALA A 1 320 ? 18.883 -9.839 -55.603 1.00 28.31 312 ALA A CA 1
ATOM 2316 C C . ALA A 1 320 ? 18.106 -9.229 -56.757 1.00 30.57 312 ALA A C 1
ATOM 2317 O O . ALA A 1 320 ? 18.018 -9.823 -57.839 1.00 26.80 312 ALA A O 1
ATOM 2319 N N . GLN A 1 321 ? 17.544 -8.035 -56.546 1.00 26.99 313 GLN A N 1
ATOM 2320 C CA . GLN A 1 321 ? 16.797 -7.371 -57.608 1.00 30.57 313 GLN A CA 1
ATOM 2321 C C . GLN A 1 321 ? 17.678 -7.119 -58.833 1.00 35.07 313 GLN A C 1
ATOM 2322 O O . GLN A 1 321 ? 17.238 -7.328 -59.974 1.00 33.07 313 GLN A O 1
ATOM 2328 N N . LYS A 1 322 ? 18.926 -6.679 -58.620 1.00 28.78 314 LYS A N 1
ATOM 2329 C CA . LYS A 1 322 ? 19.865 -6.543 -59.736 1.00 34.59 314 LYS A CA 1
ATOM 2330 C C . LYS A 1 322 ? 20.120 -7.887 -60.410 1.00 26.58 314 LYS A C 1
ATOM 2331 O O . LYS A 1 322 ? 20.097 -7.996 -61.639 1.00 30.20 314 LYS A O 1
ATOM 2337 N N . ALA A 1 323 ? 20.396 -8.920 -59.617 1.00 26.36 315 ALA A N 1
ATOM 2338 C CA . ALA A 1 323 ? 20.772 -10.202 -60.200 1.00 27.74 315 ALA A CA 1
ATOM 2339 C C . ALA A 1 323 ? 19.619 -10.803 -60.995 1.00 30.57 315 ALA A C 1
ATOM 2340 O O . ALA A 1 323 ? 19.810 -11.310 -62.107 1.00 31.81 315 ALA A O 1
ATOM 2342 N N . ARG A 1 324 ? 18.408 -10.729 -60.456 1.00 25.27 316 ARG A N 1
ATOM 2343 C CA . ARG A 1 324 ? 17.277 -11.358 -61.127 1.00 30.72 316 ARG A CA 1
ATOM 2344 C C . ARG A 1 324 ? 16.942 -10.700 -62.459 1.00 27.33 316 ARG A C 1
ATOM 2345 O O . ARG A 1 324 ? 16.426 -11.376 -63.356 1.00 35.45 316 ARG A O 1
ATOM 2353 N N . LYS A 1 325 ? 17.231 -9.404 -62.631 1.00 28.28 317 LYS A N 1
ATOM 2354 C CA . LYS A 1 325 ? 17.009 -8.805 -63.939 1.00 31.29 317 LYS A CA 1
ATOM 2355 C C . LYS A 1 325 ? 17.883 -9.483 -64.998 1.00 36.04 317 LYS A C 1
ATOM 2356 O O . LYS A 1 325 ? 17.419 -9.767 -66.108 1.00 40.71 317 LYS A O 1
ATOM 2358 N N . GLU A 1 326 ? 19.149 -9.761 -64.666 1.00 35.70 318 GLU A N 1
ATOM 2359 C CA . GLU A 1 326 ? 20.041 -10.474 -65.584 1.00 36.99 318 GLU A CA 1
ATOM 2360 C C . GLU A 1 326 ? 19.611 -11.927 -65.772 1.00 30.70 318 GLU A C 1
ATOM 2361 O O . GLU A 1 326 ? 19.641 -12.455 -66.885 1.00 36.25 318 GLU A O 1
ATOM 2367 N N . ALA A 1 327 ? 19.246 -12.597 -64.685 1.00 32.52 319 ALA A N 1
ATOM 2368 C CA . ALA A 1 327 ? 18.925 -14.014 -64.772 1.00 30.46 319 ALA A CA 1
ATOM 2369 C C . ALA A 1 327 ? 17.629 -14.238 -65.537 1.00 34.06 319 ALA A C 1
ATOM 2370 O O . ALA A 1 327 ? 17.508 -15.221 -66.276 1.00 35.96 319 ALA A O 1
ATOM 2372 N N . ARG A 1 328 ? 16.664 -13.326 -65.398 1.00 38.26 320 ARG A N 1
ATOM 2373 C CA . ARG A 1 328 ? 15.423 -13.451 -66.151 1.00 34.56 320 ARG A CA 1
ATOM 2374 C C . ARG A 1 328 ? 15.677 -13.345 -67.655 1.00 38.66 320 ARG A C 1
ATOM 2375 O O . ARG A 1 328 ? 15.152 -14.152 -68.432 1.00 37.59 320 ARG A O 1
ATOM 2383 N N . GLU A 1 329 ? 16.480 -12.364 -68.087 1.00 41.55 321 GLU A N 1
ATOM 2384 C CA . GLU A 1 329 ? 16.815 -12.237 -69.510 1.00 39.59 321 GLU A CA 1
ATOM 2385 C C . GLU A 1 329 ? 17.345 -13.548 -70.082 1.00 29.21 321 GLU A C 1
ATOM 2386 O O . GLU A 1 329 ? 16.901 -14.010 -71.137 1.00 30.33 321 GLU A O 1
ATOM 2392 N N . LEU A 1 330 ? 18.343 -14.132 -69.426 1.00 27.95 322 LEU A N 1
ATOM 2393 C CA . LEU A 1 330 ? 18.924 -15.353 -69.965 1.00 31.73 322 LEU A CA 1
ATOM 2394 C C . LEU A 1 330 ? 17.944 -16.515 -69.853 1.00 28.89 322 LEU A C 1
ATOM 2395 O O . LEU A 1 330 ? 17.787 -17.280 -70.811 1.00 25.26 322 LEU A O 1
ATOM 2400 N N . LEU A 1 331 ? 17.258 -16.649 -68.703 1.00 22.74 323 LEU A N 1
ATOM 2401 C CA . LEU A 1 331 ? 16.350 -17.784 -68.514 1.00 24.18 323 LEU A CA 1
ATOM 2402 C C . LEU A 1 331 ? 15.282 -17.808 -69.592 1.00 28.41 323 LEU A C 1
ATOM 2403 O O . LEU A 1 331 ? 14.911 -18.882 -70.088 1.00 28.70 323 LEU A O 1
ATOM 2408 N N . ASP A 1 332 ? 14.794 -16.627 -69.986 1.00 30.47 324 ASP A N 1
ATOM 2409 C CA . ASP A 1 332 ? 13.833 -16.552 -71.079 1.00 25.54 324 ASP A CA 1
ATOM 2410 C C . ASP A 1 332 ? 14.426 -17.097 -72.368 1.00 32.54 324 ASP A C 1
ATOM 2411 O O . ASP A 1 332 ? 13.716 -17.743 -73.147 1.00 24.64 324 ASP A O 1
ATOM 2416 N N . LYS A 1 333 ? 15.725 -16.845 -72.624 1.00 31.18 325 LYS A N 1
ATOM 2417 C CA . LYS A 1 333 ? 16.319 -17.412 -73.837 1.00 31.63 325 LYS A CA 1
ATOM 2418 C C . LYS A 1 333 ? 16.459 -18.924 -73.708 1.00 28.15 325 LYS A C 1
ATOM 2419 O O . LYS A 1 333 ? 16.189 -19.663 -74.665 1.00 25.68 325 LYS A O 1
ATOM 2425 N N . VAL A 1 334 ? 16.841 -19.397 -72.515 1.00 23.92 326 VAL A N 1
ATOM 2426 C CA . VAL A 1 334 ? 17.006 -20.828 -72.280 1.00 28.47 326 VAL A CA 1
ATOM 2427 C C . VAL A 1 334 ? 15.670 -21.544 -72.417 1.00 28.15 326 VAL A C 1
ATOM 2428 O O . VAL A 1 334 ? 15.585 -22.614 -73.029 1.00 30.27 326 VAL A O 1
ATOM 2432 N N . ARG A 1 335 ? 14.616 -20.979 -71.829 1.00 30.49 327 ARG A N 1
ATOM 2433 C CA . ARG A 1 335 ? 13.291 -21.585 -71.937 1.00 27.88 327 ARG A CA 1
ATOM 2434 C C . ARG A 1 335 ? 12.872 -21.692 -73.400 1.00 32.82 327 ARG A C 1
ATOM 2435 O O . ARG A 1 335 ? 12.428 -22.749 -73.861 1.00 30.50 327 ARG A O 1
ATOM 2443 N N . ASP A 1 336 ? 13.023 -20.604 -74.151 1.00 26.97 328 ASP A N 1
ATOM 2444 C CA . ASP A 1 336 ? 12.692 -20.645 -75.568 1.00 31.76 328 ASP A CA 1
ATOM 2445 C C . ASP A 1 336 ? 13.528 -21.692 -76.301 1.00 36.51 328 ASP A C 1
ATOM 2446 O O . ASP A 1 336 ? 13.009 -22.436 -77.147 1.00 30.05 328 ASP A O 1
ATOM 2451 N N . ALA A 1 337 ? 14.822 -21.774 -75.975 1.00 29.92 329 ALA A N 1
ATOM 2452 C CA . ALA A 1 337 ? 15.709 -22.707 -76.665 1.00 32.05 329 ALA A CA 1
ATOM 2453 C C . ALA A 1 337 ? 15.387 -24.168 -76.342 1.00 30.62 329 ALA A C 1
ATOM 2454 O O . ALA A 1 337 ? 15.692 -25.053 -77.148 1.00 27.26 329 ALA A O 1
ATOM 2456 N N . VAL A 1 338 ? 14.786 -24.459 -75.186 1.00 27.70 330 VAL A N 1
ATOM 2457 C CA . VAL A 1 338 ? 14.485 -25.862 -74.882 1.00 30.51 330 VAL A CA 1
ATOM 2458 C C . VAL A 1 338 ? 13.048 -26.175 -75.277 1.00 32.70 330 VAL A C 1
ATOM 2459 O O . VAL A 1 338 ? 12.547 -27.273 -75.013 1.00 39.93 330 VAL A O 1
ATOM 2463 N N . GLY A 1 339 ? 12.391 -25.226 -75.942 1.00 30.02 331 GLY A N 1
ATOM 2464 C CA . GLY A 1 339 ? 11.049 -25.405 -76.459 1.00 25.65 331 GLY A CA 1
ATOM 2465 C C . GLY A 1 339 ? 9.902 -25.074 -75.517 1.00 24.74 331 GLY A C 1
ATOM 2466 O O . GLY A 1 339 ? 8.764 -25.473 -75.794 1.00 27.81 331 GLY A O 1
ATOM 2467 N N . ILE A 1 340 ? 10.148 -24.364 -74.425 1.00 32.60 332 ILE A N 1
ATOM 2468 C CA . ILE A 1 340 ? 9.077 -23.920 -73.532 1.00 28.33 332 ILE A CA 1
ATOM 2469 C C . ILE A 1 340 ? 8.665 -22.525 -74.003 1.00 27.59 332 ILE A C 1
ATOM 2470 O O . ILE A 1 340 ? 9.400 -21.549 -73.801 1.00 33.40 332 ILE A O 1
ATOM 2475 N N . ARG A 1 341 ? 7.502 -22.415 -74.641 1.00 27.87 333 ARG A N 1
ATOM 2476 C CA . ARG A 1 341 ? 7.112 -21.135 -75.218 1.00 31.62 333 ARG A CA 1
ATOM 2477 C C . ARG A 1 341 ? 5.593 -21.011 -75.206 1.00 38.69 333 ARG A C 1
ATOM 2478 O O . ARG A 1 341 ? 4.882 -22.023 -75.176 1.00 36.26 333 ARG A O 1
ATOM 2486 N N . PRO A 1 342 ? 5.063 -19.782 -75.223 1.00 42.31 334 PRO A N 1
ATOM 2487 C CA . PRO A 1 342 ? 3.605 -19.607 -75.113 1.00 36.57 334 PRO A CA 1
ATOM 2488 C C . PRO A 1 342 ? 2.856 -20.177 -76.312 1.00 40.90 334 PRO A C 1
ATOM 2489 O O . PRO A 1 342 ? 3.370 -20.245 -77.431 1.00 34.62 334 PRO A O 1
ATOM 2493 N N . LEU A 1 343 ? 1.613 -20.573 -76.069 1.00 29.04 335 LEU A N 1
ATOM 2494 C CA . LEU A 1 343 ? 0.735 -21.006 -77.145 1.00 32.52 335 LEU A CA 1
ATOM 2495 C C . LEU A 1 343 ? 0.095 -19.779 -77.796 1.00 41.71 335 LEU A C 1
ATOM 2496 O O . LEU A 1 343 ? -0.602 -19.003 -77.131 1.00 45.39 335 LEU A O 1
ATOM 2501 N N . LYS A 1 344 ? 0.340 -19.596 -79.088 1.00 45.84 336 LYS A N 1
ATOM 2502 C CA . LYS A 1 344 ? -0.153 -18.422 -79.791 1.00 42.66 336 LYS A CA 1
ATOM 2503 C C . LYS A 1 344 ? -0.604 -18.818 -81.198 1.00 55.42 336 LYS A C 1
ATOM 2504 O O . LYS A 1 344 ? -1.446 -18.155 -81.813 1.00 60.72 336 LYS A O 1
ATOM 2507 N N . SER B 1 10 ? 66.093 -45.707 14.311 1.00 83.05 2 SER B N 1
ATOM 2508 C CA . SER B 1 10 ? 65.149 -44.776 13.696 1.00 85.37 2 SER B CA 1
ATOM 2509 C C . SER B 1 10 ? 65.686 -44.290 12.352 1.00 85.84 2 SER B C 1
ATOM 2510 O O . SER B 1 10 ? 66.895 -44.317 12.130 1.00 93.53 2 SER B O 1
ATOM 2513 N N . LYS B 1 11 ? 64.798 -43.837 11.462 1.00 76.49 3 LYS B N 1
ATOM 2514 C CA . LYS B 1 11 ? 65.137 -43.649 10.054 1.00 69.63 3 LYS B CA 1
ATOM 2515 C C . LYS B 1 11 ? 65.058 -42.192 9.611 1.00 57.06 3 LYS B C 1
ATOM 2516 O O . LYS B 1 11 ? 64.097 -41.477 9.917 1.00 56.91 3 LYS B O 1
ATOM 2522 N N . LYS B 1 12 ? 66.063 -41.779 8.850 1.00 49.96 4 LYS B N 1
ATOM 2523 C CA . LYS B 1 12 ? 66.157 -40.414 8.350 1.00 51.56 4 LYS B CA 1
ATOM 2524 C C . LYS B 1 12 ? 65.243 -40.250 7.146 1.00 45.34 4 LYS B C 1
ATOM 2525 O O . LYS B 1 12 ? 65.373 -40.977 6.158 1.00 48.46 4 LYS B O 1
ATOM 2531 N N . ARG B 1 13 ? 64.325 -39.301 7.215 1.00 44.72 5 ARG B N 1
ATOM 2532 C CA . ARG B 1 13 ? 63.428 -39.052 6.099 1.00 41.74 5 ARG B CA 1
ATOM 2533 C C . ARG B 1 13 ? 64.035 -37.966 5.202 1.00 43.23 5 ARG B C 1
ATOM 2534 O O . ARG B 1 13 ? 64.319 -36.851 5.659 1.00 39.13 5 ARG B O 1
ATOM 2542 N N . VAL B 1 14 ? 64.241 -38.304 3.932 1.00 41.63 6 VAL B N 1
ATOM 2543 C CA . VAL B 1 14 ? 64.941 -37.465 2.964 1.00 26.83 6 VAL B CA 1
ATOM 2544 C C . VAL B 1 14 ? 63.929 -37.059 1.903 1.00 33.57 6 VAL B C 1
ATOM 2545 O O . VAL B 1 14 ? 63.288 -37.925 1.295 1.00 36.39 6 VAL B O 1
ATOM 2549 N N . LEU B 1 15 ? 63.776 -35.755 1.677 1.00 33.28 7 LEU B N 1
ATOM 2550 C CA . LEU B 1 15 ? 62.771 -35.250 0.755 1.00 30.98 7 LEU B CA 1
ATOM 2551 C C . LEU B 1 15 ? 63.402 -34.352 -0.305 1.00 33.13 7 LEU B C 1
ATOM 2552 O O . LEU B 1 15 ? 64.189 -33.453 0.009 1.00 33.79 7 LEU B O 1
ATOM 2557 N N . THR B 1 16 ? 63.010 -34.581 -1.558 1.00 33.32 8 THR B N 1
ATOM 2558 C CA . THR B 1 16 ? 63.543 -33.882 -2.724 1.00 31.75 8 THR B CA 1
ATOM 2559 C C . THR B 1 16 ? 62.387 -33.413 -3.594 1.00 33.35 8 THR B C 1
ATOM 2560 O O . THR B 1 16 ? 61.453 -34.180 -3.854 1.00 40.76 8 THR B O 1
ATOM 2564 N N . GLY B 1 17 ? 62.453 -32.174 -4.060 1.00 31.73 9 GLY B N 1
ATOM 2565 C CA . GLY B 1 17 ? 61.505 -31.661 -5.043 1.00 30.46 9 GLY B CA 1
ATOM 2566 C C . GLY B 1 17 ? 62.231 -31.449 -6.359 1.00 30.34 9 GLY B C 1
ATOM 2567 O O . GLY B 1 17 ? 63.373 -30.997 -6.364 1.00 33.33 9 GLY B O 1
ATOM 2568 N N . VAL B 1 18 ? 61.575 -31.793 -7.473 1.00 31.24 10 VAL B N 1
ATOM 2569 C CA . VAL B 1 18 ? 62.106 -31.498 -8.803 1.00 30.73 10 VAL B CA 1
ATOM 2570 C C . VAL B 1 18 ? 61.094 -30.667 -9.583 1.00 26.97 10 VAL B C 1
ATOM 2571 O O . VAL B 1 18 ? 59.878 -30.811 -9.403 1.00 31.67 10 VAL B O 1
ATOM 2575 N N . THR B 1 19 ? 61.602 -29.775 -10.435 1.00 31.42 11 THR B N 1
ATOM 2576 C CA . THR B 1 19 ? 60.723 -28.886 -11.182 1.00 35.65 11 THR B CA 1
ATOM 2577 C C . THR B 1 19 ? 60.093 -29.609 -12.373 1.00 39.85 11 THR B C 1
ATOM 2578 O O . THR B 1 19 ? 60.560 -30.661 -12.822 1.00 45.88 11 THR B O 1
ATOM 2582 N N . THR B 1 20 ? 59.006 -29.030 -12.881 1.00 39.77 12 THR B N 1
ATOM 2583 C CA . THR B 1 20 ? 58.342 -29.517 -14.087 1.00 37.27 12 THR B CA 1
ATOM 2584 C C . THR B 1 20 ? 58.153 -28.354 -15.068 1.00 40.97 12 THR B C 1
ATOM 2585 O O . THR B 1 20 ? 57.036 -27.978 -15.426 1.00 44.61 12 THR B O 1
ATOM 2589 N N . THR B 1 21 ? 59.276 -27.776 -15.513 1.00 48.03 13 THR B N 1
ATOM 2590 C CA . THR B 1 21 ? 59.258 -26.698 -16.503 1.00 50.84 13 THR B CA 1
ATOM 2591 C C . THR B 1 21 ? 60.245 -26.965 -17.630 1.00 48.78 13 THR B C 1
ATOM 2592 O O . THR B 1 21 ? 60.822 -26.033 -18.191 1.00 55.36 13 THR B O 1
ATOM 2596 N N . GLY B 1 22 ? 60.451 -28.227 -17.973 1.00 49.11 14 GLY B N 1
ATOM 2597 C CA . GLY B 1 22 ? 61.304 -28.559 -19.095 1.00 41.94 14 GLY B CA 1
ATOM 2598 C C . GLY B 1 22 ? 61.620 -30.034 -19.096 1.00 40.46 14 GLY B C 1
ATOM 2599 O O . GLY B 1 22 ? 61.266 -30.773 -18.175 1.00 40.86 14 GLY B O 1
ATOM 2600 N N . THR B 1 23 ? 62.298 -30.456 -20.164 1.00 39.00 15 THR B N 1
ATOM 2601 C CA . THR B 1 23 ? 62.724 -31.838 -20.303 1.00 44.41 15 THR B CA 1
ATOM 2602 C C . THR B 1 23 ? 64.140 -31.984 -19.778 1.00 45.99 15 THR B C 1
ATOM 2603 O O . THR B 1 23 ? 65.035 -31.272 -20.255 1.00 51.45 15 THR B O 1
ATOM 2607 N N . PRO B 1 24 ? 64.396 -32.881 -18.826 1.00 43.30 16 PRO B N 1
ATOM 2608 C CA . PRO B 1 24 ? 65.770 -33.049 -18.330 1.00 42.82 16 PRO B CA 1
ATOM 2609 C C . PRO B 1 24 ? 66.724 -33.466 -19.445 1.00 47.89 16 PRO B C 1
ATOM 2610 O O . PRO B 1 24 ? 66.354 -34.175 -20.384 1.00 46.30 16 PRO B O 1
ATOM 2614 N N . HIS B 1 25 ? 67.962 -32.993 -19.353 1.00 39.76 17 HIS B N 1
ATOM 2615 C CA . HIS B 1 25 ? 68.956 -33.286 -20.372 1.00 39.87 17 HIS B CA 1
ATOM 2616 C C . HIS B 1 25 ? 70.117 -34.052 -19.738 1.00 34.08 17 HIS B C 1
ATOM 2617 O O . HIS B 1 25 ? 70.064 -34.452 -18.566 1.00 30.54 17 HIS B O 1
ATOM 2624 N N . LEU B 1 26 ? 71.167 -34.259 -20.537 1.00 32.20 18 LEU B N 1
ATOM 2625 C CA . LEU B 1 26 ? 72.306 -35.068 -20.104 1.00 36.00 18 LEU B CA 1
ATOM 2626 C C . LEU B 1 26 ? 72.992 -34.475 -18.879 1.00 39.43 18 LEU B C 1
ATOM 2627 O O . LEU B 1 26 ? 73.538 -35.215 -18.050 1.00 41.66 18 LEU B O 1
ATOM 2632 N N . GLY B 1 27 ? 72.970 -33.149 -18.742 1.00 39.66 19 GLY B N 1
ATOM 2633 C CA . GLY B 1 27 ? 73.540 -32.529 -17.558 1.00 34.47 19 GLY B CA 1
ATOM 2634 C C . GLY B 1 27 ? 72.749 -32.813 -16.292 1.00 40.60 19 GLY B C 1
ATOM 2635 O O . GLY B 1 27 ? 73.331 -33.064 -15.234 1.00 46.30 19 GLY B O 1
ATOM 2636 N N . ASN B 1 28 ? 71.415 -32.761 -16.367 1.00 34.56 20 ASN B N 1
ATOM 2637 C CA . ASN B 1 28 ? 70.622 -33.099 -15.187 1.00 34.86 20 ASN B CA 1
ATOM 2638 C C . ASN B 1 28 ? 70.858 -34.543 -14.777 1.00 37.46 20 ASN B C 1
ATOM 2639 O O . ASN B 1 28 ? 70.934 -34.856 -13.582 1.00 37.54 20 ASN B O 1
ATOM 2644 N N . TYR B 1 29 ? 71.016 -35.427 -15.764 1.00 37.71 21 TYR B N 1
ATOM 2645 C CA . TYR B 1 29 ? 71.238 -36.842 -15.488 1.00 35.53 21 TYR B CA 1
ATOM 2646 C C . TYR B 1 29 ? 72.564 -37.058 -14.776 1.00 36.51 21 TYR B C 1
ATOM 2647 O O . TYR B 1 29 ? 72.647 -37.827 -13.811 1.00 39.39 21 TYR B O 1
ATOM 2656 N N . VAL B 1 30 ? 73.615 -36.383 -15.239 1.00 36.96 22 VAL B N 1
ATOM 2657 C CA . VAL B 1 30 ? 74.926 -36.533 -14.621 1.00 33.57 22 VAL B CA 1
ATOM 2658 C C . VAL B 1 30 ? 74.980 -35.782 -13.294 1.00 40.48 22 VAL B C 1
ATOM 2659 O O . VAL B 1 30 ? 75.506 -36.291 -12.296 1.00 40.88 22 VAL B O 1
ATOM 2663 N N . GLY B 1 31 ? 74.411 -34.575 -13.250 1.00 35.86 23 GLY B N 1
ATOM 2664 C CA . GLY B 1 31 ? 74.496 -33.756 -12.055 1.00 37.59 23 GLY B CA 1
ATOM 2665 C C . GLY B 1 31 ? 73.532 -34.118 -10.938 1.00 44.20 23 GLY B C 1
ATOM 2666 O O . GLY B 1 31 ? 73.894 -34.031 -9.759 1.00 44.46 23 GLY B O 1
ATOM 2667 N N . ALA B 1 32 ? 72.306 -34.518 -11.268 1.00 40.20 24 ALA B N 1
ATOM 2668 C CA . ALA B 1 32 ? 71.312 -34.677 -10.211 1.00 36.25 24 ALA B CA 1
ATOM 2669 C C . ALA B 1 32 ? 70.705 -36.078 -10.160 1.00 38.52 24 ALA B C 1
ATOM 2670 O O . ALA B 1 32 ? 70.726 -36.724 -9.108 1.00 38.29 24 ALA B O 1
ATOM 2672 N N . ILE B 1 33 ? 70.200 -36.561 -11.301 1.00 38.12 25 ILE B N 1
ATOM 2673 C CA . ILE B 1 33 ? 69.325 -37.733 -11.330 1.00 32.60 25 ILE B CA 1
ATOM 2674 C C . ILE B 1 33 ? 70.101 -39.015 -11.023 1.00 36.10 25 ILE B C 1
ATOM 2675 O O . ILE B 1 33 ? 69.719 -39.796 -10.148 1.00 32.81 25 ILE B O 1
ATOM 2680 N N . ARG B 1 34 ? 71.152 -39.295 -11.797 1.00 32.66 26 ARG B N 1
ATOM 2681 C CA . ARG B 1 34 ? 71.960 -40.489 -11.546 1.00 36.01 26 ARG B CA 1
ATOM 2682 C C . ARG B 1 34 ? 72.471 -40.579 -10.106 1.00 44.97 26 ARG B C 1
ATOM 2683 O O . ARG B 1 34 ? 72.359 -41.662 -9.508 1.00 43.50 26 ARG B O 1
ATOM 2691 N N . PRO B 1 35 ? 73.016 -39.514 -9.488 1.00 37.01 27 PRO B N 1
ATOM 2692 C CA . PRO B 1 35 ? 73.347 -39.610 -8.052 1.00 31.87 27 PRO B CA 1
ATOM 2693 C C . PRO B 1 35 ? 72.130 -39.815 -7.154 1.00 37.41 27 PRO B C 1
ATOM 2694 O O . PRO B 1 35 ? 72.198 -40.580 -6.182 1.00 37.96 27 PRO B O 1
ATOM 2698 N N . ALA B 1 36 ? 71.014 -39.141 -7.449 1.00 31.00 28 ALA B N 1
ATOM 2699 C CA . ALA B 1 36 ? 69.865 -39.202 -6.556 1.00 29.39 28 ALA B CA 1
ATOM 2700 C C . ALA B 1 36 ? 69.219 -40.579 -6.565 1.00 37.51 28 ALA B C 1
ATOM 2701 O O . ALA B 1 36 ? 68.695 -41.013 -5.530 1.00 35.21 28 ALA B O 1
ATOM 2703 N N . VAL B 1 37 ? 69.254 -41.285 -7.706 1.00 36.77 29 VAL B N 1
ATOM 2704 C CA . VAL B 1 37 ? 68.721 -42.649 -7.726 1.00 37.88 29 VAL B CA 1
ATOM 2705 C C . VAL B 1 37 ? 69.617 -43.582 -6.914 1.00 32.79 29 VAL B C 1
ATOM 2706 O O . VAL B 1 37 ? 69.129 -44.530 -6.291 1.00 33.82 29 VAL B O 1
ATOM 2710 N N . ARG B 1 38 ? 70.928 -43.334 -6.891 1.00 38.97 30 ARG B N 1
ATOM 2711 C CA . ARG B 1 38 ? 71.802 -44.123 -6.023 1.00 39.66 30 ARG B CA 1
ATOM 2712 C C . ARG B 1 38 ? 71.514 -43.837 -4.550 1.00 38.14 30 ARG B C 1
ATOM 2713 O O . ARG B 1 38 ? 71.323 -44.762 -3.755 1.00 43.65 30 ARG B O 1
ATOM 2715 N N . ALA B 1 39 ? 71.439 -42.555 -4.176 1.00 39.38 31 ALA B N 1
ATOM 2716 C CA . ALA B 1 39 ? 71.268 -42.190 -2.770 1.00 37.49 31 ALA B CA 1
ATOM 2717 C C . ALA B 1 39 ? 69.952 -42.710 -2.207 1.00 39.12 31 ALA B C 1
ATOM 2718 O O . ALA B 1 39 ? 69.880 -43.088 -1.032 1.00 41.57 31 ALA B O 1
ATOM 2720 N N . ALA B 1 40 ? 68.894 -42.716 -3.026 1.00 38.26 32 ALA B N 1
ATOM 2721 C CA . ALA B 1 40 ? 67.586 -43.207 -2.608 1.00 39.19 32 ALA B CA 1
ATOM 2722 C C . ALA B 1 40 ? 67.561 -44.705 -2.288 1.00 41.13 32 ALA B C 1
ATOM 2723 O O . ALA B 1 40 ? 66.585 -45.172 -1.692 1.00 42.02 32 ALA B O 1
ATOM 2725 N N . GLN B 1 41 ? 68.598 -45.468 -2.655 1.00 35.57 33 GLN B N 1
ATOM 2726 C CA . GLN B 1 41 ? 68.641 -46.894 -2.334 1.00 54.96 33 GLN B CA 1
ATOM 2727 C C . GLN B 1 41 ? 69.097 -47.182 -0.906 1.00 59.02 33 GLN B C 1
ATOM 2728 O O . GLN B 1 41 ? 69.032 -48.336 -0.472 1.00 64.47 33 GLN B O 1
ATOM 2734 N N . ASN B 1 42 ? 69.567 -46.178 -0.186 1.00 56.01 34 ASN B N 1
ATOM 2735 C CA . ASN B 1 42 ? 70.022 -46.334 1.184 1.00 49.08 34 ASN B CA 1
ATOM 2736 C C . ASN B 1 42 ? 68.901 -46.869 2.072 1.00 49.66 34 ASN B C 1
ATOM 2737 O O . ASN B 1 42 ? 67.884 -46.182 2.250 1.00 47.79 34 ASN B O 1
ATOM 2742 N N . PRO B 1 43 ? 69.047 -48.060 2.668 1.00 54.92 35 PRO B N 1
ATOM 2743 C CA . PRO B 1 43 ? 67.953 -48.598 3.491 1.00 51.59 35 PRO B CA 1
ATOM 2744 C C . PRO B 1 43 ? 67.783 -47.884 4.821 1.00 47.64 35 PRO B C 1
ATOM 2745 O O . PRO B 1 43 ? 66.753 -48.084 5.481 1.00 49.12 35 PRO B O 1
ATOM 2749 N N . ASP B 1 44 ? 68.756 -47.073 5.243 1.00 42.72 36 ASP B N 1
ATOM 2750 C CA . ASP B 1 44 ? 68.627 -46.283 6.462 1.00 47.01 36 ASP B CA 1
ATOM 2751 C C . ASP B 1 44 ? 67.802 -45.018 6.278 1.00 45.85 36 ASP B C 1
ATOM 2752 O O . ASP B 1 44 ? 67.553 -44.320 7.266 1.00 48.60 36 ASP B O 1
ATOM 2757 N N . THR B 1 45 ? 67.408 -44.684 5.053 1.00 47.70 37 THR B N 1
ATOM 2758 C CA . THR B 1 45 ? 66.603 -43.501 4.791 1.00 52.25 37 THR B CA 1
ATOM 2759 C C . THR B 1 45 ? 65.220 -43.910 4.306 1.00 52.10 37 THR B C 1
ATOM 2760 O O . THR B 1 45 ? 65.016 -45.006 3.775 1.00 50.57 37 THR B O 1
ATOM 2764 N N . GLU B 1 46 ? 64.276 -42.995 4.489 1.00 42.51 38 GLU B N 1
ATOM 2765 C CA . GLU B 1 46 ? 62.966 -43.062 3.863 1.00 41.02 38 GLU B CA 1
ATOM 2766 C C . GLU B 1 46 ? 62.909 -41.910 2.863 1.00 38.66 38 GLU B C 1
ATOM 2767 O O . GLU B 1 46 ? 62.884 -40.741 3.263 1.00 39.20 38 GLU B O 1
ATOM 2773 N N . SER B 1 47 ? 62.946 -42.228 1.566 1.00 33.62 39 SER B N 1
ATOM 2774 C CA . SER B 1 47 ? 63.039 -41.196 0.545 1.00 34.75 39 SER B CA 1
ATOM 2775 C C . SER B 1 47 ? 61.660 -40.772 0.062 1.00 33.42 39 SER B C 1
ATOM 2776 O O . SER B 1 47 ? 60.761 -41.598 -0.126 1.00 38.32 39 SER B O 1
ATOM 2779 N N . PHE B 1 48 ? 61.522 -39.474 -0.150 1.00 28.74 40 PHE B N 1
ATOM 2780 C CA . PHE B 1 48 ? 60.349 -38.838 -0.724 1.00 34.63 40 PHE B CA 1
ATOM 2781 C C . PHE B 1 48 ? 60.840 -37.983 -1.875 1.00 32.04 40 PHE B C 1
ATOM 2782 O O . PHE B 1 48 ? 61.824 -37.256 -1.721 1.00 32.18 40 PHE B O 1
ATOM 2790 N N . LEU B 1 49 ? 60.160 -38.058 -3.019 1.00 31.28 41 LEU B N 1
ATOM 2791 C CA . LEU B 1 49 ? 60.488 -37.210 -4.155 1.00 33.03 41 LEU B CA 1
ATOM 2792 C C . LEU B 1 49 ? 59.190 -36.724 -4.771 1.00 37.23 41 LEU B C 1
ATOM 2793 O O . LEU B 1 49 ? 58.302 -37.535 -5.056 1.00 36.40 41 LEU B O 1
ATOM 2798 N N . PHE B 1 50 ? 59.067 -35.414 -4.980 1.00 31.61 42 PHE B N 1
ATOM 2799 C CA . PHE B 1 50 ? 57.837 -34.903 -5.566 1.00 31.67 42 PHE B CA 1
ATOM 2800 C C . PHE B 1 50 ? 58.112 -34.054 -6.796 1.00 30.87 42 PHE B C 1
ATOM 2801 O O . PHE B 1 50 ? 59.142 -33.381 -6.905 1.00 28.72 42 PHE B O 1
ATOM 2809 N N . LEU B 1 51 ? 57.176 -34.125 -7.738 1.00 33.25 43 LEU B N 1
ATOM 2810 C CA . LEU B 1 51 ? 57.165 -33.220 -8.876 1.00 34.93 43 LEU B CA 1
ATOM 2811 C C . LEU B 1 51 ? 56.496 -31.921 -8.442 1.00 34.41 43 LEU B C 1
ATOM 2812 O O . LEU B 1 51 ? 55.325 -31.915 -8.048 1.00 32.82 43 LEU B O 1
ATOM 2817 N N . ALA B 1 52 ? 57.246 -30.824 -8.466 1.00 35.26 44 ALA B N 1
ATOM 2818 C CA . ALA B 1 52 ? 56.719 -29.531 -8.028 1.00 30.14 44 ALA B CA 1
ATOM 2819 C C . ALA B 1 52 ? 55.910 -28.864 -9.144 1.00 32.20 44 ALA B C 1
ATOM 2820 O O . ALA B 1 52 ? 56.272 -27.806 -9.653 1.00 32.89 44 ALA B O 1
ATOM 2822 N N . ASP B 1 53 ? 54.788 -29.499 -9.537 1.00 27.08 45 ASP B N 1
ATOM 2823 C CA . ASP B 1 53 ? 54.060 -28.937 -10.677 1.00 30.75 45 ASP B CA 1
ATOM 2824 C C . ASP B 1 53 ? 53.313 -27.646 -10.317 1.00 32.92 45 ASP B C 1
ATOM 2825 O O . ASP B 1 53 ? 53.070 -26.823 -11.201 1.00 37.89 45 ASP B O 1
ATOM 2830 N N . TYR B 1 54 ? 52.936 -27.435 -9.048 1.00 32.70 46 TYR B N 1
ATOM 2831 C CA . TYR B 1 54 ? 52.286 -26.163 -8.715 1.00 38.91 46 TYR B CA 1
ATOM 2832 C C . TYR B 1 54 ? 53.285 -25.009 -8.584 1.00 36.32 46 TYR B C 1
ATOM 2833 O O . TYR B 1 54 ? 52.916 -23.853 -8.826 1.00 34.49 46 TYR B O 1
ATOM 2842 N N . HIS B 1 55 ? 54.550 -25.280 -8.229 1.00 29.33 47 HIS B N 1
ATOM 2843 C CA . HIS B 1 55 ? 55.561 -24.235 -8.403 1.00 34.03 47 HIS B CA 1
ATOM 2844 C C . HIS B 1 55 ? 55.702 -23.844 -9.872 1.00 36.93 47 HIS B C 1
ATOM 2845 O O . HIS B 1 55 ? 56.077 -22.706 -10.186 1.00 34.52 47 HIS B O 1
ATOM 2852 N N . GLY B 1 56 ? 55.374 -24.761 -10.785 1.00 41.19 48 GLY B N 1
ATOM 2853 C CA . GLY B 1 56 ? 55.579 -24.530 -12.203 1.00 33.12 48 GLY B CA 1
ATOM 2854 C C . GLY B 1 56 ? 54.779 -23.391 -12.790 1.00 35.47 48 GLY B C 1
ATOM 2855 O O . GLY B 1 56 ? 55.156 -22.877 -13.842 1.00 41.95 48 GLY B O 1
ATOM 2856 N N . ILE B 1 57 ? 53.684 -22.981 -12.146 1.00 41.02 49 ILE B N 1
ATOM 2857 C CA . ILE B 1 57 ? 52.849 -21.891 -12.659 1.00 47.65 49 ILE B CA 1
ATOM 2858 C C . ILE B 1 57 ? 53.221 -20.534 -12.062 1.00 41.19 49 ILE B C 1
ATOM 2859 O O . ILE B 1 57 ? 52.513 -19.553 -12.297 1.00 41.53 49 ILE B O 1
ATOM 2864 N N . ILE B 1 58 ? 54.310 -20.448 -11.294 1.00 37.16 50 ILE B N 1
ATOM 2865 C CA . ILE B 1 58 ? 54.771 -19.129 -10.850 1.00 40.62 50 ILE B CA 1
ATOM 2866 C C . ILE B 1 58 ? 55.145 -18.257 -12.051 1.00 50.78 50 ILE B C 1
ATOM 2867 O O . ILE B 1 58 ? 54.963 -17.033 -12.024 1.00 54.58 50 ILE B O 1
ATOM 2872 N N . LYS B 1 59 ? 55.655 -18.870 -13.123 1.00 49.76 51 LYS B N 1
ATOM 2873 C CA . LYS B 1 59 ? 56.111 -18.132 -14.295 1.00 63.29 51 LYS B CA 1
ATOM 2874 C C . LYS B 1 59 ? 55.565 -18.736 -15.591 1.00 83.89 51 LYS B C 1
ATOM 2875 O O . LYS B 1 59 ? 54.950 -18.029 -16.404 1.00 90.20 51 LYS B O 1
ATOM 2877 N N . CYS B 1 60 ? 55.771 -20.046 -15.773 1.00 92.41 52 CYS B N 1
ATOM 2878 C CA . CYS B 1 60 ? 55.568 -20.751 -17.045 1.00 103.40 52 CYS B CA 1
ATOM 2879 C C . CYS B 1 60 ? 54.095 -20.710 -17.442 1.00 108.27 52 CYS B C 1
ATOM 2880 O O . CYS B 1 60 ? 53.268 -21.457 -16.910 1.00 103.08 52 CYS B O 1
ATOM 2883 N N . HIS B 1 61 ? 53.773 -19.852 -18.413 1.00 113.14 53 HIS B N 1
ATOM 2884 C CA . HIS B 1 61 ? 52.391 -19.560 -18.764 1.00 116.96 53 HIS B CA 1
ATOM 2885 C C . HIS B 1 61 ? 51.841 -20.419 -19.902 1.00 114.62 53 HIS B C 1
ATOM 2886 O O . HIS B 1 61 ? 50.629 -20.381 -20.141 1.00 123.29 53 HIS B O 1
ATOM 2888 N N . GLU B 1 62 ? 52.678 -21.184 -20.609 1.00 102.00 54 GLU B N 1
ATOM 2889 C CA . GLU B 1 62 ? 52.192 -22.076 -21.663 1.00 93.16 54 GLU B CA 1
ATOM 2890 C C . GLU B 1 62 ? 51.640 -23.339 -21.009 1.00 104.60 54 GLU B C 1
ATOM 2891 O O . GLU B 1 62 ? 52.409 -24.178 -20.527 1.00 101.59 54 GLU B O 1
ATOM 2897 N N . GLN B 1 63 ? 50.305 -23.480 -21.000 1.00 123.72 55 GLN B N 1
ATOM 2898 C CA . GLN B 1 63 ? 49.651 -24.499 -20.173 1.00 114.90 55 GLN B CA 1
ATOM 2899 C C . GLN B 1 63 ? 50.064 -25.915 -20.561 1.00 107.08 55 GLN B C 1
ATOM 2900 O O . GLN B 1 63 ? 50.157 -26.791 -19.689 1.00 105.85 55 GLN B O 1
ATOM 2902 N N . GLU B 1 64 ? 50.328 -26.158 -21.852 1.00 84.18 56 GLU B N 1
ATOM 2903 C CA . GLU B 1 64 ? 50.772 -27.479 -22.277 1.00 61.25 56 GLU B CA 1
ATOM 2904 C C . GLU B 1 64 ? 52.172 -27.824 -21.757 1.00 53.29 56 GLU B C 1
ATOM 2905 O O . GLU B 1 64 ? 52.547 -29.001 -21.763 1.00 50.30 56 GLU B O 1
ATOM 2907 N N . MET B 1 65 ? 52.942 -26.841 -21.280 1.00 45.90 57 MET B N 1
ATOM 2908 C CA . MET B 1 65 ? 54.309 -27.117 -20.853 1.00 39.56 57 MET B CA 1
ATOM 2909 C C . MET B 1 65 ? 54.339 -27.866 -19.525 1.00 35.76 57 MET B C 1
ATOM 2910 O O . MET B 1 65 ? 55.106 -28.818 -19.362 1.00 40.71 57 MET B O 1
ATOM 2912 N N . ILE B 1 66 ? 53.530 -27.444 -18.555 1.00 36.31 58 ILE B N 1
ATOM 2913 C CA . ILE B 1 66 ? 53.483 -28.163 -17.286 1.00 35.41 58 ILE B CA 1
ATOM 2914 C C . ILE B 1 66 ? 53.157 -29.633 -17.521 1.00 35.95 58 ILE B C 1
ATOM 2915 O O . ILE B 1 66 ? 53.801 -30.520 -16.946 1.00 37.18 58 ILE B O 1
ATOM 2920 N N . HIS B 1 67 ? 52.182 -29.916 -18.398 1.00 31.75 59 HIS B N 1
ATOM 2921 C CA . HIS B 1 67 ? 51.733 -31.293 -18.601 1.00 40.14 59 HIS B CA 1
ATOM 2922 C C . HIS B 1 67 ? 52.795 -32.136 -19.306 1.00 41.02 59 HIS B C 1
ATOM 2923 O O . HIS B 1 67 ? 53.133 -33.234 -18.841 1.00 39.30 59 HIS B O 1
ATOM 2930 N N . GLN B 1 68 ? 53.321 -31.651 -20.443 1.00 36.14 60 GLN B N 1
ATOM 2931 C CA . GLN B 1 68 ? 54.380 -32.378 -21.139 1.00 42.61 60 GLN B CA 1
ATOM 2932 C C . GLN B 1 68 ? 55.622 -32.516 -20.266 1.00 42.83 60 GLN B C 1
ATOM 2933 O O . GLN B 1 68 ? 56.250 -33.580 -20.232 1.00 41.62 60 GLN B O 1
ATOM 2939 N N . SER B 1 69 ? 55.992 -31.456 -19.544 1.00 37.60 61 SER B N 1
ATOM 2940 C CA . SER B 1 69 ? 57.164 -31.555 -18.689 1.00 36.10 61 SER B CA 1
ATOM 2941 C C . SER B 1 69 ? 56.934 -32.528 -17.532 1.00 35.77 61 SER B C 1
ATOM 2942 O O . SER B 1 69 ? 57.860 -33.229 -17.114 1.00 31.85 61 SER B O 1
ATOM 2945 N N . THR B 1 70 ? 55.715 -32.576 -16.988 1.00 31.62 62 THR B N 1
ATOM 2946 C CA . THR B 1 70 ? 55.453 -33.511 -15.900 1.00 33.66 62 THR B CA 1
ATOM 2947 C C . THR B 1 70 ? 55.638 -34.946 -16.370 1.00 38.79 62 THR B C 1
ATOM 2948 O O . THR B 1 70 ? 56.228 -35.770 -15.661 1.00 33.67 62 THR B O 1
ATOM 2952 N N . GLN B 1 71 ? 55.157 -35.259 -17.575 1.00 39.27 63 GLN B N 1
ATOM 2953 C CA . GLN B 1 71 ? 55.338 -36.604 -18.104 1.00 40.00 63 GLN B CA 1
ATOM 2954 C C . GLN B 1 71 ? 56.815 -36.906 -18.301 1.00 40.29 63 GLN B C 1
ATOM 2955 O O . GLN B 1 71 ? 57.316 -37.941 -17.843 1.00 43.45 63 GLN B O 1
ATOM 2961 N N . ALA B 1 72 ? 57.534 -35.989 -18.954 1.00 36.67 64 ALA B N 1
ATOM 2962 C CA . ALA B 1 72 ? 58.957 -36.197 -19.234 1.00 39.71 64 ALA B CA 1
ATOM 2963 C C . ALA B 1 72 ? 59.756 -36.414 -17.959 1.00 35.05 64 ALA B C 1
ATOM 2964 O O . ALA B 1 72 ? 60.619 -37.299 -17.904 1.00 31.72 64 ALA B O 1
ATOM 2966 N N . VAL B 1 73 ? 59.484 -35.606 -16.926 1.00 36.35 65 VAL B N 1
ATOM 2967 C CA . VAL B 1 73 ? 60.244 -35.673 -15.683 1.00 35.20 65 VAL B CA 1
ATOM 2968 C C . VAL B 1 73 ? 59.900 -36.941 -14.905 1.00 36.74 65 VAL B C 1
ATOM 2969 O O . VAL B 1 73 ? 60.788 -37.599 -14.346 1.00 33.69 65 VAL B O 1
ATOM 2973 N N . ALA B 1 74 ? 58.614 -37.303 -14.846 1.00 31.93 66 ALA B N 1
ATOM 2974 C CA . ALA B 1 74 ? 58.232 -38.521 -14.133 1.00 26.39 66 ALA B CA 1
ATOM 2975 C C . ALA B 1 74 ? 58.841 -39.747 -14.800 1.00 31.03 66 ALA B C 1
ATOM 2976 O O . ALA B 1 74 ? 59.484 -40.573 -14.141 1.00 33.72 66 ALA B O 1
ATOM 2978 N N . ALA B 1 75 ? 58.694 -39.847 -16.127 1.00 32.66 67 ALA B N 1
ATOM 2979 C CA . ALA B 1 75 ? 59.287 -40.955 -16.871 1.00 31.42 67 ALA B CA 1
ATOM 2980 C C . ALA B 1 75 ? 60.817 -40.915 -16.845 1.00 30.94 67 ALA B C 1
ATOM 2981 O O . ALA B 1 75 ? 61.466 -41.968 -16.904 1.00 30.65 67 ALA B O 1
ATOM 2983 N N . THR B 1 76 ? 61.417 -39.725 -16.762 1.00 30.54 68 THR B N 1
ATOM 2984 C CA . THR B 1 76 ? 62.873 -39.663 -16.649 1.00 30.10 68 THR B CA 1
ATOM 2985 C C . THR B 1 76 ? 63.341 -40.354 -15.374 1.00 32.67 68 THR B C 1
ATOM 2986 O O . THR B 1 76 ? 64.230 -41.222 -15.405 1.00 38.25 68 THR B O 1
ATOM 2990 N N . TRP B 1 77 ? 62.752 -39.974 -14.240 1.00 30.63 69 TRP B N 1
ATOM 2991 C CA . TRP B 1 77 ? 63.166 -40.529 -12.956 1.00 32.28 69 TRP B CA 1
ATOM 2992 C C . TRP B 1 77 ? 62.874 -42.021 -12.883 1.00 29.43 69 TRP B C 1
ATOM 2993 O O . TRP B 1 77 ? 63.732 -42.801 -12.459 1.00 33.62 69 TRP B O 1
ATOM 3004 N N . LEU B 1 78 ? 61.681 -42.435 -13.329 1.00 34.97 70 LEU B N 1
ATOM 3005 C CA . LEU B 1 78 ? 61.344 -43.855 -13.373 1.00 31.58 70 LEU B CA 1
ATOM 3006 C C . LEU B 1 78 ? 62.317 -44.630 -14.257 1.00 36.70 70 LEU B C 1
ATOM 3007 O O . LEU B 1 78 ? 62.886 -45.642 -13.828 1.00 34.53 70 LEU B O 1
ATOM 3012 N N . ALA B 1 79 ? 62.540 -44.152 -15.490 1.00 36.11 71 ALA B N 1
ATOM 3013 C CA . ALA B 1 79 ? 63.441 -44.835 -16.422 1.00 33.38 71 ALA B CA 1
ATOM 3014 C C . ALA B 1 79 ? 64.857 -44.931 -15.880 1.00 34.32 71 ALA B C 1
ATOM 3015 O O . ALA B 1 79 ? 65.563 -45.905 -16.167 1.00 36.70 71 ALA B O 1
ATOM 3017 N N . CYS B 1 80 ? 65.303 -43.935 -15.111 1.00 28.85 72 CYS B N 1
ATOM 3018 C CA . CYS B 1 80 ? 66.644 -44.013 -14.547 1.00 33.55 72 CYS B CA 1
ATOM 3019 C C . CYS B 1 80 ? 66.721 -44.891 -13.296 1.00 34.69 72 CYS B C 1
ATOM 3020 O O . CYS B 1 80 ? 67.803 -45.015 -12.712 1.00 30.87 72 CYS B O 1
ATOM 3023 N N . GLY B 1 81 ? 65.622 -45.518 -12.877 1.00 38.41 73 GLY B N 1
ATOM 3024 C CA . GLY B 1 81 ? 65.657 -46.493 -11.806 1.00 36.58 73 GLY B CA 1
ATOM 3025 C C . GLY B 1 81 ? 65.091 -46.050 -10.467 1.00 40.24 73 GLY B C 1
ATOM 3026 O O . GLY B 1 81 ? 65.250 -46.781 -9.483 1.00 43.26 73 GLY B O 1
ATOM 3027 N N . LEU B 1 82 ? 64.441 -44.890 -10.391 1.00 34.72 74 LEU B N 1
ATOM 3028 C CA . LEU B 1 82 ? 63.719 -44.520 -9.181 1.00 36.37 74 LEU B CA 1
ATOM 3029 C C . LEU B 1 82 ? 62.641 -45.552 -8.879 1.00 41.33 74 LEU B C 1
ATOM 3030 O O . LEU B 1 82 ? 61.750 -45.788 -9.701 1.00 37.01 74 LEU B O 1
ATOM 3035 N N . ASP B 1 83 ? 62.716 -46.170 -7.698 1.00 35.63 75 ASP B N 1
ATOM 3036 C CA . ASP B 1 83 ? 61.811 -47.260 -7.376 1.00 36.39 75 ASP B CA 1
ATOM 3037 C C . ASP B 1 83 ? 60.639 -46.735 -6.558 1.00 32.69 75 ASP B C 1
ATOM 3038 O O . ASP B 1 83 ? 60.835 -46.333 -5.400 1.00 39.49 75 ASP B O 1
ATOM 3043 N N . PRO B 1 84 ? 59.415 -46.737 -7.086 1.00 33.57 76 PRO B N 1
ATOM 3044 C CA . PRO B 1 84 ? 58.272 -46.258 -6.291 1.00 34.87 76 PRO B CA 1
ATOM 3045 C C . PRO B 1 84 ? 57.837 -47.223 -5.188 1.00 43.99 76 PRO B C 1
ATOM 3046 O O . PRO B 1 84 ? 56.930 -46.882 -4.420 1.00 48.63 76 PRO B O 1
ATOM 3050 N N . GLU B 1 85 ? 58.423 -48.423 -5.095 1.00 45.51 77 GLU B N 1
ATOM 3051 C CA . GLU B 1 85 ? 58.229 -49.243 -3.901 1.00 46.45 77 GLU B CA 1
ATOM 3052 C C . GLU B 1 85 ? 59.079 -48.733 -2.745 1.00 42.31 77 GLU B C 1
ATOM 3053 O O . GLU B 1 85 ? 58.681 -48.841 -1.580 1.00 46.02 77 GLU B O 1
ATOM 3059 N N . ARG B 1 86 ? 60.234 -48.160 -3.058 1.00 37.88 78 ARG B N 1
ATOM 3060 C CA . ARG B 1 86 ? 61.159 -47.609 -2.082 1.00 45.54 78 ARG B CA 1
ATOM 3061 C C . ARG B 1 86 ? 60.885 -46.126 -1.826 1.00 40.98 78 ARG B C 1
ATOM 3062 O O . ARG B 1 86 ? 60.824 -45.685 -0.675 1.00 40.43 78 ARG B O 1
ATOM 3070 N N . THR B 1 87 ? 60.705 -45.352 -2.891 1.00 31.44 79 THR B N 1
ATOM 3071 C CA . THR B 1 87 ? 60.551 -43.903 -2.814 1.00 32.89 79 THR B CA 1
ATOM 3072 C C . THR B 1 87 ? 59.079 -43.513 -2.917 1.00 34.39 79 THR B C 1
ATOM 3073 O O . THR B 1 87 ? 58.391 -43.925 -3.850 1.00 34.27 79 THR B O 1
ATOM 3077 N N . THR B 1 88 ? 58.592 -42.722 -1.963 1.00 32.31 80 THR B N 1
ATOM 3078 C CA . THR B 1 88 ? 57.251 -42.159 -2.107 1.00 33.80 80 THR B CA 1
ATOM 3079 C C . THR B 1 88 ? 57.317 -41.038 -3.145 1.00 33.43 80 THR B C 1
ATOM 3080 O O . THR B 1 88 ? 58.021 -40.040 -2.952 1.00 36.16 80 THR B O 1
ATOM 3084 N N . PHE B 1 89 ? 56.603 -41.220 -4.261 1.00 29.86 81 PHE B N 1
ATOM 3085 C CA . PHE B 1 89 ? 56.836 -40.485 -5.502 1.00 31.92 81 PHE B CA 1
ATOM 3086 C C . PHE B 1 89 ? 55.505 -39.950 -6.003 1.00 34.32 81 PHE B C 1
ATOM 3087 O O . PHE B 1 89 ? 54.610 -40.732 -6.337 1.00 33.69 81 PHE B O 1
ATOM 3095 N N . TYR B 1 90 ? 55.378 -38.627 -6.069 1.00 32.15 82 TYR B N 1
ATOM 3096 C CA . TYR B 1 90 ? 54.052 -38.050 -6.210 1.00 33.44 82 TYR B CA 1
ATOM 3097 C C . TYR B 1 90 ? 54.141 -36.660 -6.818 1.00 32.63 82 TYR B C 1
ATOM 3098 O O . TYR B 1 90 ? 55.200 -36.025 -6.816 1.00 30.90 82 TYR B O 1
ATOM 3107 N N . ARG B 1 91 ? 52.996 -36.206 -7.341 1.00 28.48 83 ARG B N 1
ATOM 3108 C CA . ARG B 1 91 ? 52.806 -34.832 -7.786 1.00 27.92 83 ARG B CA 1
ATOM 3109 C C . ARG B 1 91 ? 52.394 -33.940 -6.620 1.00 28.43 83 ARG B C 1
ATOM 3110 O O . ARG B 1 91 ? 51.484 -34.287 -5.856 1.00 31.24 83 ARG B O 1
ATOM 3118 N N . GLN B 1 92 ? 53.053 -32.782 -6.500 1.00 25.99 84 GLN B N 1
ATOM 3119 C CA . GLN B 1 92 ? 52.623 -31.768 -5.541 1.00 26.50 84 GLN B CA 1
ATOM 3120 C C . GLN B 1 92 ? 51.127 -31.492 -5.662 1.00 30.80 84 GLN B C 1
ATOM 3121 O O . GLN B 1 92 ? 50.423 -31.402 -4.648 1.00 24.88 84 GLN B O 1
ATOM 3127 N N . SER B 1 93 ? 50.617 -31.380 -6.900 1.00 29.54 85 SER B N 1
ATOM 3128 C CA . SER B 1 93 ? 49.211 -31.047 -7.132 1.00 28.97 85 SER B CA 1
ATOM 3129 C C . SER B 1 93 ? 48.246 -32.143 -6.688 1.00 32.23 85 SER B C 1
ATOM 3130 O O . SER B 1 93 ? 47.030 -31.949 -6.791 1.00 29.99 85 SER B O 1
ATOM 3133 N N . ASP B 1 94 ? 48.746 -33.284 -6.221 1.00 24.59 86 ASP B N 1
ATOM 3134 C CA . ASP B 1 94 ? 47.920 -34.382 -5.747 1.00 26.36 86 ASP B CA 1
ATOM 3135 C C . ASP B 1 94 ? 47.823 -34.421 -4.231 1.00 33.78 86 ASP B C 1
ATOM 3136 O O . ASP B 1 94 ? 47.165 -35.320 -3.693 1.00 38.56 86 ASP B O 1
ATOM 3141 N N . ILE B 1 95 ? 48.463 -33.474 -3.537 1.00 27.95 87 ILE B N 1
ATOM 3142 C CA . ILE B 1 95 ? 48.466 -33.415 -2.077 1.00 29.46 87 ILE B CA 1
ATOM 3143 C C . ILE B 1 95 ? 47.724 -32.165 -1.610 1.00 34.97 87 ILE B C 1
ATOM 3144 O O . ILE B 1 95 ? 48.373 -31.139 -1.324 1.00 28.50 87 ILE B O 1
ATOM 3149 N N . PRO B 1 96 ? 46.390 -32.185 -1.507 1.00 27.56 88 PRO B N 1
ATOM 3150 C CA . PRO B 1 96 ? 45.685 -30.967 -1.056 1.00 28.41 88 PRO B CA 1
ATOM 3151 C C . PRO B 1 96 ? 46.081 -30.524 0.342 1.00 37.23 88 PRO B C 1
ATOM 3152 O O . PRO B 1 96 ? 45.953 -29.332 0.661 1.00 34.12 88 PRO B O 1
ATOM 3156 N N . GLU B 1 97 ? 46.598 -31.434 1.172 1.00 32.55 89 GLU B N 1
ATOM 3157 C CA . GLU B 1 97 ? 46.989 -31.061 2.524 1.00 27.99 89 GLU B CA 1
ATOM 3158 C C . GLU B 1 97 ? 48.093 -30.017 2.518 1.00 25.26 89 GLU B C 1
ATOM 3159 O O . GLU B 1 97 ? 48.134 -29.162 3.411 1.00 24.63 89 GLU B O 1
ATOM 3165 N N . VAL B 1 98 ? 48.982 -30.056 1.521 1.00 24.29 90 VAL B N 1
ATOM 3166 C CA . VAL B 1 98 ? 50.086 -29.098 1.476 1.00 26.44 90 VAL B CA 1
ATOM 3167 C C . VAL B 1 98 ? 49.560 -27.678 1.298 1.00 28.53 90 VAL B C 1
ATOM 3168 O O . VAL B 1 98 ? 50.122 -26.717 1.846 1.00 26.22 90 VAL B O 1
ATOM 3172 N N . MET B 1 99 ? 48.464 -27.529 0.539 1.00 24.61 91 MET B N 1
ATOM 3173 C CA . MET B 1 99 ? 47.880 -26.218 0.276 1.00 29.19 91 MET B CA 1
ATOM 3174 C C . MET B 1 99 ? 47.221 -25.634 1.516 1.00 30.89 91 MET B C 1
ATOM 3175 O O . MET B 1 99 ? 47.267 -24.416 1.722 1.00 29.76 91 MET B O 1
ATOM 3180 N N . GLU B 1 100 ? 46.619 -26.480 2.356 1.00 28.49 92 GLU B N 1
ATOM 3181 C CA . GLU B 1 100 ? 46.087 -25.984 3.617 1.00 26.72 92 GLU B CA 1
ATOM 3182 C C . GLU B 1 100 ? 47.224 -25.561 4.547 1.00 36.02 92 GLU B C 1
ATOM 3183 O O . GLU B 1 100 ? 47.164 -24.501 5.184 1.00 32.33 92 GLU B O 1
ATOM 3189 N N . LEU B 1 101 ? 48.287 -26.360 4.607 1.00 34.22 93 LEU B N 1
ATOM 3190 C CA . LEU B 1 101 ? 49.431 -26.006 5.439 1.00 31.86 93 LEU B CA 1
ATOM 3191 C C . LEU B 1 101 ? 50.100 -24.734 4.927 1.00 32.31 93 LEU B C 1
ATOM 3192 O O . LEU B 1 101 ? 50.542 -23.894 5.722 1.00 34.17 93 LEU B O 1
ATOM 3197 N N . ASN B 1 102 ? 50.175 -24.581 3.602 1.00 28.66 94 ASN B N 1
ATOM 3198 C CA . ASN B 1 102 ? 50.664 -23.341 2.995 1.00 31.73 94 ASN B CA 1
ATOM 3199 C C . ASN B 1 102 ? 50.053 -22.103 3.655 1.00 32.60 94 ASN B C 1
ATOM 3200 O O . ASN B 1 102 ? 50.766 -21.148 3.997 1.00 30.23 94 ASN B O 1
ATOM 3205 N N . TRP B 1 103 ? 48.724 -22.097 3.837 1.00 31.38 95 TRP B N 1
ATOM 3206 C CA . TRP B 1 103 ? 48.085 -20.926 4.434 1.00 30.87 95 TRP B CA 1
ATOM 3207 C C . TRP B 1 103 ? 48.394 -20.824 5.920 1.00 29.55 95 TRP B C 1
ATOM 3208 O O . TRP B 1 103 ? 48.599 -19.719 6.441 1.00 31.85 95 TRP B O 1
ATOM 3219 N N . ILE B 1 104 ? 48.390 -21.958 6.626 1.00 25.68 96 ILE B N 1
ATOM 3220 C CA . ILE B 1 104 ? 48.693 -21.939 8.054 1.00 25.77 96 ILE B CA 1
ATOM 3221 C C . ILE B 1 104 ? 50.081 -21.356 8.298 1.00 33.51 96 ILE B C 1
ATOM 3222 O O . ILE B 1 104 ? 50.276 -20.540 9.208 1.00 33.89 96 ILE B O 1
ATOM 3227 N N . LEU B 1 105 ? 51.065 -21.764 7.488 1.00 27.73 97 LEU B N 1
ATOM 3228 C CA . LEU B 1 105 ? 52.424 -21.255 7.628 1.00 31.98 97 LEU B CA 1
ATOM 3229 C C . LEU B 1 105 ? 52.510 -19.793 7.226 1.00 32.89 97 LEU B C 1
ATOM 3230 O O . LEU B 1 105 ? 53.239 -19.018 7.851 1.00 32.18 97 LEU B O 1
ATOM 3235 N N . THR B 1 106 ? 51.783 -19.406 6.177 1.00 33.96 98 THR B N 1
ATOM 3236 C CA . THR B 1 106 ? 51.697 -18.001 5.790 1.00 30.26 98 THR B CA 1
ATOM 3237 C C . THR B 1 106 ? 51.390 -17.115 6.989 1.00 33.55 98 THR B C 1
ATOM 3238 O O . THR B 1 106 ? 52.017 -16.061 7.171 1.00 29.48 98 THR B O 1
ATOM 3242 N N . CYS B 1 107 ? 50.467 -17.556 7.855 1.00 33.79 99 CYS B N 1
ATOM 3243 C CA . CYS B 1 107 ? 50.034 -16.719 8.974 1.00 32.83 99 CYS B CA 1
ATOM 3244 C C . CYS B 1 107 ? 51.101 -16.536 10.042 1.00 37.66 99 CYS B C 1
ATOM 3245 O O . CYS B 1 107 ? 51.004 -15.586 10.824 1.00 35.59 99 CYS B O 1
ATOM 3248 N N . ILE B 1 108 ? 52.108 -17.409 10.113 1.00 35.32 100 ILE B N 1
ATOM 3249 C CA . ILE B 1 108 ? 53.164 -17.233 11.099 1.00 36.63 100 ILE B CA 1
ATOM 3250 C C . ILE B 1 108 ? 54.496 -16.881 10.449 1.00 38.68 100 ILE B C 1
ATOM 3251 O O . ILE B 1 108 ? 55.527 -16.891 11.123 1.00 41.15 100 ILE B O 1
ATOM 3256 N N . THR B 1 109 ? 54.501 -16.541 9.161 1.00 42.00 101 THR B N 1
ATOM 3257 C CA . THR B 1 109 ? 55.720 -16.139 8.464 1.00 35.93 101 THR B CA 1
ATOM 3258 C C . THR B 1 109 ? 55.826 -14.620 8.437 1.00 39.02 101 THR B C 1
ATOM 3259 O O . THR B 1 109 ? 54.888 -13.939 8.009 1.00 40.14 101 THR B O 1
ATOM 3263 N N . ALA B 1 110 ? 56.968 -14.092 8.879 1.00 40.35 102 ALA B N 1
ATOM 3264 C CA . ALA B 1 110 ? 57.198 -12.652 8.816 1.00 44.28 102 ALA B CA 1
ATOM 3265 C C . ALA B 1 110 ? 57.379 -12.209 7.369 1.00 42.44 102 ALA B C 1
ATOM 3266 O O . ALA B 1 110 ? 58.070 -12.869 6.585 1.00 40.49 102 ALA B O 1
ATOM 3268 N N . LYS B 1 111 ? 56.746 -11.083 7.014 1.00 43.32 103 LYS B N 1
ATOM 3269 C CA . LYS B 1 111 ? 56.916 -10.544 5.667 1.00 40.36 103 LYS B CA 1
ATOM 3270 C C . LYS B 1 111 ? 58.383 -10.244 5.393 1.00 37.57 103 LYS B C 1
ATOM 3271 O O . LYS B 1 111 ? 58.868 -10.467 4.278 1.00 38.96 103 LYS B O 1
ATOM 3277 N N . GLY B 1 112 ? 59.105 -9.757 6.411 1.00 39.02 104 GLY B N 1
ATOM 3278 C CA . GLY B 1 112 ? 60.539 -9.554 6.278 1.00 45.62 104 GLY B CA 1
ATOM 3279 C C . GLY B 1 112 ? 61.276 -10.749 5.699 1.00 50.53 104 GLY B C 1
ATOM 3280 O O . GLY B 1 112 ? 62.200 -10.589 4.900 1.00 60.65 104 GLY B O 1
ATOM 3281 N N . LEU B 1 113 ? 60.878 -11.965 6.083 1.00 42.61 105 LEU B N 1
ATOM 3282 C CA . LEU B 1 113 ? 61.530 -13.144 5.517 1.00 44.36 105 LEU B CA 1
ATOM 3283 C C . LEU B 1 113 ? 61.316 -13.235 4.005 1.00 41.75 105 LEU B C 1
ATOM 3284 O O . LEU B 1 113 ? 62.226 -13.629 3.269 1.00 44.97 105 LEU B O 1
ATOM 3289 N N . MET B 1 114 ? 60.126 -12.874 3.519 1.00 35.29 106 MET B N 1
ATOM 3290 C CA . MET B 1 114 ? 59.892 -12.907 2.077 1.00 40.96 106 MET B CA 1
ATOM 3291 C C . MET B 1 114 ? 60.587 -11.750 1.370 1.00 44.59 106 MET B C 1
ATOM 3292 O O . MET B 1 114 ? 61.086 -11.911 0.248 1.00 36.48 106 MET B O 1
ATOM 3297 N N . ASN B 1 115 ? 60.621 -10.576 2.008 1.00 37.69 107 ASN B N 1
ATOM 3298 C CA . ASN B 1 115 ? 61.360 -9.448 1.448 1.00 56.75 107 ASN B CA 1
ATOM 3299 C C . ASN B 1 115 ? 62.801 -9.823 1.129 1.00 53.30 107 ASN B C 1
ATOM 3300 O O . ASN B 1 115 ? 63.367 -9.329 0.147 1.00 41.11 107 ASN B O 1
ATOM 3305 N N . ARG B 1 116 ? 63.397 -10.720 1.921 1.00 40.55 108 ARG B N 1
ATOM 3306 C CA . ARG B 1 116 ? 64.819 -11.022 1.818 1.00 49.02 108 ARG B CA 1
ATOM 3307 C C . ARG B 1 116 ? 65.120 -12.232 0.946 1.00 48.94 108 ARG B C 1
ATOM 3308 O O . ARG B 1 116 ? 66.298 -12.532 0.726 1.00 46.90 108 ARG B O 1
ATOM 3316 N N . ALA B 1 117 ? 64.095 -12.917 0.440 1.00 44.50 109 ALA B N 1
ATOM 3317 C CA . ALA B 1 117 ? 64.319 -14.126 -0.342 1.00 41.74 109 ALA B CA 1
ATOM 3318 C C . ALA B 1 117 ? 65.002 -13.793 -1.665 1.00 45.10 109 ALA B C 1
ATOM 3319 O O . ALA B 1 117 ? 64.738 -12.762 -2.288 1.00 45.91 109 ALA B O 1
ATOM 3321 N N . HIS B 1 118 ? 65.855 -14.719 -2.113 1.00 37.54 110 HIS B N 1
ATOM 3322 C CA A HIS B 1 118 ? 66.773 -14.405 -3.199 0.57 39.05 110 HIS B CA 1
ATOM 3323 C CA B HIS B 1 118 ? 66.779 -14.456 -3.220 0.43 39.35 110 HIS B CA 1
ATOM 3324 C C . HIS B 1 118 ? 66.052 -14.149 -4.521 1.00 40.33 110 HIS B C 1
ATOM 3325 O O . HIS B 1 118 ? 66.461 -13.262 -5.279 1.00 42.66 110 HIS B O 1
ATOM 3338 N N . ALA B 1 119 ? 64.990 -14.904 -4.824 1.00 39.83 111 ALA B N 1
ATOM 3339 C CA . ALA B 1 119 ? 64.330 -14.735 -6.118 1.00 38.66 111 ALA B CA 1
ATOM 3340 C C . ALA B 1 119 ? 63.645 -13.377 -6.219 1.00 45.41 111 ALA B C 1
ATOM 3341 O O . ALA B 1 119 ? 63.759 -12.692 -7.243 1.00 44.19 111 ALA B O 1
ATOM 3343 N N . TYR B 1 120 ? 62.946 -12.967 -5.156 1.00 46.79 112 TYR B N 1
ATOM 3344 C CA . TYR B 1 120 ? 62.312 -11.655 -5.133 1.00 44.99 112 TYR B CA 1
ATOM 3345 C C . TYR B 1 120 ? 63.348 -10.541 -5.222 1.00 49.10 112 TYR B C 1
ATOM 3346 O O . TYR B 1 120 ? 63.178 -9.580 -5.985 1.00 50.69 112 TYR B O 1
ATOM 3355 N N . LYS B 1 121 ? 64.433 -10.653 -4.450 1.00 45.34 113 LYS B N 1
ATOM 3356 C CA . LYS B 1 121 ? 65.477 -9.634 -4.490 1.00 52.30 113 LYS B CA 1
ATOM 3357 C C . LYS B 1 121 ? 66.106 -9.545 -5.872 1.00 50.10 113 LYS B C 1
ATOM 3358 O O . LYS B 1 121 ? 66.427 -8.447 -6.342 1.00 46.99 113 LYS B O 1
ATOM 3364 N N . ALA B 1 122 ? 66.299 -10.691 -6.535 1.00 46.51 114 ALA B N 1
ATOM 3365 C CA . ALA B 1 122 ? 66.836 -10.663 -7.891 1.00 48.67 114 ALA B CA 1
ATOM 3366 C C . ALA B 1 122 ? 65.899 -9.911 -8.835 1.00 54.38 114 ALA B C 1
ATOM 3367 O O . ALA B 1 122 ? 66.356 -9.143 -9.693 1.00 55.75 114 ALA B O 1
ATOM 3369 N N . ALA B 1 123 ? 64.581 -10.105 -8.677 1.00 52.27 115 ALA B N 1
ATOM 3370 C CA . ALA B 1 123 ? 63.617 -9.404 -9.523 1.00 51.91 115 ALA B CA 1
ATOM 3371 C C . ALA B 1 123 ? 63.614 -7.910 -9.233 1.00 53.05 115 ALA B C 1
ATOM 3372 O O . ALA B 1 123 ? 63.515 -7.093 -10.159 1.00 48.81 115 ALA B O 1
ATOM 3374 N N . VAL B 1 124 ? 63.724 -7.534 -7.955 1.00 47.94 116 VAL B N 1
ATOM 3375 C CA . VAL B 1 124 ? 63.776 -6.117 -7.604 1.00 52.85 116 VAL B CA 1
ATOM 3376 C C . VAL B 1 124 ? 65.043 -5.476 -8.165 1.00 56.33 116 VAL B C 1
ATOM 3377 O O . VAL B 1 124 ? 65.033 -4.316 -8.593 1.00 58.39 116 VAL B O 1
ATOM 3381 N N . GLN B 1 125 ? 66.149 -6.225 -8.195 1.00 55.30 117 GLN B N 1
ATOM 3382 C CA . GLN B 1 125 ? 67.379 -5.680 -8.759 1.00 59.35 117 GLN B CA 1
ATOM 3383 C C . GLN B 1 125 ? 67.302 -5.580 -10.279 1.00 62.84 117 GLN B C 1
ATOM 3384 O O . GLN B 1 125 ? 67.840 -4.629 -10.860 1.00 72.05 117 GLN B O 1
ATOM 3390 N N . ALA B 1 126 ? 66.630 -6.531 -10.936 1.00 60.88 118 ALA B N 1
ATOM 3391 C CA . ALA B 1 126 ? 66.482 -6.466 -12.388 1.00 66.42 118 ALA B CA 1
ATOM 3392 C C . ALA B 1 126 ? 65.747 -5.201 -12.809 1.00 72.01 118 ALA B C 1
ATOM 3393 O O . ALA B 1 126 ? 66.087 -4.581 -13.826 1.00 73.49 118 ALA B O 1
ATOM 3395 N N . ASN B 1 127 ? 64.741 -4.798 -12.032 1.00 69.01 119 ASN B N 1
ATOM 3396 C CA . ASN B 1 127 ? 64.010 -3.575 -12.343 1.00 63.43 119 ASN B CA 1
ATOM 3397 C C . ASN B 1 127 ? 64.887 -2.343 -12.160 1.00 68.80 119 ASN B C 1
ATOM 3398 O O . ASN B 1 127 ? 64.863 -1.429 -12.991 1.00 73.67 119 ASN B O 1
ATOM 3403 N N . ALA B 1 128 ? 65.669 -2.300 -11.080 1.00 69.09 120 ALA B N 1
ATOM 3404 C CA . ALA B 1 128 ? 66.591 -1.184 -10.887 1.00 77.54 120 ALA B CA 1
ATOM 3405 C C . ALA B 1 128 ? 67.626 -1.119 -12.007 1.00 77.29 120 ALA B C 1
ATOM 3406 O O . ALA B 1 128 ? 67.923 -0.036 -12.523 1.00 76.86 120 ALA B O 1
ATOM 3408 N N . GLU B 1 129 ? 68.179 -2.271 -12.403 1.00 79.16 121 GLU B N 1
ATOM 3409 C CA . GLU B 1 129 ? 69.142 -2.291 -13.500 1.00 85.37 121 GLU B CA 1
ATOM 3410 C C . GLU B 1 129 ? 68.498 -1.840 -14.808 1.00 93.33 121 GLU B C 1
ATOM 3411 O O . GLU B 1 129 ? 69.095 -1.074 -15.573 1.00 95.94 121 GLU B O 1
ATOM 3413 N N . ASN B 1 130 ? 67.273 -2.288 -15.075 1.00 96.77 122 ASN B N 1
ATOM 3414 C CA . ASN B 1 130 ? 66.581 -1.860 -16.285 1.00 98.04 122 ASN B CA 1
ATOM 3415 C C . ASN B 1 130 ? 66.087 -0.424 -16.208 1.00 95.24 122 ASN B C 1
ATOM 3416 O O . ASN B 1 130 ? 65.461 0.046 -17.165 1.00 100.56 122 ASN B O 1
ATOM 3421 N N . GLY B 1 131 ? 66.352 0.281 -15.110 1.00 86.95 123 GLY B N 1
ATOM 3422 C CA . GLY B 1 131 ? 65.858 1.632 -14.959 1.00 85.75 123 GLY B CA 1
ATOM 3423 C C . GLY B 1 131 ? 64.386 1.716 -14.656 1.00 84.21 123 GLY B C 1
ATOM 3424 O O . GLY B 1 131 ? 63.757 2.744 -14.933 1.00 83.32 123 GLY B O 1
ATOM 3425 N N . GLN B 1 132 ? 63.806 0.651 -14.122 1.00 82.32 124 GLN B N 1
ATOM 3426 C CA . GLN B 1 132 ? 62.406 0.645 -13.739 1.00 76.44 124 GLN B CA 1
ATOM 3427 C C . GLN B 1 132 ? 62.298 1.121 -12.294 1.00 80.23 124 GLN B C 1
ATOM 3428 O O . GLN B 1 132 ? 62.901 0.527 -11.391 1.00 90.59 124 GLN B O 1
ATOM 3434 N N . GLU B 1 133 ? 61.531 2.186 -12.079 1.00 73.69 125 GLU B N 1
ATOM 3435 C CA . GLU B 1 133 ? 61.484 2.860 -10.791 1.00 71.26 125 GLU B CA 1
ATOM 3436 C C . GLU B 1 133 ? 60.406 2.310 -9.859 1.00 73.61 125 GLU B C 1
ATOM 3437 O O . GLU B 1 133 ? 60.337 2.737 -8.701 1.00 75.87 125 GLU B O 1
ATOM 3443 N N . ASP B 1 134 ? 59.564 1.386 -10.338 1.00 66.70 126 ASP B N 1
ATOM 3444 C CA . ASP B 1 134 ? 58.685 0.598 -9.479 1.00 62.30 126 ASP B CA 1
ATOM 3445 C C . ASP B 1 134 ? 59.427 -0.679 -9.093 1.00 65.84 126 ASP B C 1
ATOM 3446 O O . ASP B 1 134 ? 59.656 -1.536 -9.965 1.00 53.13 126 ASP B O 1
ATOM 3451 N N . PRO B 1 135 ? 59.829 -0.856 -7.827 1.00 62.40 127 PRO B N 1
ATOM 3452 C CA . PRO B 1 135 ? 60.598 -2.061 -7.483 1.00 57.66 127 PRO B CA 1
ATOM 3453 C C . PRO B 1 135 ? 59.829 -3.322 -7.763 1.00 51.51 127 PRO B C 1
ATOM 3454 O O . PRO B 1 135 ? 60.432 -4.335 -8.135 1.00 54.20 127 PRO B O 1
ATOM 3458 N N . ASP B 1 136 ? 58.502 -3.271 -7.655 1.00 50.64 128 ASP B N 1
ATOM 3459 C CA . ASP B 1 136 ? 57.653 -4.436 -7.843 1.00 50.73 128 ASP B CA 1
ATOM 3460 C C . ASP B 1 136 ? 57.032 -4.502 -9.234 1.00 54.56 128 ASP B C 1
ATOM 3461 O O . ASP B 1 136 ? 56.010 -5.172 -9.418 1.00 48.81 128 ASP B O 1
ATOM 3466 N N . PHE B 1 137 ? 57.644 -3.840 -10.217 1.00 57.76 129 PHE B N 1
ATOM 3467 C CA . PHE B 1 137 ? 57.192 -3.955 -11.597 1.00 50.31 129 PHE B CA 1
ATOM 3468 C C . PHE B 1 137 ? 57.244 -5.405 -12.072 1.00 53.16 129 PHE B C 1
ATOM 3469 O O . PHE B 1 137 ? 58.282 -6.072 -11.979 1.00 55.34 129 PHE B O 1
ATOM 3477 N N . GLY B 1 138 ? 56.109 -5.895 -12.571 1.00 48.43 130 GLY B N 1
ATOM 3478 C CA . GLY B 1 138 ? 56.011 -7.245 -13.088 1.00 46.07 130 GLY B CA 1
ATOM 3479 C C . GLY B 1 138 ? 56.182 -8.356 -12.068 1.00 45.36 130 GLY B C 1
ATOM 3480 O O . GLY B 1 138 ? 56.283 -9.528 -12.437 1.00 48.23 130 GLY B O 1
ATOM 3481 N N . VAL B 1 139 ? 56.214 -8.015 -10.785 1.00 42.92 131 VAL B N 1
ATOM 3482 C CA . VAL B 1 139 ? 56.353 -9.008 -9.729 1.00 40.98 131 VAL B CA 1
ATOM 3483 C C . VAL B 1 139 ? 54.970 -9.531 -9.356 1.00 43.00 131 VAL B C 1
ATOM 3484 O O . VAL B 1 139 ? 54.099 -8.771 -8.917 1.00 39.44 131 VAL B O 1
ATOM 3488 N N . GLU B 1 140 ? 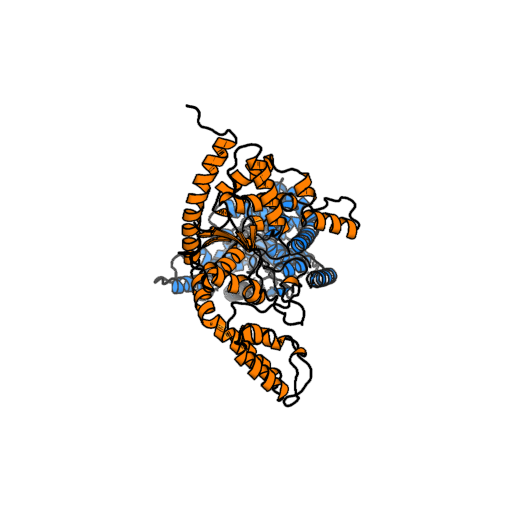54.761 -10.827 -9.525 1.00 38.21 132 GLU B N 1
ATOM 3489 C CA . GLU B 1 140 ? 53.519 -11.432 -9.080 1.00 43.79 132 GLU B CA 1
ATOM 3490 C C . GLU B 1 140 ? 53.771 -12.195 -7.788 1.00 42.07 132 GLU B C 1
ATOM 3491 O O . GLU B 1 140 ? 54.914 -12.531 -7.450 1.00 38.52 132 GLU B O 1
ATOM 3497 N N . MET B 1 141 ? 52.686 -12.412 -7.032 1.00 38.08 133 MET B N 1
ATOM 3498 C CA . MET B 1 141 ? 52.790 -12.931 -5.668 1.00 37.68 133 MET B CA 1
ATOM 3499 C C . MET B 1 141 ? 53.350 -14.348 -5.602 1.00 32.64 133 MET B C 1
ATOM 3500 O O . MET B 1 141 ? 53.865 -14.742 -4.548 1.00 32.10 133 MET B O 1
ATOM 3505 N N . GLY B 1 142 ? 53.260 -15.117 -6.690 1.00 35.57 134 GLY B N 1
ATOM 3506 C CA . GLY B 1 142 ? 53.877 -16.430 -6.701 1.00 34.22 134 GLY B CA 1
ATOM 3507 C C . GLY B 1 142 ? 55.379 -16.358 -6.505 1.00 33.91 134 GLY B C 1
ATOM 3508 O O . GLY B 1 142 ? 55.965 -17.173 -5.787 1.00 31.14 134 GLY B O 1
ATOM 3509 N N . LEU B 1 143 ? 56.025 -15.388 -7.143 1.00 33.18 135 LEU B N 1
ATOM 3510 C CA . LEU B 1 143 ? 57.456 -15.206 -6.933 1.00 37.21 135 LEU B CA 1
ATOM 3511 C C . LEU B 1 143 ? 57.746 -14.823 -5.487 1.00 41.31 135 LEU B C 1
ATOM 3512 O O . LEU B 1 143 ? 58.711 -15.308 -4.880 1.00 40.94 135 LEU B O 1
ATOM 3517 N N . PHE B 1 144 ? 56.894 -13.975 -4.912 1.00 39.87 136 PHE B N 1
ATOM 3518 C CA . PHE B 1 144 ? 57.117 -13.470 -3.568 1.00 33.40 136 PHE B CA 1
ATOM 3519 C C . PHE B 1 144 ? 56.858 -14.543 -2.519 1.00 32.08 136 PHE B C 1
ATOM 3520 O O . PHE B 1 144 ? 57.553 -14.599 -1.498 1.00 35.24 136 PHE B O 1
ATOM 3528 N N . SER B 1 145 ? 55.871 -15.408 -2.753 1.00 32.63 137 SER B N 1
ATOM 3529 C CA . SER B 1 145 ? 55.372 -16.295 -1.707 1.00 39.07 137 SER B CA 1
ATOM 3530 C C . SER B 1 145 ? 55.754 -17.762 -1.867 1.00 34.79 137 SER B C 1
ATOM 3531 O O . SER B 1 145 ? 55.575 -18.527 -0.915 1.00 37.76 137 SER B O 1
ATOM 3534 N N . TYR B 1 146 ? 56.282 -18.179 -3.021 1.00 38.14 138 TYR B N 1
ATOM 3535 C CA . TYR B 1 146 ? 56.607 -19.594 -3.200 1.00 31.64 138 TYR B CA 1
ATOM 3536 C C . TYR B 1 146 ? 57.529 -20.168 -2.126 1.00 30.39 138 TYR B C 1
ATOM 3537 O O . TYR B 1 146 ? 57.422 -21.382 -1.880 1.00 34.87 138 TYR B O 1
ATOM 3546 N N . PRO B 1 147 ? 58.405 -19.404 -1.439 1.00 32.52 139 PRO B N 1
ATOM 3547 C CA . PRO B 1 147 ? 59.196 -20.045 -0.368 1.00 28.97 139 PRO B CA 1
ATOM 3548 C C . PRO B 1 147 ? 58.347 -20.572 0.775 1.00 35.21 139 PRO B C 1
ATOM 3549 O O . PRO B 1 147 ? 58.727 -21.559 1.427 1.00 29.44 139 PRO B O 1
ATOM 3553 N N . ILE B 1 148 ? 57.223 -19.922 1.067 1.00 36.62 140 ILE B N 1
ATOM 3554 C CA . ILE B 1 148 ? 56.318 -20.480 2.059 1.00 34.36 140 ILE B CA 1
ATOM 3555 C C . ILE B 1 148 ? 55.703 -21.766 1.536 1.00 32.91 140 ILE B C 1
ATOM 3556 O O . ILE B 1 148 ? 55.548 -22.740 2.282 1.00 32.80 140 ILE B O 1
ATOM 3561 N N . LEU B 1 149 ? 55.382 -21.814 0.238 1.00 30.16 141 LEU B N 1
ATOM 3562 C CA . LEU B 1 149 ? 54.820 -23.046 -0.314 1.00 30.88 141 LEU B CA 1
ATOM 3563 C C . LEU B 1 149 ? 55.859 -24.169 -0.312 1.00 34.59 141 LEU B C 1
ATOM 3564 O O . LEU B 1 149 ? 55.551 -25.315 0.042 1.00 35.73 141 LEU B O 1
ATOM 3569 N N . MET B 1 150 ? 57.095 -23.855 -0.700 1.00 28.85 142 MET B N 1
ATOM 3570 C CA . MET B 1 150 ? 58.161 -24.840 -0.626 1.00 35.38 142 MET B CA 1
ATOM 3571 C C . MET B 1 150 ? 58.369 -25.322 0.807 1.00 38.83 142 MET B C 1
ATOM 3572 O O . MET B 1 150 ? 58.632 -26.508 1.038 1.00 34.07 142 MET B O 1
ATOM 3577 N N . THR B 1 151 ? 58.239 -24.420 1.783 1.00 33.81 143 THR B N 1
ATOM 3578 C CA . THR B 1 151 ? 58.358 -24.825 3.179 1.00 32.54 143 THR B CA 1
ATOM 3579 C C . THR B 1 151 ? 57.283 -25.835 3.554 1.00 26.94 143 THR B C 1
ATOM 3580 O O . THR B 1 151 ? 57.561 -26.818 4.248 1.00 27.87 143 THR B O 1
ATOM 3584 N N . ALA B 1 152 ? 56.039 -25.586 3.125 1.00 31.21 144 ALA B N 1
ATOM 3585 C CA . ALA B 1 152 ? 54.950 -26.546 3.307 1.00 31.12 144 ALA B CA 1
ATOM 3586 C C . ALA B 1 152 ? 55.276 -27.903 2.680 1.00 29.90 144 ALA B C 1
ATOM 3587 O O . ALA B 1 152 ? 54.985 -28.949 3.274 1.00 27.40 144 ALA B O 1
ATOM 3589 N N . ASP B 1 153 ? 55.859 -27.902 1.472 1.00 26.02 145 ASP B N 1
ATOM 3590 C CA . ASP B 1 153 ? 56.213 -29.152 0.793 1.00 35.26 145 ASP B CA 1
ATOM 3591 C C . ASP B 1 153 ? 57.123 -30.001 1.661 1.00 36.28 145 ASP B C 1
ATOM 3592 O O . ASP B 1 153 ? 57.039 -31.235 1.644 1.00 31.66 145 ASP B O 1
ATOM 3597 N N . ILE B 1 154 ? 58.009 -29.343 2.410 1.00 27.66 146 ILE B N 1
ATOM 3598 C CA . ILE B 1 154 ? 58.981 -30.023 3.252 1.00 26.06 146 ILE B CA 1
ATOM 3599 C C . ILE B 1 154 ? 58.360 -30.413 4.587 1.00 34.67 146 ILE B C 1
ATOM 3600 O O . ILE B 1 154 ? 58.389 -31.580 4.989 1.00 33.75 146 ILE B O 1
ATOM 3605 N N . LEU B 1 155 ? 57.788 -29.431 5.293 1.00 31.40 147 LEU B N 1
ATOM 3606 C CA . LEU B 1 155 ? 57.304 -29.639 6.651 1.00 30.41 147 LEU B CA 1
ATOM 3607 C C . LEU B 1 155 ? 56.094 -30.572 6.706 1.00 29.92 147 LEU B C 1
ATOM 3608 O O . LEU B 1 155 ? 55.874 -31.239 7.722 1.00 33.91 147 LEU B O 1
ATOM 3613 N N . MET B 1 156 ? 55.296 -30.627 5.640 1.00 28.44 148 MET B N 1
ATOM 3614 C CA . MET B 1 156 ? 54.134 -31.506 5.639 1.00 26.56 148 MET B CA 1
ATOM 3615 C C . MET B 1 156 ? 54.525 -32.957 5.887 1.00 30.99 148 MET B C 1
ATOM 3616 O O . MET B 1 156 ? 53.715 -33.741 6.392 1.00 33.26 148 MET B O 1
ATOM 3621 N N . PHE B 1 157 ? 55.754 -33.327 5.546 1.00 32.34 149 PHE B N 1
ATOM 3622 C CA . PHE B 1 157 ? 56.248 -34.682 5.706 1.00 29.83 149 PHE B CA 1
ATOM 3623 C C . PHE B 1 157 ? 57.352 -34.757 6.745 1.00 33.21 149 PHE B C 1
ATOM 3624 O O . PHE B 1 157 ? 57.995 -35.801 6.871 1.00 29.49 149 PHE B O 1
ATOM 3632 N N . ASN B 1 158 ? 57.574 -33.670 7.495 1.00 30.53 150 ASN B N 1
ATOM 3633 C CA . ASN B 1 158 ? 58.591 -33.610 8.546 1.00 36.40 150 ASN B CA 1
ATOM 3634 C C . ASN B 1 158 ? 59.914 -34.218 8.083 1.00 37.62 150 ASN B C 1
ATOM 3635 O O . ASN B 1 158 ? 60.536 -35.029 8.775 1.00 35.78 150 ASN B O 1
ATOM 3640 N N . ALA B 1 159 ? 60.343 -33.819 6.886 1.00 33.01 151 ALA B N 1
ATOM 3641 C CA . ALA B 1 159 ? 61.626 -34.283 6.370 1.00 36.26 151 ALA B CA 1
ATOM 3642 C C . ALA B 1 159 ? 62.752 -33.990 7.357 1.00 41.92 151 ALA B C 1
ATOM 3643 O O . ALA B 1 159 ? 62.760 -32.951 8.022 1.00 28.82 151 ALA B O 1
ATOM 3645 N N . ASN B 1 160 ? 63.699 -34.930 7.463 1.00 39.81 152 ASN B N 1
ATOM 3646 C CA . ASN B 1 160 ? 64.921 -34.709 8.232 1.00 38.06 152 ASN B CA 1
ATOM 3647 C C . ASN B 1 160 ? 65.991 -34.038 7.388 1.00 40.67 152 ASN B C 1
ATOM 3648 O O . ASN B 1 160 ? 66.711 -33.168 7.882 1.00 35.88 152 ASN B O 1
ATOM 3653 N N . GLU B 1 161 ? 66.096 -34.441 6.120 1.00 33.35 153 GLU B N 1
ATOM 3654 C CA . GLU B 1 161 ? 67.075 -33.919 5.185 1.00 32.42 153 GLU B CA 1
ATOM 3655 C C . GLU B 1 161 ? 66.380 -33.539 3.886 1.00 35.28 153 GLU B C 1
ATOM 3656 O O . GLU B 1 161 ? 65.402 -34.171 3.472 1.00 36.73 153 GLU B O 1
ATOM 3662 N N . VAL B 1 162 ? 66.901 -32.494 3.253 1.00 33.98 154 VAL B N 1
ATOM 3663 C CA . VAL B 1 162 ? 66.409 -31.981 1.975 1.00 29.31 154 VAL B CA 1
ATOM 3664 C C . VAL B 1 162 ? 67.633 -31.818 1.086 1.00 37.06 154 VAL B C 1
ATOM 3665 O O . VAL B 1 162 ? 68.359 -30.825 1.235 1.00 42.21 154 VAL B O 1
ATOM 3669 N N . PRO B 1 163 ? 67.940 -32.763 0.199 1.00 43.05 155 PRO B N 1
ATOM 3670 C CA . PRO B 1 163 ? 69.083 -32.559 -0.703 1.00 44.82 155 PRO B CA 1
ATOM 3671 C C . PRO B 1 163 ? 68.841 -31.339 -1.574 1.00 41.36 155 PRO B C 1
ATOM 3672 O O . PRO B 1 163 ? 67.821 -31.229 -2.248 1.00 41.21 155 PRO B O 1
ATOM 3676 N N . VAL B 1 164 ? 69.765 -30.382 -1.499 1.00 42.87 156 VAL B N 1
ATOM 3677 C CA . VAL B 1 164 ? 69.732 -29.200 -2.350 1.00 46.03 156 VAL B CA 1
ATOM 3678 C C . VAL B 1 164 ? 71.134 -28.960 -2.891 1.00 50.33 156 VAL B C 1
ATOM 3679 O O . VAL B 1 164 ? 72.120 -29.519 -2.403 1.00 50.59 156 VAL B O 1
ATOM 3683 N N . GLY B 1 165 ? 71.210 -28.122 -3.922 1.00 50.72 157 GLY B N 1
ATOM 3684 C CA . GLY B 1 165 ? 72.484 -27.577 -4.317 1.00 48.37 157 GLY B CA 1
ATOM 3685 C C . GLY B 1 165 ? 72.897 -26.450 -3.396 1.00 55.81 157 GLY B C 1
ATOM 3686 O O . GLY B 1 165 ? 72.063 -25.848 -2.718 1.00 57.24 157 GLY B O 1
ATOM 3687 N N . ARG B 1 166 ? 74.203 -26.160 -3.375 1.00 58.31 158 ARG B N 1
ATOM 3688 C CA . ARG B 1 166 ? 74.702 -25.071 -2.538 1.00 57.21 158 ARG B CA 1
ATOM 3689 C C . ARG B 1 166 ? 73.957 -23.765 -2.815 1.00 59.30 158 ARG B C 1
ATOM 3690 O O . ARG B 1 166 ? 73.852 -22.911 -1.926 1.00 56.79 158 ARG B O 1
ATOM 3692 N N . ASP B 1 167 ? 73.403 -23.620 -4.027 1.00 60.94 159 ASP B N 1
ATOM 3693 C CA . ASP B 1 167 ? 72.580 -22.466 -4.395 1.00 68.10 159 ASP B CA 1
ATOM 3694 C C . ASP B 1 167 ? 71.356 -22.299 -3.504 1.00 65.71 159 ASP B C 1
ATOM 3695 O O . ASP B 1 167 ? 70.975 -21.172 -3.161 1.00 57.93 159 ASP B O 1
ATOM 3700 N N . GLN B 1 168 ? 70.688 -23.402 -3.178 1.00 67.81 160 GLN B N 1
ATOM 3701 C CA . GLN B 1 168 ? 69.339 -23.364 -2.639 1.00 59.81 160 GLN B CA 1
ATOM 3702 C C . GLN B 1 168 ? 69.313 -23.531 -1.128 1.00 45.53 160 GLN B C 1
ATOM 3703 O O . GLN B 1 168 ? 68.249 -23.805 -0.564 1.00 49.13 160 GLN B O 1
ATOM 3709 N N . ILE B 1 169 ? 70.458 -23.359 -0.461 1.00 38.33 161 ILE B N 1
ATOM 3710 C CA . ILE B 1 169 ? 70.488 -23.492 0.992 1.00 39.72 161 ILE B CA 1
ATOM 3711 C C . ILE B 1 169 ? 69.475 -22.549 1.645 1.00 51.40 161 ILE B C 1
ATOM 3712 O O . ILE B 1 169 ? 68.832 -22.911 2.640 1.00 49.08 161 ILE B O 1
ATOM 3717 N N . GLN B 1 170 ? 69.269 -21.347 1.074 1.00 49.00 162 GLN B N 1
ATOM 3718 C CA . GLN B 1 170 ? 68.330 -20.413 1.699 1.00 43.35 162 GLN B CA 1
ATOM 3719 C C . GLN B 1 170 ? 66.918 -20.996 1.770 1.00 43.27 162 GLN B C 1
ATOM 3720 O O . GLN B 1 170 ? 66.151 -20.658 2.683 1.00 37.89 162 GLN B O 1
ATOM 3726 N N . HIS B 1 171 ? 66.570 -21.891 0.838 1.00 37.94 163 HIS B N 1
ATOM 3727 C CA . HIS B 1 171 ? 65.263 -22.541 0.875 1.00 40.34 163 HIS B CA 1
ATOM 3728 C C . HIS B 1 171 ? 65.089 -23.363 2.152 1.00 41.11 163 HIS B C 1
ATOM 3729 O O . HIS B 1 171 ? 64.030 -23.318 2.794 1.00 40.08 163 HIS B O 1
ATOM 3736 N N . VAL B 1 172 ? 66.119 -24.118 2.539 1.00 37.69 164 VAL B N 1
ATOM 3737 C CA . VAL B 1 172 ? 66.025 -24.928 3.748 1.00 33.36 164 VAL B CA 1
ATOM 3738 C C . VAL B 1 172 ? 66.027 -24.039 4.988 1.00 40.18 164 VAL B C 1
ATOM 3739 O O . VAL B 1 172 ? 65.242 -24.252 5.922 1.00 40.37 164 VAL B O 1
ATOM 3743 N N . GLU B 1 173 ? 66.891 -23.018 5.009 1.00 39.66 165 GLU B N 1
ATOM 3744 C CA . GLU B 1 173 ? 66.923 -22.096 6.141 1.00 46.87 165 GLU B CA 1
ATOM 3745 C C . GLU B 1 173 ? 65.568 -21.435 6.371 1.00 44.19 165 GLU B C 1
ATOM 3746 O O . GLU B 1 173 ? 65.121 -21.302 7.517 1.00 38.39 165 GLU B O 1
ATOM 3752 N N . MET B 1 174 ? 64.896 -21.011 5.299 1.00 38.90 166 MET B N 1
ATOM 3753 C CA . MET B 1 174 ? 63.579 -20.408 5.476 1.00 44.36 166 MET B CA 1
ATOM 3754 C C . MET B 1 174 ? 62.578 -21.416 6.039 1.00 41.32 166 MET B C 1
ATOM 3755 O O . MET B 1 174 ? 61.728 -21.057 6.860 1.00 46.04 166 MET B O 1
ATOM 3760 N N . ALA B 1 175 ? 62.677 -22.685 5.630 1.00 37.52 167 ALA B N 1
ATOM 3761 C CA . ALA B 1 175 ? 61.816 -23.718 6.207 1.00 34.97 167 ALA B CA 1
ATOM 3762 C C . ALA B 1 175 ? 62.116 -23.928 7.685 1.00 36.47 167 ALA B C 1
ATOM 3763 O O . ALA B 1 175 ? 61.195 -24.108 8.493 1.00 44.19 167 ALA B O 1
ATOM 3765 N N . ARG B 1 176 ? 63.400 -23.925 8.056 1.00 34.17 168 ARG B N 1
ATOM 3766 C CA . ARG B 1 176 ? 63.774 -24.035 9.465 1.00 39.49 168 ARG B CA 1
ATOM 3767 C C . ARG B 1 176 ? 63.248 -22.853 10.268 1.00 40.53 168 ARG B C 1
ATOM 3768 O O . ARG B 1 176 ? 62.720 -23.028 11.373 1.00 43.89 168 ARG B O 1
ATOM 3776 N N . ASP B 1 177 ? 63.377 -21.640 9.720 1.00 44.67 169 ASP B N 1
ATOM 3777 C CA . ASP B 1 177 ? 62.843 -20.442 10.371 1.00 49.00 169 ASP B CA 1
ATOM 3778 C C . ASP B 1 177 ? 61.325 -20.537 10.532 1.00 47.18 169 ASP B C 1
ATOM 3779 O O . ASP B 1 177 ? 60.783 -20.322 11.627 1.00 44.62 169 ASP B O 1
ATOM 3784 N N . ILE B 1 178 ? 60.624 -20.884 9.453 1.00 41.69 170 ILE B N 1
ATOM 3785 C CA . ILE B 1 178 ? 59.169 -20.999 9.511 1.00 39.18 170 ILE B CA 1
ATOM 3786 C C . ILE B 1 178 ? 58.761 -22.121 10.460 1.00 40.22 170 ILE B C 1
ATOM 3787 O O . ILE B 1 178 ? 57.860 -21.949 11.298 1.00 37.05 170 ILE B O 1
ATOM 3792 N N . ALA B 1 179 ? 59.438 -23.273 10.378 1.00 35.66 171 ALA B N 1
ATOM 3793 C CA . ALA B 1 179 ? 59.127 -24.364 11.299 1.00 40.91 171 ALA B CA 1
ATOM 3794 C C . ALA B 1 179 ? 59.272 -23.920 12.747 1.00 47.44 171 ALA B C 1
ATOM 3795 O O . ALA B 1 179 ? 58.410 -24.216 13.586 1.00 45.85 171 ALA B O 1
ATOM 3797 N N . GLY B 1 180 ? 60.360 -23.211 13.062 1.00 49.84 172 GLY B N 1
ATOM 3798 C CA . GLY B 1 180 ? 60.573 -22.784 14.433 1.00 39.29 172 GLY B CA 1
ATOM 3799 C C . GLY B 1 180 ? 59.513 -21.810 14.901 1.00 42.39 172 GLY B C 1
ATOM 3800 O O . GLY B 1 180 ? 59.024 -21.910 16.029 1.00 46.34 172 GLY B O 1
ATOM 3801 N N . ARG B 1 181 ? 59.139 -20.855 14.035 1.00 42.20 173 ARG B N 1
ATOM 3802 C CA . ARG B 1 181 ? 58.108 -19.880 14.388 1.00 42.75 173 ARG B CA 1
ATOM 3803 C C . ARG B 1 181 ? 56.761 -20.554 14.633 1.00 51.16 173 ARG B C 1
ATOM 3804 O O . ARG B 1 181 ? 55.996 -20.127 15.510 1.00 49.20 173 ARG B O 1
ATOM 3812 N N . PHE B 1 182 ? 56.447 -21.609 13.872 1.00 47.78 174 PHE B N 1
ATOM 3813 C CA . PHE B 1 182 ? 55.224 -22.351 14.160 1.00 46.02 174 PHE B CA 1
ATOM 3814 C C . PHE B 1 182 ? 55.335 -23.056 15.500 1.00 43.20 174 PHE B C 1
ATOM 3815 O O . PHE B 1 182 ? 54.404 -23.025 16.310 1.00 48.11 174 PHE B O 1
ATOM 3823 N N . ASN B 1 183 ? 56.458 -23.734 15.730 1.00 44.46 175 ASN B N 1
ATOM 3824 C CA . ASN B 1 183 ? 56.612 -24.540 16.935 1.00 42.10 175 ASN B CA 1
ATOM 3825 C C . ASN B 1 183 ? 56.472 -23.705 18.196 1.00 43.52 175 ASN B C 1
ATOM 3826 O O . ASN B 1 183 ? 56.032 -24.216 19.231 1.00 45.61 175 ASN B O 1
ATOM 3831 N N . HIS B 1 184 ? 56.825 -22.422 18.132 1.00 49.61 176 HIS B N 1
ATOM 3832 C CA . HIS B 1 184 ? 56.779 -21.608 19.340 1.00 60.05 176 HIS B CA 1
ATOM 3833 C C . HIS B 1 184 ? 55.396 -21.006 19.565 1.00 59.79 176 HIS B C 1
ATOM 3834 O O . HIS B 1 184 ? 54.952 -20.892 20.713 1.00 61.25 176 HIS B O 1
ATOM 3841 N N . ARG B 1 185 ? 54.696 -20.621 18.489 1.00 58.39 177 ARG B N 1
ATOM 3842 C CA A ARG B 1 185 ? 53.378 -20.022 18.666 0.57 58.14 177 ARG B CA 1
ATOM 3843 C CA B ARG B 1 185 ? 53.378 -20.023 18.647 0.43 58.14 177 ARG B CA 1
ATOM 3844 C C . ARG B 1 185 ? 52.311 -21.066 18.968 1.00 58.70 177 ARG B C 1
ATOM 3845 O O . ARG B 1 185 ? 51.390 -20.790 19.746 1.00 60.14 177 ARG B O 1
ATOM 3860 N N . PHE B 1 186 ? 52.422 -22.273 18.393 1.00 53.59 178 PHE B N 1
ATOM 3861 C CA . PHE B 1 186 ? 51.395 -23.293 18.555 1.00 55.04 178 PHE B CA 1
ATOM 3862 C C . PHE B 1 186 ? 51.969 -24.446 19.357 1.00 51.50 178 PHE B C 1
ATOM 3863 O O . PHE B 1 186 ? 52.048 -24.355 20.597 1.00 64.04 178 PHE B O 1
ATOM 3871 N N . GLN B 1 187 ? 52.339 -25.564 18.736 1.00 53.69 179 GLN B N 1
ATOM 3872 C CA . GLN B 1 187 ? 53.018 -26.663 19.416 1.00 52.42 179 GLN B CA 1
ATOM 3873 C C . GLN B 1 187 ? 54.188 -27.117 18.556 1.00 49.92 179 GLN B C 1
ATOM 3874 O O . GLN B 1 187 ? 54.196 -26.925 17.336 1.00 50.09 179 GLN B O 1
ATOM 3880 N N . GLU B 1 188 ? 55.169 -27.746 19.207 1.00 50.33 180 GLU B N 1
ATOM 3881 C CA . GLU B 1 188 ? 56.398 -28.184 18.545 1.00 51.31 180 GLU B CA 1
ATOM 3882 C C . GLU B 1 188 ? 56.092 -29.452 17.758 1.00 48.45 180 GLU B C 1
ATOM 3883 O O . GLU B 1 188 ? 56.327 -30.577 18.203 1.00 56.91 180 GLU B O 1
ATOM 3889 N N . LEU B 1 189 ? 55.554 -29.256 16.550 1.00 47.75 181 LEU B N 1
ATOM 3890 C CA . LEU B 1 189 ? 55.155 -30.361 15.690 1.00 36.69 181 LEU B CA 1
ATOM 3891 C C . LEU B 1 189 ? 56.084 -30.592 14.511 1.00 41.23 181 LEU B C 1
ATOM 3892 O O . LEU B 1 189 ? 55.991 -31.650 13.879 1.00 43.39 181 LEU B O 1
ATOM 3897 N N . PHE B 1 190 ? 56.969 -29.648 14.194 1.00 42.87 182 PHE B N 1
ATOM 3898 C CA . PHE B 1 190 ? 57.785 -29.722 12.986 1.00 40.82 182 PHE B CA 1
ATOM 3899 C C . PHE B 1 190 ? 59.247 -29.990 13.310 1.00 40.95 182 PHE B C 1
ATOM 3900 O O . PHE B 1 190 ? 59.862 -29.273 14.111 1.00 40.21 182 PHE B O 1
ATOM 3908 N N . THR B 1 191 ? 59.789 -31.027 12.682 1.00 36.21 183 THR B N 1
ATOM 3909 C CA . THR B 1 191 ? 61.223 -31.236 12.663 1.00 34.75 183 THR B CA 1
ATOM 3910 C C . THR B 1 191 ? 61.872 -30.141 11.832 1.00 36.49 183 THR B C 1
ATOM 3911 O O . THR B 1 191 ? 61.365 -29.764 10.767 1.00 34.56 183 THR B O 1
ATOM 3915 N N . LEU B 1 192 ? 62.994 -29.620 12.315 1.00 39.80 184 LEU B N 1
ATOM 3916 C CA . LEU B 1 192 ? 63.738 -28.642 11.535 1.00 40.38 184 LEU B CA 1
ATOM 3917 C C . LEU B 1 192 ? 64.503 -29.377 10.446 1.00 38.77 184 LEU B C 1
ATOM 3918 O O . LEU B 1 192 ? 65.354 -30.210 10.766 1.00 34.13 184 LEU B O 1
ATOM 3923 N N . PRO B 1 193 ? 64.204 -29.142 9.165 1.00 39.48 185 PRO B N 1
ATOM 3924 C CA . PRO B 1 193 ? 64.898 -29.880 8.103 1.00 37.53 185 PRO B CA 1
ATOM 3925 C C . PRO B 1 193 ? 66.343 -29.436 8.013 1.00 41.42 185 PRO B C 1
ATOM 3926 O O . PRO B 1 193 ? 66.698 -28.322 8.402 1.00 45.12 185 PRO B O 1
ATOM 3930 N N . GLU B 1 194 ? 67.187 -30.325 7.508 1.00 40.16 186 GLU B N 1
ATOM 3931 C CA . GLU B 1 194 ? 68.600 -30.025 7.367 1.00 38.00 186 GLU B CA 1
ATOM 3932 C C . GLU B 1 194 ? 69.037 -30.132 5.917 1.00 44.71 186 GLU B C 1
ATOM 3933 O O . GLU B 1 194 ? 68.521 -30.947 5.144 1.00 42.26 186 GLU B O 1
ATOM 3939 N N . VAL B 1 195 ? 69.990 -29.271 5.562 1.00 51.47 187 VAL B N 1
ATOM 3940 C CA . VAL B 1 195 ? 70.589 -29.287 4.235 1.00 44.60 187 VAL B CA 1
ATOM 3941 C C . VAL B 1 195 ? 71.286 -30.620 3.990 1.00 43.70 187 VAL B C 1
ATOM 3942 O O . VAL B 1 195 ? 71.952 -31.171 4.877 1.00 44.61 187 VAL B O 1
ATOM 3946 N N . LYS B 1 196 ? 71.150 -31.147 2.778 1.00 43.88 188 LYS B N 1
ATOM 3947 C CA . LYS B 1 196 ? 72.005 -32.239 2.330 1.00 43.95 188 LYS B CA 1
ATOM 3948 C C . LYS B 1 196 ? 72.625 -31.850 0.995 1.00 42.84 188 LYS B C 1
ATOM 3949 O O . LYS B 1 196 ? 71.913 -31.686 -0.001 1.00 56.95 188 LYS B O 1
ATOM 3955 N N . ILE B 1 197 ? 73.945 -31.710 0.975 1.00 44.56 189 ILE B N 1
ATOM 3956 C CA . ILE B 1 197 ? 74.680 -31.256 -0.195 1.00 51.61 189 ILE B CA 1
ATOM 3957 C C . ILE B 1 197 ? 75.456 -32.431 -0.767 1.00 49.52 189 ILE B C 1
ATOM 3958 O O . ILE B 1 197 ? 76.173 -33.125 -0.037 1.00 48.97 189 ILE B O 1
ATOM 3963 N N . ASP B 1 198 ? 75.307 -32.656 -2.068 1.00 56.34 190 ASP B N 1
ATOM 3964 C CA . ASP B 1 198 ? 76.070 -33.695 -2.747 1.00 58.06 190 ASP B CA 1
ATOM 3965 C C . ASP B 1 198 ? 77.529 -33.267 -2.799 1.00 57.20 190 ASP B C 1
ATOM 3966 O O . ASP B 1 198 ? 77.875 -32.295 -3.477 1.00 57.53 190 ASP B O 1
ATOM 3971 N N . GLU B 1 199 ? 78.382 -34.005 -2.088 1.00 60.81 191 GLU B N 1
ATOM 3972 C CA . GLU B 1 199 ? 79.785 -33.627 -1.967 1.00 69.45 191 GLU B CA 1
ATOM 3973 C C . GLU B 1 199 ? 80.538 -33.793 -3.283 1.00 74.45 191 GLU B C 1
ATOM 3974 O O . GLU B 1 199 ? 81.519 -33.080 -3.528 1.00 77.25 191 GLU B O 1
ATOM 3980 N N . ASN B 1 200 ? 80.087 -34.705 -4.146 1.00 75.16 192 ASN B N 1
ATOM 3981 C CA . ASN B 1 200 ? 80.793 -35.052 -5.373 1.00 72.09 192 ASN B CA 1
ATOM 3982 C C . ASN B 1 200 ? 80.023 -34.657 -6.633 1.00 65.89 192 ASN B C 1
ATOM 3983 O O . ASN B 1 200 ? 80.120 -35.337 -7.655 1.00 64.85 192 ASN B O 1
ATOM 3988 N N . VAL B 1 201 ? 79.265 -33.558 -6.592 1.00 60.62 193 VAL B N 1
ATOM 3989 C CA . VAL B 1 201 ? 78.484 -33.177 -7.764 1.00 64.06 193 VAL B CA 1
ATOM 3990 C C . VAL B 1 201 ? 79.413 -32.648 -8.851 1.00 67.50 193 VAL B C 1
ATOM 3991 O O . VAL B 1 201 ? 80.362 -31.900 -8.582 1.00 67.97 193 VAL B O 1
ATOM 3995 N N . GLU B 1 202 ? 79.161 -33.067 -10.089 1.00 70.03 194 GLU B N 1
ATOM 3996 C CA . GLU B 1 202 ? 79.929 -32.641 -11.255 1.00 67.48 194 GLU 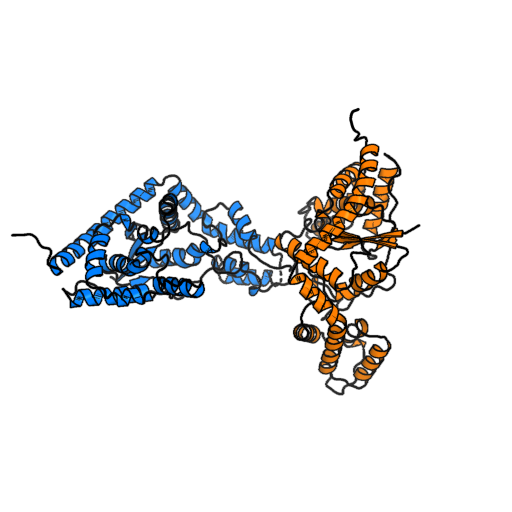B CA 1
ATOM 3997 C C . GLU B 1 202 ? 78.980 -31.921 -12.201 1.00 68.33 194 GLU B C 1
ATOM 3998 O O . GLU B 1 202 ? 78.100 -32.551 -12.796 1.00 73.24 194 GLU B O 1
ATOM 4000 N N . LEU B 1 203 ? 79.140 -30.603 -12.326 1.00 66.85 195 LEU B N 1
ATOM 4001 C CA . LEU B 1 203 ? 78.353 -29.813 -13.270 1.00 62.54 195 LEU B CA 1
ATOM 4002 C C . LEU B 1 203 ? 78.917 -30.027 -14.673 1.00 62.17 195 LEU B C 1
ATOM 4003 O O . LEU B 1 203 ? 80.015 -29.553 -14.991 1.00 65.88 195 LEU B O 1
ATOM 4005 N N . LEU B 1 204 ? 78.150 -30.720 -15.516 1.00 52.87 196 LEU B N 1
ATOM 4006 C CA . LEU B 1 204 ? 78.656 -31.227 -16.786 1.00 47.88 196 LEU B CA 1
ATOM 4007 C C . LEU B 1 204 ? 78.871 -30.109 -17.804 1.00 48.97 196 LEU B C 1
ATOM 4008 O O . LEU B 1 204 ? 78.058 -29.186 -17.932 1.00 51.54 196 LEU B O 1
ATOM 4013 N N . VAL B 1 205 ? 79.960 -30.224 -18.568 1.00 47.70 197 VAL B N 1
ATOM 4014 C CA . VAL B 1 205 ? 80.266 -29.241 -19.603 1.00 44.43 197 VAL B CA 1
ATOM 4015 C C . VAL B 1 205 ? 79.338 -29.444 -20.798 1.00 39.90 197 VAL B C 1
ATOM 4016 O O . VAL B 1 205 ? 78.927 -30.566 -21.114 1.00 36.91 197 VAL B O 1
ATOM 4020 N N . GLY B 1 206 ? 78.996 -28.341 -21.467 1.00 39.60 198 GLY B N 1
ATOM 4021 C CA . GLY B 1 206 ? 78.128 -28.386 -22.622 1.00 41.29 198 GLY B CA 1
ATOM 4022 C C . GLY B 1 206 ? 78.903 -28.434 -23.923 1.00 42.14 198 GLY B C 1
ATOM 4023 O O . GLY B 1 206 ? 80.132 -28.534 -23.948 1.00 44.56 198 GLY B O 1
ATOM 4024 N N . LEU B 1 207 ? 78.150 -28.339 -25.029 1.00 41.70 199 LEU B N 1
ATOM 4025 C CA . LEU B 1 207 ? 78.725 -28.544 -26.362 1.00 41.46 199 LEU B CA 1
ATOM 4026 C C . LEU B 1 207 ? 79.745 -27.469 -26.718 1.00 41.24 199 LEU B C 1
ATOM 4027 O O . LEU B 1 207 ? 80.649 -27.716 -27.529 1.00 38.63 199 LEU B O 1
ATOM 4032 N N . ASP B 1 208 ? 79.603 -26.273 -26.140 1.00 41.26 200 ASP B N 1
ATOM 4033 C CA . ASP B 1 208 ? 80.391 -25.094 -26.486 1.00 40.97 200 ASP B CA 1
ATOM 4034 C C . ASP B 1 208 ? 81.466 -24.763 -25.456 1.00 45.13 200 ASP B C 1
ATOM 4035 O O . ASP B 1 208 ? 82.052 -23.679 -25.515 1.00 55.24 200 ASP B O 1
ATOM 4040 N N . GLY B 1 209 ? 81.708 -25.642 -24.487 1.00 48.15 201 GLY B N 1
ATOM 4041 C CA . GLY B 1 209 ? 82.691 -25.384 -23.455 1.00 52.16 201 GLY B CA 1
ATOM 4042 C C . GLY B 1 209 ? 82.148 -24.763 -22.180 1.00 52.27 201 GLY B C 1
ATOM 4043 O O . GLY B 1 209 ? 82.754 -24.931 -21.113 1.00 48.41 201 GLY B O 1
ATOM 4044 N N . ARG B 1 210 ? 81.033 -24.039 -22.265 1.00 52.78 202 ARG B N 1
ATOM 4045 C CA . ARG B 1 210 ? 80.361 -23.574 -21.065 1.00 50.19 202 ARG B CA 1
ATOM 4046 C C . ARG B 1 210 ? 79.669 -24.747 -20.368 1.00 54.00 202 ARG B C 1
ATOM 4047 O O . ARG B 1 210 ? 79.510 -25.837 -20.931 1.00 52.49 202 ARG B O 1
ATOM 4055 N N . LYS B 1 211 ? 79.277 -24.522 -19.114 1.00 56.43 203 LYS B N 1
ATOM 4056 C CA . LYS B 1 211 ? 78.499 -25.513 -18.383 1.00 56.51 203 LYS B CA 1
ATOM 4057 C C . LYS B 1 211 ? 77.200 -25.808 -19.131 1.00 53.05 203 LYS B C 1
ATOM 4058 O O . LYS B 1 211 ? 76.568 -24.906 -19.694 1.00 48.83 203 LYS B O 1
ATOM 4060 N N . MET B 1 212 ? 76.813 -27.083 -19.164 1.00 45.02 204 MET B N 1
ATOM 4061 C CA . MET B 1 212 ? 75.623 -27.467 -19.915 1.00 43.21 204 MET B CA 1
ATOM 4062 C C . MET B 1 212 ? 74.385 -26.875 -19.254 1.00 44.13 204 MET B C 1
ATOM 4063 O O . MET B 1 212 ? 74.136 -27.116 -18.069 1.00 52.19 204 MET B O 1
ATOM 4068 N N . SER B 1 213 ? 73.608 -26.101 -20.019 1.00 43.44 205 SER B N 1
ATOM 4069 C CA . SER B 1 213 ? 72.460 -25.384 -19.470 1.00 47.42 205 SER B CA 1
ATOM 4070 C C . SER B 1 213 ? 71.448 -25.093 -20.571 1.00 46.84 205 SER B C 1
ATOM 4071 O O . SER B 1 213 ? 71.828 -24.637 -21.652 1.00 41.63 205 SER B O 1
ATOM 4074 N N . LYS B 1 214 ? 70.159 -25.330 -20.285 1.00 52.55 206 LYS B N 1
ATOM 4075 C CA . LYS B 1 214 ? 69.112 -25.068 -21.276 1.00 53.78 206 LYS B CA 1
ATOM 4076 C C . LYS B 1 214 ? 69.176 -23.634 -21.802 1.00 62.28 206 LYS B C 1
ATOM 4077 O O . LYS B 1 214 ? 68.900 -23.384 -22.982 1.00 67.04 206 LYS B O 1
ATOM 4079 N N . SER B 1 215 ? 69.554 -22.678 -20.948 1.00 66.16 207 SER B N 1
ATOM 4080 C CA . SER B 1 215 ? 69.624 -21.287 -21.384 1.00 69.13 207 SER B CA 1
ATOM 4081 C C . SER B 1 215 ? 70.832 -21.009 -22.278 1.00 70.28 207 SER B C 1
ATOM 4082 O O . SER B 1 215 ? 70.845 -19.998 -22.989 1.00 74.25 207 SER B O 1
ATOM 4085 N N . TYR B 1 216 ? 71.840 -21.876 -22.271 1.00 71.07 208 TYR B N 1
ATOM 4086 C CA . TYR B 1 216 ? 73.026 -21.679 -23.096 1.00 72.41 208 TYR B CA 1
ATOM 4087 C C . TYR B 1 216 ? 72.898 -22.276 -24.495 1.00 67.64 208 TYR B C 1
ATOM 4088 O O . TYR B 1 216 ? 73.771 -22.033 -25.336 1.00 67.19 208 TYR B O 1
ATOM 4097 N N . GLY B 1 217 ? 71.842 -23.042 -24.766 1.00 61.07 209 GLY B N 1
ATOM 4098 C CA . GLY B 1 217 ? 71.706 -23.692 -26.054 1.00 54.60 209 GLY B CA 1
ATOM 4099 C C . GLY B 1 217 ? 72.728 -24.772 -26.328 1.00 54.60 209 GLY B C 1
ATOM 4100 O O . GLY B 1 217 ? 72.983 -25.085 -27.491 1.00 57.52 209 GLY B O 1
ATOM 4101 N N . ASN B 1 218 ? 73.320 -25.361 -25.287 1.00 47.75 210 ASN B N 1
ATOM 4102 C CA . ASN B 1 218 ? 74.454 -26.262 -25.447 1.00 44.14 210 ASN B CA 1
ATOM 4103 C C . ASN B 1 218 ? 74.194 -27.624 -24.806 1.00 43.29 210 ASN B C 1
ATOM 4104 O O . ASN B 1 218 ? 75.135 -28.294 -24.372 1.00 40.30 210 ASN B O 1
ATOM 4109 N N . THR B 1 219 ? 72.931 -28.062 -24.749 1.00 39.29 211 THR B N 1
ATOM 4110 C CA . THR B 1 219 ? 72.626 -29.323 -24.080 1.00 40.52 211 THR B CA 1
ATOM 4111 C C . THR B 1 219 ? 72.691 -30.509 -25.046 1.00 36.80 211 THR B C 1
ATOM 4112 O O . THR B 1 219 ? 72.672 -30.365 -26.270 1.00 38.48 211 THR B O 1
ATOM 4116 N N . ILE B 1 220 ? 72.807 -31.692 -24.466 1.00 35.74 212 ILE B N 1
ATOM 4117 C CA . ILE B 1 220 ? 72.697 -32.957 -25.180 1.00 39.28 212 ILE B CA 1
ATOM 4118 C C . ILE B 1 220 ? 71.428 -33.639 -24.686 1.00 37.83 212 ILE B C 1
ATOM 4119 O O . ILE B 1 220 ? 71.271 -33.834 -23.475 1.00 38.33 212 ILE B O 1
ATOM 4124 N N . PRO B 1 221 ? 70.494 -33.977 -25.567 1.00 43.38 213 PRO B N 1
ATOM 4125 C CA . PRO B 1 221 ? 69.254 -34.619 -25.121 1.00 43.29 213 PRO B CA 1
ATOM 4126 C C . PRO B 1 221 ? 69.519 -35.965 -24.470 1.00 40.19 213 PRO B C 1
ATOM 4127 O O . PRO B 1 221 ? 70.446 -36.696 -24.828 1.00 39.82 213 PRO B O 1
ATOM 4131 N N . LEU B 1 222 ? 68.678 -36.282 -23.495 1.00 36.51 214 LEU B N 1
ATOM 4132 C CA . LEU B 1 222 ? 68.822 -37.515 -22.748 1.00 34.15 214 LEU B CA 1
ATOM 4133 C C . LEU B 1 222 ? 68.129 -38.694 -23.444 1.00 37.78 214 LEU B C 1
ATOM 4134 O O . LEU B 1 222 ? 68.621 -39.824 -23.381 1.00 39.81 214 LEU B O 1
ATOM 4139 N N . TRP B 1 223 ? 67.011 -38.466 -24.141 1.00 41.27 215 TRP B N 1
ATOM 4140 C CA . TRP B 1 223 ? 66.152 -39.575 -24.551 1.00 39.89 215 TRP B CA 1
ATOM 4141 C C . TRP B 1 223 ? 65.981 -39.702 -26.065 1.00 44.56 215 TRP B C 1
ATOM 4142 O O . TRP B 1 223 ? 64.986 -40.262 -26.527 1.00 50.75 215 TRP B O 1
ATOM 4153 N N . GLU B 1 224 ? 66.927 -39.214 -26.859 1.00 45.01 216 GLU B N 1
ATOM 4154 C CA . GLU B 1 224 ? 66.845 -39.448 -28.297 1.00 43.59 216 GLU B CA 1
ATOM 4155 C C . GLU B 1 224 ? 67.505 -40.774 -28.647 1.00 44.66 216 GLU B C 1
ATOM 4156 O O . GLU B 1 224 ? 68.237 -41.356 -27.847 1.00 43.95 216 GLU B O 1
ATOM 4162 N N . ASN B 1 225 ? 67.265 -41.243 -29.870 1.00 40.32 217 ASN B N 1
ATOM 4163 C CA . ASN B 1 225 ? 67.864 -42.501 -30.298 1.00 48.12 217 ASN B CA 1
ATOM 4164 C C . ASN B 1 225 ? 69.378 -42.342 -30.534 1.00 44.70 217 ASN B C 1
ATOM 4165 O O . ASN B 1 225 ? 69.946 -41.243 -30.466 1.00 43.80 217 ASN B O 1
ATOM 4170 N N . ASP B 1 226 ? 70.021 -43.474 -30.847 1.00 40.50 218 ASP B N 1
ATOM 4171 C CA . ASP B 1 226 ? 71.468 -43.524 -31.047 1.00 37.94 218 ASP B CA 1
ATOM 4172 C C . ASP B 1 226 ? 71.948 -42.507 -32.071 1.00 34.90 218 ASP B C 1
ATOM 4173 O O . ASP B 1 226 ? 72.909 -41.769 -31.816 1.00 33.37 218 ASP B O 1
ATOM 4178 N N . LYS B 1 227 ? 71.310 -42.473 -33.251 1.00 30.84 219 LYS B N 1
ATOM 4179 C CA . LYS B 1 227 ? 71.777 -41.578 -34.313 1.00 35.11 219 LYS B CA 1
ATOM 4180 C C . LYS B 1 227 ? 71.605 -40.113 -33.920 1.00 35.76 219 LYS B C 1
ATOM 4181 O O . LYS B 1 227 ? 72.486 -39.290 -34.191 1.00 41.01 219 LYS B O 1
ATOM 4183 N N . LYS B 1 228 ? 70.479 -39.763 -33.285 1.00 31.73 220 LYS B N 1
ATOM 4184 C CA . LYS B 1 228 ? 70.281 -38.375 -32.866 1.00 35.78 220 LYS B CA 1
ATOM 4185 C C . LYS B 1 228 ? 71.300 -37.979 -31.804 1.00 33.98 220 LYS B C 1
ATOM 4186 O O . LYS B 1 228 ? 71.773 -36.838 -31.770 1.00 41.65 220 LYS B O 1
ATOM 4192 N N . THR B 1 229 ? 71.639 -38.907 -30.919 1.00 38.54 221 THR B N 1
ATOM 4193 C CA . THR B 1 229 ? 72.647 -38.636 -29.910 1.00 36.01 221 THR B CA 1
ATOM 4194 C C . THR B 1 229 ? 74.015 -38.461 -30.554 1.00 37.90 221 THR B C 1
ATOM 4195 O O . THR B 1 229 ? 74.784 -37.583 -30.152 1.00 38.17 221 THR B O 1
ATOM 4199 N N . GLN B 1 230 ? 74.331 -39.290 -31.559 1.00 38.75 222 GLN B N 1
ATOM 4200 C CA . GLN B 1 230 ? 75.538 -39.077 -32.350 1.00 38.48 222 GLN B CA 1
ATOM 4201 C C . GLN B 1 230 ? 75.584 -37.663 -32.907 1.00 35.62 222 GLN B C 1
ATOM 4202 O O . GLN B 1 230 ? 76.619 -36.996 -32.827 1.00 34.13 222 GLN B O 1
ATOM 4208 N N . LYS B 1 231 ? 74.460 -37.185 -33.456 1.00 39.24 223 LYS B N 1
ATOM 4209 C CA . LYS B 1 231 ? 74.416 -35.858 -34.080 1.00 33.90 223 LYS B CA 1
ATOM 4210 C C . LYS B 1 231 ? 74.692 -34.751 -33.067 1.00 33.55 223 LYS B C 1
ATOM 4211 O O . LYS B 1 231 ? 75.436 -33.807 -33.360 1.00 39.03 223 LYS B O 1
ATOM 4217 N N . SER B 1 232 ? 74.085 -34.838 -31.878 1.00 26.03 224 SER B N 1
ATOM 4218 C CA . SER B 1 232 ? 74.344 -33.858 -30.816 1.00 40.28 224 SER B CA 1
ATOM 4219 C C . SER B 1 232 ? 75.805 -33.862 -30.399 1.00 35.84 224 SER B C 1
ATOM 4220 O O . SER B 1 232 ? 76.423 -32.806 -30.248 1.00 35.32 224 SER B O 1
ATOM 4223 N N . VAL B 1 233 ? 76.357 -35.047 -30.158 1.00 33.47 225 VAL B N 1
ATOM 4224 C CA . VAL B 1 233 ? 77.756 -35.141 -29.755 1.00 30.16 225 VAL B CA 1
ATOM 4225 C C . VAL B 1 233 ? 78.658 -34.572 -30.841 1.00 29.97 225 VAL B C 1
ATOM 4226 O O . VAL B 1 233 ? 79.674 -33.932 -30.552 1.00 34.62 225 VAL B O 1
ATOM 4230 N N . ASN B 1 234 ? 78.288 -34.775 -32.111 1.00 30.57 226 ASN B N 1
ATOM 4231 C CA . ASN B 1 234 ? 79.078 -34.249 -33.223 1.00 38.82 226 ASN B CA 1
ATOM 4232 C C . ASN B 1 234 ? 79.191 -32.732 -33.203 1.00 36.48 226 ASN B C 1
ATOM 4233 O O . ASN B 1 234 ? 80.116 -32.189 -33.811 1.00 32.46 226 ASN B O 1
ATOM 4238 N N . LYS B 1 235 ? 78.302 -32.041 -32.488 1.00 37.61 227 LYS B N 1
ATOM 4239 C CA . LYS B 1 235 ? 78.393 -30.596 -32.365 1.00 40.05 227 LYS B CA 1
ATOM 4240 C C . LYS B 1 235 ? 79.443 -30.136 -31.359 1.00 34.99 227 LYS B C 1
ATOM 4241 O O . LYS B 1 235 ? 79.712 -28.938 -31.298 1.00 33.70 227 LYS B O 1
ATOM 4247 N N . ILE B 1 236 ? 80.006 -31.036 -30.546 1.00 38.84 228 ILE B N 1
ATOM 4248 C CA . ILE B 1 236 ? 80.939 -30.617 -29.504 1.00 39.70 228 ILE B CA 1
ATOM 4249 C C . ILE B 1 236 ? 82.145 -29.934 -30.142 1.00 38.22 228 ILE B C 1
ATOM 4250 O O . ILE B 1 236 ? 82.667 -30.392 -31.165 1.00 37.64 228 ILE B O 1
ATOM 4255 N N . ILE B 1 237 ? 82.581 -28.810 -29.561 1.00 34.66 229 ILE B N 1
ATOM 4256 C CA . ILE B 1 237 ? 83.674 -28.076 -30.186 1.00 32.25 229 ILE B CA 1
ATOM 4257 C C . ILE B 1 237 ? 84.975 -28.853 -30.011 1.00 40.79 229 ILE B C 1
ATOM 4258 O O . ILE B 1 237 ? 85.200 -29.524 -28.992 1.00 42.97 229 ILE B O 1
ATOM 4263 N N . THR B 1 238 ? 85.804 -28.831 -31.045 1.00 37.50 230 THR B N 1
ATOM 4264 C CA . THR B 1 238 ? 87.145 -29.392 -30.968 1.00 36.63 230 THR B CA 1
ATOM 4265 C C . THR B 1 238 ? 88.144 -28.350 -31.462 1.00 40.60 230 THR B C 1
ATOM 4266 O O . THR B 1 238 ? 88.213 -27.248 -30.908 1.00 43.87 230 THR B O 1
ATOM 4270 N N . ASN B 1 239 ? 88.921 -28.683 -32.484 1.00 40.56 231 ASN B N 1
ATOM 4271 C CA . ASN B 1 239 ? 89.808 -27.736 -33.154 1.00 44.16 231 ASN B CA 1
ATOM 4272 C C . ASN B 1 239 ? 90.225 -28.371 -34.480 1.00 44.16 231 ASN B C 1
ATOM 4273 O O . ASN B 1 239 ? 89.717 -29.435 -34.862 1.00 39.07 231 ASN B O 1
ATOM 4278 N N . MET B 1 240 ? 91.159 -27.719 -35.175 1.00 39.01 232 MET B N 1
ATOM 4279 C CA . MET B 1 240 ? 91.554 -28.086 -36.531 1.00 47.90 232 MET B CA 1
ATOM 4280 C C . MET B 1 240 ? 92.659 -29.138 -36.585 1.00 47.82 232 MET B C 1
ATOM 4281 O O . MET B 1 240 ? 93.173 -29.421 -37.674 1.00 46.63 232 MET B O 1
ATOM 4286 N N . LYS B 1 241 ? 93.036 -29.728 -35.456 1.00 48.56 233 LYS B N 1
ATOM 4287 C CA . LYS B 1 241 ? 94.089 -30.731 -35.487 1.00 46.41 233 LYS B CA 1
ATOM 4288 C C . LYS B 1 241 ? 93.625 -31.940 -36.287 1.00 45.35 233 LYS B C 1
ATOM 4289 O O . LYS B 1 241 ? 92.525 -32.462 -36.068 1.00 41.91 233 LYS B O 1
ATOM 4295 N N . GLU B 1 242 ? 94.460 -32.370 -37.227 1.00 47.13 234 GLU B N 1
ATOM 4296 C CA . GLU B 1 242 ? 94.094 -33.409 -38.182 1.00 51.27 234 GLU B CA 1
ATOM 4297 C C . GLU B 1 242 ? 94.206 -34.786 -37.534 1.00 51.51 234 GLU B C 1
ATOM 4298 O O . GLU B 1 242 ? 94.706 -34.912 -36.412 1.00 48.46 234 GLU B O 1
ATOM 4304 N N . PRO B 1 243 ? 93.727 -35.839 -38.211 1.00 49.63 235 PRO B N 1
ATOM 4305 C CA . PRO B 1 243 ? 94.023 -37.208 -37.754 1.00 46.79 235 PRO B CA 1
ATOM 4306 C C . PRO B 1 243 ? 95.525 -37.446 -37.662 1.00 52.79 235 PRO B C 1
ATOM 4307 O O . PRO B 1 243 ? 96.284 -37.111 -38.575 1.00 60.63 235 PRO B O 1
ATOM 4311 N N . GLY B 1 244 ? 95.952 -38.033 -36.548 1.00 51.47 236 GLY B N 1
ATOM 4312 C CA . GLY B 1 244 ? 97.352 -38.291 -36.295 1.00 53.74 236 GLY B CA 1
ATOM 4313 C C . GLY B 1 244 ? 98.023 -37.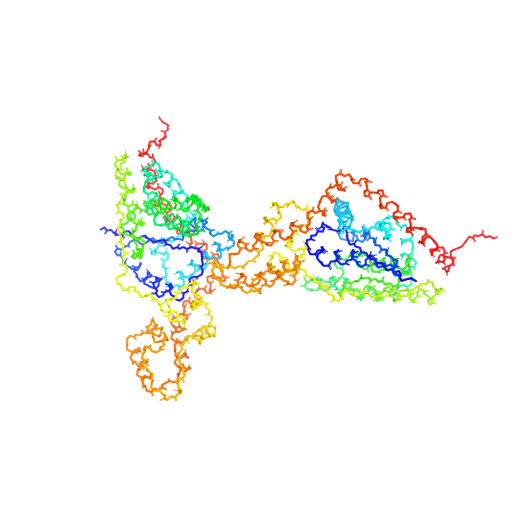245 -35.436 1.00 56.18 236 GLY B C 1
ATOM 4314 O O . GLY B 1 244 ? 99.099 -37.503 -34.891 1.00 51.22 236 GLY B O 1
ATOM 4315 N N . GLU B 1 245 ? 97.409 -36.087 -35.292 1.00 60.07 237 GLU B N 1
ATOM 4316 C CA . GLU B 1 245 ? 97.994 -35.030 -34.487 1.00 59.65 237 GLU B CA 1
ATOM 4317 C C . GLU B 1 245 ? 97.671 -35.269 -33.014 1.00 57.38 237 GLU B C 1
ATOM 4318 O O . GLU B 1 245 ? 96.497 -35.465 -32.666 1.00 44.80 237 GLU B O 1
ATOM 4324 N N . PRO B 1 246 ? 98.680 -35.284 -32.136 1.00 53.66 238 PRO B N 1
ATOM 4325 C CA . PRO B 1 246 ? 98.425 -35.530 -30.712 1.00 52.06 238 PRO B CA 1
ATOM 4326 C C . PRO B 1 246 ? 97.548 -34.446 -30.106 1.00 54.27 238 PRO B C 1
ATOM 4327 O O . PRO B 1 246 ? 97.722 -33.256 -30.377 1.00 56.02 238 PRO B O 1
ATOM 4331 N N . LYS B 1 247 ? 96.602 -34.877 -29.272 1.00 55.10 239 LYS B N 1
ATOM 4332 C CA . LYS B 1 247 ? 95.599 -34.005 -28.676 1.00 49.81 239 LYS B CA 1
ATOM 4333 C C . LYS B 1 247 ? 95.574 -34.220 -27.170 1.00 51.28 239 LYS B C 1
ATOM 4334 O O . LYS B 1 247 ? 95.497 -35.361 -26.703 1.00 52.95 239 LYS B O 1
ATOM 4340 N N . GLN B 1 248 ? 95.624 -33.128 -26.416 1.00 53.98 240 GLN B N 1
ATOM 4341 C CA . GLN B 1 248 ? 95.582 -33.141 -24.963 1.00 55.49 240 GLN B CA 1
ATOM 4342 C C . GLN B 1 248 ? 94.146 -33.004 -24.466 1.00 55.04 240 GLN B C 1
ATOM 4343 O O . GLN B 1 248 ? 93.276 -32.485 -25.173 1.00 54.80 240 GLN B O 1
ATOM 4349 N N . PRO B 1 249 ? 93.866 -33.467 -23.243 1.00 56.31 241 PRO B N 1
ATOM 4350 C CA . PRO B 1 249 ? 92.466 -33.544 -22.789 1.00 52.83 241 PRO B CA 1
ATOM 4351 C C . PRO B 1 249 ? 91.759 -32.199 -22.668 1.00 57.90 241 PRO B C 1
ATOM 4352 O O . PRO B 1 249 ? 90.521 -32.153 -22.751 1.00 56.94 241 PRO B O 1
ATOM 4356 N N . ASP B 1 250 ? 92.503 -31.110 -22.462 1.00 60.76 242 ASP B N 1
ATOM 4357 C CA . ASP B 1 250 ? 91.937 -29.778 -22.269 1.00 63.08 242 ASP B CA 1
ATOM 4358 C C . ASP B 1 250 ? 91.548 -29.085 -23.573 1.00 60.37 242 ASP B C 1
ATOM 4359 O O . ASP B 1 250 ? 91.106 -27.930 -23.529 1.00 62.44 242 ASP B O 1
ATOM 4364 N N . GLU B 1 251 ? 91.718 -29.740 -24.727 1.00 53.46 243 GLU B N 1
ATOM 4365 C CA . GLU B 1 251 ? 91.433 -29.098 -26.007 1.00 47.33 243 GLU B CA 1
ATOM 4366 C C . GLU B 1 251 ? 89.960 -29.152 -26.376 1.00 45.99 243 GLU B C 1
ATOM 4367 O O . GLU B 1 251 ? 89.523 -28.357 -27.216 1.00 47.14 243 GLU B O 1
ATOM 4373 N N . SER B 1 252 ? 89.187 -30.055 -25.761 1.00 41.99 244 SER B N 1
ATOM 4374 C CA . SER B 1 252 ? 87.784 -30.191 -26.096 1.00 38.55 244 SER B CA 1
ATOM 4375 C C . SER B 1 252 ? 86.934 -30.630 -24.911 1.00 42.19 244 SER B C 1
ATOM 4376 O O . SER B 1 252 ? 87.367 -31.480 -24.119 1.00 42.85 244 SER B O 1
ATOM 4379 N N . PRO B 1 253 ? 85.727 -30.075 -24.766 1.00 48.81 245 PRO B N 1
ATOM 4380 C CA . PRO B 1 253 ? 84.770 -30.597 -23.772 1.00 43.49 245 PRO B CA 1
ATOM 4381 C C . PRO B 1 253 ? 84.502 -32.091 -23.922 1.00 39.91 245 PRO B C 1
ATOM 4382 O O . PRO B 1 253 ? 84.088 -32.757 -22.966 1.00 32.23 245 PRO B O 1
ATOM 4386 N N . LEU B 1 254 ? 84.755 -32.621 -25.125 1.00 45.62 246 LEU B N 1
ATOM 4387 C CA . LEU B 1 254 ? 84.605 -34.050 -25.402 1.00 48.58 246 LEU B CA 1
ATOM 4388 C C . LEU B 1 254 ? 85.251 -34.931 -24.328 1.00 47.85 246 LEU B C 1
ATOM 4389 O O . LEU B 1 254 ? 84.682 -35.954 -23.932 1.00 44.06 246 LEU B O 1
ATOM 4394 N N . PHE B 1 255 ? 86.437 -34.557 -23.843 1.00 50.58 247 PHE B N 1
ATOM 4395 C CA . PHE B 1 255 ? 87.095 -35.380 -22.831 1.00 50.98 247 PHE B CA 1
ATOM 4396 C C . PHE B 1 255 ? 86.237 -35.499 -21.572 1.00 53.69 247 PHE B C 1
ATOM 4397 O O . PHE B 1 255 ? 85.971 -36.606 -21.083 1.00 50.90 247 PHE B O 1
ATOM 4405 N N . GLU B 1 256 ? 85.815 -34.358 -21.022 1.00 51.22 248 GLU B N 1
ATOM 4406 C CA . GLU B 1 256 ? 84.940 -34.358 -19.857 1.00 47.05 248 GLU B CA 1
ATOM 4407 C C . GLU B 1 256 ? 83.661 -35.151 -20.108 1.00 44.88 248 GLU B C 1
ATOM 4408 O O . GLU B 1 256 ? 83.200 -35.884 -19.226 1.00 50.18 248 GLU B O 1
ATOM 4414 N N . ILE B 1 257 ? 83.060 -35.005 -21.293 1.00 38.44 249 ILE B N 1
ATOM 4415 C CA A ILE B 1 257 ? 81.840 -35.748 -21.615 0.45 37.25 249 ILE B CA 1
ATOM 4416 C CA B ILE B 1 257 ? 81.835 -35.745 -21.579 0.55 37.00 249 ILE B CA 1
ATOM 4417 C C . ILE B 1 257 ? 82.104 -37.247 -21.560 1.00 43.41 249 ILE B C 1
ATOM 4418 O O . ILE B 1 257 ? 81.360 -38.014 -20.927 1.00 38.72 249 ILE B O 1
ATOM 4427 N N . TYR B 1 258 ? 83.180 -37.692 -22.227 1.00 39.67 250 TYR B N 1
ATOM 4428 C CA . TYR B 1 258 ? 83.549 -39.107 -22.165 1.00 32.71 250 TYR B CA 1
ATOM 4429 C C . TYR B 1 258 ? 83.762 -39.545 -20.719 1.00 37.27 250 TYR B C 1
ATOM 4430 O O . TYR B 1 258 ? 83.293 -40.613 -20.304 1.00 38.15 250 TYR B O 1
ATOM 4439 N N . LYS B 1 259 ? 84.441 -38.712 -19.927 1.00 40.15 251 LYS B N 1
ATOM 4440 C CA . LYS B 1 259 ? 84.726 -39.069 -18.540 1.00 41.92 251 LYS B CA 1
ATOM 4441 C C . LYS B 1 259 ? 83.443 -39.331 -17.751 1.00 41.62 251 LYS B C 1
ATOM 4442 O O . LYS B 1 259 ? 83.390 -40.248 -16.921 1.00 41.71 251 LYS B O 1
ATOM 4448 N N . ALA B 1 260 ? 82.388 -38.553 -18.012 1.00 37.41 252 ALA B N 1
ATOM 4449 C CA . ALA B 1 260 ? 81.154 -38.698 -17.247 1.00 41.07 252 ALA B CA 1
ATOM 4450 C C . ALA B 1 260 ? 80.455 -40.030 -17.489 1.00 46.03 252 ALA B C 1
ATOM 4451 O O . ALA B 1 260 ? 79.586 -40.405 -16.690 1.00 45.55 252 ALA B O 1
ATOM 4453 N N . PHE B 1 261 ? 80.802 -40.749 -18.567 1.00 42.73 253 PHE B N 1
ATOM 4454 C CA . PHE B 1 261 ? 80.114 -41.977 -18.954 1.00 40.99 253 PHE B CA 1
ATOM 4455 C C . PHE B 1 261 ? 81.064 -43.171 -19.046 1.00 45.52 253 PHE B C 1
ATOM 4456 O O . PHE B 1 261 ? 80.819 -44.121 -19.795 1.00 43.60 253 PHE B O 1
ATOM 4464 N N . SER B 1 262 ? 82.146 -43.151 -18.277 1.00 45.30 254 SER B N 1
ATOM 4465 C CA . SER B 1 262 ? 83.118 -44.226 -18.369 1.00 50.02 254 SER B CA 1
ATOM 4466 C C . SER B 1 262 ? 83.880 -44.342 -17.052 1.00 53.55 254 SER B C 1
ATOM 4467 O O . SER B 1 262 ? 83.927 -43.398 -16.254 1.00 55.64 254 SER B O 1
ATOM 4470 N N . THR B 1 263 ? 84.471 -45.523 -16.825 1.00 53.83 255 THR B N 1
ATOM 4471 C CA . THR B 1 263 ? 85.306 -45.729 -15.650 1.00 55.11 255 THR B CA 1
ATOM 4472 C C . THR B 1 263 ? 86.585 -44.894 -15.753 1.00 61.03 255 THR B C 1
ATOM 4473 O O . THR B 1 263 ? 86.951 -44.422 -16.835 1.00 51.46 255 THR B O 1
ATOM 4477 N N . PRO B 1 264 ? 87.268 -44.674 -14.628 1.00 51.33 256 PRO B N 1
ATOM 4478 C CA . PRO B 1 264 ? 88.592 -44.037 -14.694 1.00 52.17 256 PRO B CA 1
ATOM 4479 C C . PRO B 1 264 ? 89.573 -44.772 -15.583 1.00 50.67 256 PRO B C 1
ATOM 4480 O O . PRO B 1 264 ? 90.423 -44.126 -16.210 1.00 53.55 256 PRO B O 1
ATOM 4484 N N . SER B 1 265 ? 89.477 -46.103 -15.667 1.00 52.50 257 SER B N 1
ATOM 4485 C CA . SER B 1 265 ? 90.369 -46.865 -16.540 1.00 56.90 257 SER B CA 1
ATOM 4486 C C . SER B 1 265 ? 90.066 -46.587 -18.008 1.00 50.36 257 SER B C 1
ATOM 4487 O O . SER B 1 265 ? 90.982 -46.432 -18.823 1.00 43.30 257 SER B O 1
ATOM 4490 N N . GLU B 1 266 ? 88.781 -46.557 -18.372 1.00 48.47 258 GLU B N 1
ATOM 4491 C CA . GLU B 1 266 ? 88.427 -46.258 -19.754 1.00 45.66 258 GLU B CA 1
ATOM 4492 C C . GLU B 1 266 ? 88.810 -44.828 -20.109 1.00 48.74 258 GLU B C 1
ATOM 4493 O O . GLU B 1 266 ? 89.247 -44.556 -21.235 1.00 51.15 258 GLU B O 1
ATOM 4499 N N . THR B 1 267 ? 88.667 -43.904 -19.148 1.00 47.53 259 THR B N 1
ATOM 4500 C CA . THR B 1 267 ? 89.047 -42.510 -19.371 1.00 46.15 259 THR B CA 1
ATOM 4501 C C . THR B 1 267 ? 90.542 -42.396 -19.643 1.00 42.36 259 THR B C 1
ATOM 4502 O O . THR B 1 267 ? 90.974 -41.596 -20.483 1.00 48.06 259 THR B O 1
ATOM 4506 N N . ALA B 1 268 ? 91.345 -43.220 -18.975 1.00 46.89 260 ALA B N 1
ATOM 4507 C CA . ALA B 1 268 ? 92.786 -43.192 -19.212 1.00 53.18 260 ALA B CA 1
ATOM 4508 C C . ALA B 1 268 ? 93.135 -43.736 -20.593 1.00 53.99 260 ALA B C 1
ATOM 4509 O O . ALA B 1 268 ? 94.069 -43.246 -21.239 1.00 56.12 260 ALA B O 1
ATOM 4511 N N . GLU B 1 269 ? 92.413 -44.762 -21.057 1.00 59.02 261 GLU B N 1
ATOM 4512 C CA . GLU B 1 269 ? 92.664 -45.274 -22.402 1.00 57.68 261 GLU B CA 1
ATOM 4513 C C . GLU B 1 269 ? 92.220 -44.270 -23.463 1.00 57.89 261 GLU B C 1
ATOM 4514 O O . GLU B 1 269 ? 92.814 -44.210 -24.546 1.00 58.90 261 GLU B O 1
ATOM 4516 N N . PHE B 1 270 ? 91.198 -43.462 -23.157 1.00 51.71 262 PHE B N 1
ATOM 4517 C CA . PHE B 1 270 ? 90.736 -42.431 -24.086 1.00 47.39 262 PHE B CA 1
ATOM 4518 C C . PHE B 1 270 ? 91.755 -41.299 -24.197 1.00 49.80 262 PHE B C 1
ATOM 4519 O O . PHE B 1 270 ? 92.091 -40.858 -25.301 1.00 42.89 262 PHE B O 1
ATOM 4527 N N . THR B 1 271 ? 92.263 -40.826 -23.055 1.00 53.68 263 THR B N 1
ATOM 4528 C CA . THR B 1 271 ? 93.345 -39.844 -23.033 1.00 50.99 263 THR B CA 1
ATOM 4529 C C . THR B 1 271 ? 94.536 -40.300 -23.862 1.00 48.17 263 THR B C 1
ATOM 4530 O O . THR B 1 271 ? 95.100 -39.530 -24.649 1.00 48.65 263 THR B O 1
ATOM 4534 N N . GLN B 1 272 ? 94.944 -41.556 -23.686 1.00 41.66 264 GLN B N 1
ATOM 4535 C CA . GLN B 1 272 ? 96.095 -42.053 -24.432 1.00 51.59 264 GLN B CA 1
ATOM 4536 C C . GLN B 1 272 ? 95.807 -42.105 -25.925 1.00 46.43 264 GLN B C 1
ATOM 4537 O O . GLN B 1 272 ? 96.689 -41.819 -26.737 1.00 49.73 264 GLN B O 1
ATOM 4543 N N . MET B 1 273 ? 94.583 -42.476 -26.307 1.00 47.85 265 MET B N 1
ATOM 4544 C CA . MET B 1 273 ? 94.227 -42.492 -27.721 1.00 52.33 265 MET B CA 1
ATOM 4545 C C . MET B 1 273 ? 94.305 -41.094 -28.320 1.00 54.15 265 MET B C 1
ATOM 4546 O O . MET B 1 273 ? 94.733 -40.922 -29.467 1.00 49.57 265 MET B O 1
ATOM 4551 N N . LEU B 1 274 ? 93.892 -40.083 -27.557 1.00 56.05 266 LEU B N 1
ATOM 4552 C CA . LEU B 1 274 ? 93.964 -38.711 -28.043 1.00 48.97 266 LEU B CA 1
ATOM 4553 C C . LEU B 1 274 ? 95.411 -38.237 -28.122 1.00 53.90 266 LEU B C 1
ATOM 4554 O O . LEU B 1 274 ? 95.838 -37.677 -29.140 1.00 51.38 266 LEU B O 1
ATOM 4559 N N . ALA B 1 275 ? 96.190 -38.469 -27.063 1.00 48.36 267 ALA B N 1
ATOM 4560 C CA . ALA B 1 275 ? 97.599 -38.114 -27.113 1.00 49.71 267 ALA B CA 1
ATOM 4561 C C . ALA B 1 275 ? 98.336 -38.879 -28.208 1.00 48.95 267 ALA B C 1
ATOM 4562 O O . ALA B 1 275 ? 99.379 -38.418 -28.674 1.00 47.73 267 ALA B O 1
ATOM 4564 N N . ASP B 1 276 ? 97.805 -40.020 -28.648 1.00 47.79 268 ASP B N 1
ATOM 4565 C CA . ASP B 1 276 ? 98.375 -40.775 -29.756 1.00 52.57 268 ASP B CA 1
ATOM 4566 C C . ASP B 1 276 ? 97.886 -40.293 -31.112 1.00 54.33 268 ASP B C 1
ATOM 4567 O O . ASP B 1 276 ? 98.341 -40.817 -32.136 1.00 54.21 268 ASP B O 1
ATOM 4572 N N . GLY B 1 277 ? 96.974 -39.322 -31.148 1.00 51.42 269 GLY B N 1
ATOM 4573 C CA . GLY B 1 277 ? 96.593 -38.660 -32.379 1.00 47.67 269 GLY B CA 1
ATOM 4574 C C . GLY B 1 277 ? 95.236 -39.038 -32.935 1.00 49.97 269 GLY B C 1
ATOM 4575 O O . GLY B 1 277 ? 94.961 -38.726 -34.101 1.00 49.80 269 GLY B O 1
ATOM 4576 N N . LEU B 1 278 ? 94.396 -39.713 -32.149 1.00 48.84 270 LEU B N 1
ATOM 4577 C CA . LEU B 1 278 ? 93.045 -40.084 -32.561 1.00 46.98 270 LEU B CA 1
ATOM 4578 C C . LEU B 1 278 ? 92.298 -38.897 -33.160 1.00 47.24 270 LEU B C 1
ATOM 4579 O O . LEU B 1 278 ? 92.274 -37.806 -32.585 1.00 45.14 270 LEU B O 1
ATOM 4584 N N . ALA B 1 279 ? 91.687 -39.122 -34.322 1.00 46.91 271 ALA B N 1
ATOM 4585 C CA . ALA B 1 279 ? 90.921 -38.080 -34.995 1.00 44.25 271 ALA B CA 1
ATOM 4586 C C . ALA B 1 279 ? 89.751 -37.632 -34.130 1.00 45.05 271 ALA B C 1
ATOM 4587 O O . ALA B 1 279 ? 89.145 -38.431 -33.412 1.00 46.01 271 ALA B O 1
ATOM 4589 N N . TRP B 1 280 ? 89.444 -36.336 -34.194 1.00 42.07 272 TRP B N 1
ATOM 4590 C CA . TRP B 1 280 ? 88.310 -35.815 -33.443 1.00 37.16 272 TRP B CA 1
ATOM 4591 C C . TRP B 1 280 ? 87.030 -36.558 -33.804 1.00 44.03 272 TRP B C 1
ATOM 4592 O O . TRP B 1 280 ? 86.230 -36.895 -32.923 1.00 44.46 272 TRP B O 1
ATOM 4603 N N . GLY B 1 281 ? 86.827 -36.819 -35.103 1.00 40.55 273 GLY B N 1
ATOM 4604 C CA . GLY B 1 281 ? 85.655 -37.557 -35.538 1.00 35.92 273 GLY B CA 1
ATOM 4605 C C . GLY B 1 281 ? 85.556 -38.921 -34.883 1.00 41.67 273 GLY B C 1
ATOM 4606 O O . GLY B 1 281 ? 84.476 -39.341 -34.465 1.00 37.73 273 GLY B O 1
ATOM 4607 N N . GLU B 1 282 ? 86.681 -39.627 -34.768 1.00 44.06 274 GLU B N 1
ATOM 4608 C CA . GLU B 1 282 ? 86.640 -40.906 -34.069 1.00 49.80 274 GLU B CA 1
ATOM 4609 C C . GLU B 1 282 ? 86.439 -40.712 -32.574 1.00 45.40 274 GLU B C 1
ATOM 4610 O O . GLU B 1 282 ? 85.778 -41.534 -31.929 1.00 44.58 274 GLU B O 1
ATOM 4616 N N . ALA B 1 283 ? 86.985 -39.629 -32.016 1.00 41.84 275 ALA B N 1
ATOM 4617 C CA . ALA B 1 283 ? 86.736 -39.310 -30.615 1.00 41.83 275 ALA B CA 1
ATOM 4618 C C . ALA B 1 283 ? 85.250 -39.091 -30.364 1.00 40.53 275 ALA B C 1
ATOM 4619 O O . ALA B 1 283 ? 84.714 -39.526 -29.337 1.00 38.41 275 ALA B O 1
ATOM 4621 N N . LYS B 1 284 ? 84.574 -38.408 -31.295 1.00 35.81 276 LYS B N 1
ATOM 4622 C CA . LYS B 1 284 ? 83.136 -38.198 -31.183 1.00 39.57 276 LYS B CA 1
ATOM 4623 C C . LYS B 1 284 ? 82.365 -39.512 -31.297 1.00 42.10 276 LYS B C 1
ATOM 4624 O O . LYS B 1 284 ? 81.424 -39.753 -30.530 1.00 37.96 276 LYS B O 1
ATOM 4630 N N . LYS B 1 285 ? 82.759 -40.376 -32.236 1.00 39.44 277 LYS B N 1
ATOM 4631 C CA . LYS B 1 285 ? 82.077 -41.656 -32.412 1.00 43.71 277 LYS B CA 1
ATOM 4632 C C . LYS B 1 285 ? 82.134 -42.482 -31.132 1.00 45.41 277 LYS B C 1
ATOM 4633 O O . LYS B 1 285 ? 81.121 -43.044 -30.691 1.00 41.37 277 LYS B O 1
ATOM 4639 N N . LEU B 1 286 ? 83.317 -42.544 -30.514 1.00 42.14 278 LEU B N 1
ATOM 4640 C CA . LEU B 1 286 ? 83.497 -43.299 -29.277 1.00 44.25 278 LEU B CA 1
ATOM 4641 C C . LEU B 1 286 ? 82.705 -42.682 -28.128 1.00 39.68 278 LEU B C 1
ATOM 4642 O O . LEU B 1 286 ? 82.086 -43.407 -27.341 1.00 41.55 278 LEU B O 1
ATOM 4647 N N . SER B 1 287 ? 82.707 -41.347 -28.024 1.00 39.67 279 SER B N 1
ATOM 4648 C CA . SER B 1 287 ? 81.959 -40.668 -26.963 1.00 37.54 279 SER B CA 1
ATOM 4649 C C . SER B 1 287 ? 80.466 -40.908 -27.109 1.00 29.38 279 SER B C 1
ATOM 4650 O O . SER B 1 287 ? 79.782 -41.239 -26.136 1.00 33.64 279 SER B O 1
ATOM 4653 N N . ALA B 1 288 ? 79.943 -40.730 -28.324 1.00 35.43 280 ALA B N 1
ATOM 4654 C CA . ALA B 1 288 ? 78.533 -40.996 -28.561 1.00 36.27 280 ALA B CA 1
ATOM 4655 C C . ALA B 1 288 ? 78.198 -42.443 -28.229 1.00 37.66 280 ALA B C 1
ATOM 4656 O O . ALA B 1 288 ? 77.127 -42.728 -27.688 1.00 38.87 280 ALA B O 1
ATOM 4658 N N . ALA B 1 289 ? 79.126 -43.366 -28.504 1.00 34.44 281 ALA B N 1
ATOM 4659 C CA . ALA B 1 289 ? 78.873 -44.771 -28.196 1.00 39.65 281 ALA B CA 1
ATOM 4660 C C . ALA B 1 289 ? 78.840 -45.020 -26.688 1.00 41.34 281 ALA B C 1
ATOM 4661 O O . ALA B 1 289 ? 78.053 -45.846 -26.208 1.00 39.78 281 ALA B O 1
ATOM 4663 N N . LYS B 1 290 ? 79.696 -44.330 -25.926 1.00 39.22 282 LYS B N 1
ATOM 4664 C CA . LYS B 1 290 ? 79.689 -44.494 -24.474 1.00 33.14 282 LYS B CA 1
ATOM 4665 C C . LYS B 1 290 ? 78.372 -44.029 -23.884 1.00 31.85 282 LYS B C 1
ATOM 4666 O O . LYS B 1 290 ? 77.799 -44.698 -23.019 1.00 39.96 282 LYS B O 1
ATOM 4672 N N . ILE B 1 291 ? 77.898 -42.869 -24.335 1.00 31.90 283 ILE B N 1
ATOM 4673 C CA . ILE B 1 291 ? 76.626 -42.333 -23.871 1.00 38.52 283 ILE B CA 1
ATOM 4674 C C . ILE B 1 291 ? 75.497 -43.296 -24.218 1.00 41.70 283 ILE B C 1
ATOM 4675 O O . ILE B 1 291 ? 74.661 -43.637 -23.370 1.00 38.87 283 ILE B O 1
ATOM 4680 N N . ASN B 1 292 ? 75.481 -43.777 -25.468 1.00 33.67 284 ASN B N 1
ATOM 4681 C CA . ASN B 1 292 ? 74.407 -44.653 -25.919 1.00 34.63 284 ASN B CA 1
ATOM 4682 C C . ASN B 1 292 ? 74.424 -45.981 -25.176 1.00 31.66 284 ASN B C 1
ATOM 4683 O O . ASN B 1 292 ? 73.365 -46.541 -24.881 1.00 33.48 284 ASN B O 1
ATOM 4688 N N . ALA B 1 293 ? 75.611 -46.503 -24.862 1.00 32.06 285 ALA B N 1
ATOM 4689 C CA . ALA B 1 293 ? 75.679 -47.770 -24.137 1.00 36.23 285 ALA B CA 1
ATOM 4690 C C . ALA B 1 293 ? 75.117 -47.623 -22.728 1.00 41.07 285 ALA B C 1
ATOM 4691 O O . ALA B 1 293 ? 74.338 -48.468 -22.271 1.00 43.63 285 ALA B O 1
ATOM 4693 N N . GLU B 1 294 ? 75.480 -46.547 -22.025 1.00 38.73 286 GLU B N 1
ATOM 4694 C CA . GLU B 1 294 ? 74.958 -46.356 -20.676 1.00 38.18 286 GLU B CA 1
ATOM 4695 C C . GLU B 1 294 ? 73.442 -46.182 -20.686 1.00 38.32 286 GLU B C 1
ATOM 4696 O O . GLU B 1 294 ? 72.727 -46.792 -19.885 1.00 41.79 286 GLU B O 1
ATOM 4702 N N . LEU B 1 295 ? 72.934 -45.344 -21.585 1.00 32.62 287 LEU B N 1
ATOM 4703 C CA . LEU B 1 295 ? 71.528 -45.003 -21.567 1.00 37.10 287 LEU B CA 1
ATOM 4704 C C . LEU B 1 295 ? 70.624 -46.068 -22.180 1.00 39.11 287 LEU B C 1
ATOM 4705 O O . LEU B 1 295 ? 69.409 -45.983 -21.991 1.00 40.63 287 LEU B O 1
ATOM 4710 N N . ALA B 1 296 ? 71.175 -47.050 -22.905 1.00 36.98 288 ALA B N 1
ATOM 4711 C CA . ALA B 1 296 ? 70.358 -47.903 -23.773 1.00 34.69 288 ALA B CA 1
ATOM 4712 C C . ALA B 1 296 ? 69.184 -48.526 -23.024 1.00 37.88 288 ALA B C 1
ATOM 4713 O O . ALA B 1 296 ? 68.029 -48.402 -23.446 1.00 43.41 288 ALA B O 1
ATOM 4715 N N . GLU B 1 297 ? 69.458 -49.204 -21.909 1.00 36.64 289 GLU B N 1
ATOM 4716 C CA . GLU B 1 297 ? 68.370 -49.847 -21.174 1.00 38.16 289 GLU B CA 1
ATOM 4717 C C . GLU B 1 297 ? 67.428 -48.820 -20.572 1.00 41.04 289 GLU B C 1
ATOM 4718 O O . GLU B 1 297 ? 66.218 -49.060 -20.491 1.00 42.23 289 GLU B O 1
ATOM 4724 N N . LEU B 1 298 ? 67.962 -47.669 -20.166 1.00 38.07 290 LEU B N 1
ATOM 4725 C CA . LEU B 1 298 ? 67.120 -46.630 -19.589 1.00 39.02 290 LEU B CA 1
ATOM 4726 C C . LEU B 1 298 ? 66.174 -46.066 -20.632 1.00 33.96 290 LEU B C 1
ATOM 4727 O O . LEU B 1 298 ? 65.014 -45.762 -20.330 1.00 35.33 290 LEU B O 1
ATOM 4732 N N . ARG B 1 299 ? 66.661 -45.923 -21.866 1.00 36.56 291 ARG B N 1
ATOM 4733 C CA . ARG B 1 299 ? 65.842 -45.382 -22.944 1.00 43.46 291 ARG B CA 1
ATOM 4734 C C . ARG B 1 299 ? 64.711 -46.336 -23.323 1.00 45.24 291 ARG B C 1
ATOM 4735 O O . ARG B 1 299 ? 63.591 -45.892 -23.602 1.00 40.62 291 ARG B O 1
ATOM 4743 N N . GLU B 1 300 ? 64.991 -47.647 -23.368 1.00 44.12 292 GLU B N 1
ATOM 4744 C CA . GLU B 1 300 ? 63.925 -48.614 -23.591 1.00 41.19 292 GLU B CA 1
ATOM 4745 C C . GLU B 1 300 ? 62.794 -48.414 -22.591 1.00 37.83 292 GLU B C 1
ATOM 4746 O O . GLU B 1 300 ? 61.617 -48.487 -22.958 1.00 46.54 292 GLU B O 1
ATOM 4748 N N . ARG B 1 301 ? 63.136 -48.123 -21.328 1.00 35.57 293 ARG B N 1
ATOM 4749 C CA . ARG B 1 301 ? 62.141 -47.938 -20.266 1.00 43.53 293 ARG B CA 1
ATOM 4750 C C . ARG B 1 301 ? 61.463 -46.571 -20.349 1.00 38.76 293 ARG B C 1
ATOM 4751 O O . ARG B 1 301 ? 60.257 -46.452 -20.100 1.00 39.14 293 ARG B O 1
ATOM 4759 N N . TYR B 1 302 ? 62.216 -45.529 -20.696 1.00 28.58 294 TYR B N 1
ATOM 4760 C CA . TYR B 1 302 ? 61.580 -44.238 -20.931 1.00 34.25 294 TYR B CA 1
ATOM 4761 C C . TYR B 1 302 ? 60.560 -44.335 -22.058 1.00 39.32 294 TYR B C 1
ATOM 4762 O O . TYR B 1 302 ? 59.461 -43.769 -21.970 1.00 37.94 294 TYR B O 1
ATOM 4771 N N . ASN B 1 303 ? 60.903 -45.065 -23.123 1.00 34.41 295 ASN B N 1
ATOM 4772 C CA . ASN B 1 303 ? 60.029 -45.117 -24.285 1.00 35.58 295 ASN B CA 1
ATOM 4773 C C . ASN B 1 303 ? 58.785 -45.948 -24.016 1.00 42.90 295 ASN B C 1
ATOM 4774 O O . ASN B 1 303 ? 57.711 -45.633 -24.539 1.00 46.38 295 ASN B O 1
ATOM 4779 N N . ALA B 1 304 ? 58.898 -47.009 -23.215 1.00 34.23 296 ALA B N 1
ATOM 4780 C CA . ALA B 1 304 ? 57.694 -47.749 -22.854 1.00 42.96 296 ALA B CA 1
ATOM 4781 C C . ALA B 1 304 ? 56.775 -46.892 -21.996 1.00 43.45 296 ALA B C 1
ATOM 4782 O O . ALA B 1 304 ? 55.557 -46.892 -22.201 1.00 46.77 296 ALA B O 1
ATOM 4784 N N . LEU B 1 305 ? 57.342 -46.125 -21.057 1.00 41.26 297 LEU B N 1
ATOM 4785 C CA . LEU B 1 305 ? 56.514 -45.284 -20.196 1.00 40.56 297 LEU B CA 1
ATOM 4786 C C . LEU B 1 305 ? 55.771 -44.226 -21.009 1.00 44.85 297 LEU B C 1
ATOM 4787 O O . LEU B 1 305 ? 54.554 -44.053 -20.859 1.00 47.76 297 LEU B O 1
ATOM 4792 N N . THR B 1 306 ? 56.481 -43.529 -21.899 1.00 43.79 298 THR B N 1
ATOM 4793 C CA . THR B 1 306 ? 55.843 -42.478 -22.684 1.00 43.75 298 THR B CA 1
ATOM 4794 C C . THR B 1 306 ? 54.927 -43.031 -23.763 1.00 46.46 298 THR B C 1
ATOM 4795 O O . THR B 1 306 ? 54.015 -42.322 -24.194 1.00 48.12 298 THR B O 1
ATOM 4799 N N . SER B 1 307 ? 55.126 -44.279 -24.195 1.00 49.06 299 SER B N 1
ATOM 4800 C CA . SER B 1 307 ? 54.201 -44.880 -25.151 1.00 49.38 299 SER B CA 1
ATOM 4801 C C . SER B 1 307 ? 52.894 -45.317 -24.504 1.00 52.37 299 SER B C 1
ATOM 4802 O O . SER B 1 307 ? 51.932 -45.602 -25.227 1.00 57.36 299 SER B O 1
ATOM 4805 N N . ASN B 1 308 ? 52.841 -45.403 -23.172 1.00 47.69 300 ASN B N 1
ATOM 4806 C CA . ASN B 1 308 ? 51.597 -45.690 -22.453 1.00 45.75 300 ASN B CA 1
ATOM 4807 C C . ASN B 1 308 ? 51.596 -44.911 -21.144 1.00 43.34 300 ASN B C 1
ATOM 4808 O O . ASN B 1 308 ? 51.782 -45.478 -20.063 1.00 44.07 300 ASN B O 1
ATOM 4813 N N . PRO B 1 309 ? 51.381 -43.592 -21.207 1.00 50.39 301 PRO B N 1
ATOM 4814 C CA . PRO B 1 309 ? 51.571 -42.755 -20.004 1.00 45.34 301 PRO B CA 1
ATOM 4815 C C . PRO B 1 309 ? 50.639 -43.084 -18.839 1.00 46.59 301 PRO B C 1
ATOM 4816 O O . PRO B 1 309 ? 50.922 -42.642 -17.711 1.00 43.85 301 PRO B O 1
ATOM 4820 N N . SER B 1 310 ? 49.557 -43.843 -19.062 1.00 44.88 302 SER B N 1
ATOM 4821 C CA . SER B 1 310 ? 48.714 -44.271 -17.950 1.00 40.41 302 SER B CA 1
ATOM 4822 C C . SER B 1 310 ? 49.468 -45.166 -16.969 1.00 38.25 302 SER B C 1
ATOM 4823 O O . SER B 1 310 ? 49.103 -45.215 -15.793 1.00 43.75 302 SER B O 1
ATOM 4826 N N . GLN B 1 311 ? 50.524 -45.855 -17.410 1.00 35.97 303 GLN B N 1
ATOM 4827 C CA . GLN B 1 311 ? 51.426 -46.487 -16.450 1.00 48.18 303 GLN B CA 1
ATOM 4828 C C . GLN B 1 311 ? 52.043 -45.461 -15.502 1.00 46.08 303 GLN B C 1
ATOM 4829 O O . GLN B 1 311 ? 52.262 -45.763 -14.323 1.00 44.20 303 GLN B O 1
ATOM 4835 N N . ILE B 1 312 ? 52.317 -44.245 -15.987 1.00 35.74 304 ILE B N 1
ATOM 4836 C CA . ILE B 1 312 ? 52.900 -43.233 -15.113 1.00 35.89 304 ILE B CA 1
ATOM 4837 C C . ILE B 1 312 ? 51.840 -42.645 -14.196 1.00 39.64 304 ILE B C 1
ATOM 4838 O O . ILE B 1 312 ? 52.108 -42.360 -13.023 1.00 36.71 304 ILE B O 1
ATOM 4843 N N . GLU B 1 313 ? 50.636 -42.412 -14.727 1.00 36.14 305 GLU B N 1
ATOM 4844 C CA . GLU B 1 313 ? 49.541 -41.914 -13.899 1.00 37.99 305 GLU B CA 1
ATOM 4845 C C . GLU B 1 313 ? 49.269 -42.851 -12.729 1.00 34.26 305 GLU B C 1
ATOM 4846 O O . GLU B 1 313 ? 49.083 -42.403 -11.594 1.00 36.53 305 GLU B O 1
ATOM 4852 N N . GLU B 1 314 ? 49.248 -44.159 -12.991 1.00 44.15 306 GLU B N 1
ATOM 4853 C CA . GLU B 1 314 ? 49.001 -45.135 -11.934 1.00 43.85 306 GLU B CA 1
ATOM 4854 C C . GLU B 1 314 ? 50.085 -45.084 -10.872 1.00 37.37 306 GLU B C 1
ATOM 4855 O O . GLU B 1 314 ? 49.793 -45.153 -9.674 1.00 37.49 306 GLU B O 1
ATOM 4861 N N . ILE B 1 315 ? 51.343 -44.960 -11.291 1.00 37.52 307 ILE B N 1
ATOM 4862 C CA . ILE B 1 315 ? 52.440 -44.894 -10.328 1.00 37.75 307 ILE B CA 1
ATOM 4863 C C . ILE B 1 315 ? 52.327 -43.629 -9.485 1.00 28.40 307 ILE B C 1
ATOM 4864 O O . ILE B 1 315 ? 52.427 -43.668 -8.252 1.00 31.44 307 ILE B O 1
ATOM 4869 N N . LEU B 1 316 ? 52.061 -42.495 -10.129 1.00 29.27 308 LEU B N 1
ATOM 4870 C CA . LEU B 1 316 ? 51.939 -41.261 -9.368 1.00 35.01 308 LEU B CA 1
ATOM 4871 C C . LEU B 1 316 ? 50.727 -41.306 -8.427 1.00 34.87 308 LEU B C 1
ATOM 4872 O O . LEU B 1 316 ? 50.805 -40.824 -7.290 1.00 29.63 308 LEU B O 1
ATOM 4877 N N . GLN B 1 317 ? 49.622 -41.935 -8.853 1.00 33.89 309 GLN B N 1
ATOM 4878 C CA . GLN B 1 317 ? 48.451 -42.010 -7.974 1.00 36.84 309 GLN B CA 1
ATOM 4879 C C . GLN B 1 317 ? 48.722 -42.895 -6.764 1.00 32.66 309 GLN B C 1
ATOM 4880 O O . GLN B 1 317 ? 48.280 -42.580 -5.658 1.00 38.41 309 GLN B O 1
ATOM 4886 N N . ALA B 1 318 ? 49.440 -44.007 -6.954 1.00 33.32 310 ALA B N 1
ATOM 4887 C CA . ALA B 1 318 ? 49.810 -44.856 -5.823 1.00 36.77 310 ALA B CA 1
ATOM 4888 C C . ALA B 1 318 ? 50.787 -44.137 -4.888 1.00 38.76 310 ALA B C 1
ATOM 4889 O O . ALA B 1 318 ? 50.744 -44.331 -3.669 1.00 43.22 310 ALA B O 1
ATOM 4891 N N . GLY B 1 319 ? 51.666 -43.296 -5.436 1.00 31.28 311 GLY B N 1
ATOM 4892 C CA . GLY B 1 319 ? 52.562 -42.523 -4.589 1.00 29.33 311 GLY B CA 1
ATOM 4893 C C . GLY B 1 319 ? 51.846 -41.452 -3.786 1.00 31.66 311 GLY B C 1
ATOM 4894 O O . GLY B 1 319 ? 52.149 -41.244 -2.611 1.00 31.44 311 GLY B O 1
ATOM 4895 N N . ALA B 1 320 ? 50.889 -40.756 -4.408 1.00 37.44 312 ALA B N 1
ATOM 4896 C CA . ALA B 1 320 ? 50.129 -39.728 -3.704 1.00 34.27 312 ALA B CA 1
ATOM 4897 C C . ALA B 1 320 ? 49.266 -40.328 -2.604 1.00 32.57 312 ALA B C 1
ATOM 4898 O O . ALA B 1 320 ? 49.068 -39.704 -1.556 1.00 33.83 312 ALA B O 1
ATOM 4900 N N . GLN B 1 321 ? 48.760 -41.539 -2.805 1.00 28.72 313 GLN B N 1
ATOM 4901 C CA . GLN B 1 321 ? 48.001 -42.175 -1.736 1.00 34.22 313 GLN B CA 1
ATOM 4902 C C . GLN B 1 321 ? 48.888 -42.468 -0.528 1.00 39.54 313 GLN B C 1
ATOM 4903 O O . GLN B 1 321 ? 48.471 -42.253 0.618 1.00 39.05 313 GLN B O 1
ATOM 4909 N N . LYS B 1 322 ? 50.116 -42.950 -0.760 1.00 40.22 314 LYS B N 1
ATOM 4910 C CA . LYS B 1 322 ? 51.054 -43.125 0.349 1.00 41.64 314 LYS B CA 1
ATOM 4911 C C . LYS B 1 322 ? 51.379 -41.784 0.994 1.00 36.84 314 LYS B C 1
ATOM 4912 O O . LYS B 1 322 ? 51.384 -41.651 2.223 1.00 39.81 314 LYS B O 1
ATOM 4918 N N . ALA B 1 323 ? 51.625 -40.767 0.173 1.00 36.05 315 ALA B N 1
ATOM 4919 C CA . ALA B 1 323 ? 52.015 -39.471 0.712 1.00 36.23 315 ALA B CA 1
ATOM 4920 C C . ALA B 1 323 ? 50.884 -38.845 1.529 1.00 35.70 315 ALA B C 1
ATOM 4921 O O . ALA B 1 323 ? 51.114 -38.327 2.629 1.00 31.29 315 ALA B O 1
ATOM 4923 N N . ARG B 1 324 ? 49.651 -38.899 1.019 1.00 28.99 316 ARG B N 1
ATOM 4924 C CA . ARG B 1 324 ? 48.538 -38.283 1.740 1.00 37.30 316 ARG B CA 1
ATOM 4925 C C . ARG B 1 324 ? 48.259 -38.977 3.075 1.00 37.40 316 ARG B C 1
ATOM 4926 O O . ARG B 1 324 ? 47.839 -38.318 4.033 1.00 38.46 316 ARG B O 1
ATOM 4934 N N . LYS B 1 325 ? 48.524 -40.283 3.175 1.00 38.79 317 LYS B N 1
ATOM 4935 C CA . LYS B 1 325 ? 48.440 -40.971 4.460 1.00 46.20 317 LYS B CA 1
ATOM 4936 C C . LYS B 1 325 ? 49.272 -40.248 5.517 1.00 47.72 317 LYS B C 1
ATOM 4937 O O . LYS B 1 325 ? 48.790 -39.947 6.618 1.00 44.86 317 LYS B O 1
ATOM 4943 N N . GLU B 1 326 ? 50.525 -39.936 5.174 1.00 45.07 318 GLU B N 1
ATOM 4944 C CA . GLU B 1 326 ? 51.418 -39.210 6.073 1.00 46.68 318 GLU B CA 1
ATOM 4945 C C . GLU B 1 326 ? 50.978 -37.758 6.268 1.00 41.12 318 GLU B C 1
ATOM 4946 O O . GLU B 1 326 ? 51.027 -37.236 7.387 1.00 38.87 318 GLU B O 1
ATOM 4952 N N . ALA B 1 327 ? 50.601 -37.069 5.184 1.00 39.06 319 ALA B N 1
ATOM 4953 C CA . ALA B 1 327 ? 50.241 -35.660 5.316 1.00 36.56 319 ALA B CA 1
ATOM 4954 C C . ALA B 1 327 ? 48.985 -35.492 6.162 1.00 37.56 319 ALA B C 1
ATOM 4955 O O . ALA B 1 327 ? 48.896 -34.563 6.971 1.00 41.26 319 ALA B O 1
ATOM 4957 N N . ARG B 1 328 ? 48.017 -36.399 6.012 1.00 33.87 320 ARG B N 1
ATOM 4958 C CA . ARG B 1 328 ? 46.790 -36.292 6.789 1.00 36.04 320 ARG B CA 1
ATOM 4959 C C . ARG B 1 328 ? 47.074 -36.418 8.283 1.00 44.12 320 ARG B C 1
ATOM 4960 O O . ARG B 1 328 ? 46.538 -35.646 9.089 1.00 45.21 320 ARG B O 1
ATOM 4968 N N . GLU B 1 329 ? 47.936 -37.363 8.674 1.00 46.45 321 GLU B N 1
ATOM 4969 C CA . GLU B 1 329 ? 48.183 -37.578 10.100 1.00 44.45 321 GLU B CA 1
ATOM 4970 C C . GLU B 1 329 ? 48.791 -36.331 10.749 1.00 39.92 321 GLU B C 1
ATOM 4971 O O . GLU B 1 329 ? 48.392 -35.937 11.852 1.00 35.49 321 GLU B O 1
ATOM 4973 N N . LEU B 1 330 ? 49.741 -35.684 10.071 1.00 35.63 322 LEU B N 1
ATOM 4974 C CA . LEU B 1 330 ? 50.326 -34.463 10.615 1.00 39.76 322 LEU B CA 1
ATOM 4975 C C . LEU B 1 330 ? 49.363 -33.277 10.525 1.00 43.07 322 LEU B C 1
ATOM 4976 O O . LEU B 1 330 ? 49.274 -32.480 11.467 1.00 42.22 322 LEU B O 1
ATOM 4981 N N . LEU B 1 331 ? 48.643 -33.123 9.403 1.00 39.74 323 LEU B N 1
ATOM 4982 C CA . LEU B 1 331 ? 47.800 -31.934 9.253 1.00 37.50 323 LEU B CA 1
ATOM 4983 C C . LEU B 1 331 ? 46.712 -31.892 10.328 1.00 39.93 323 LEU B C 1
ATOM 4984 O O . LEU B 1 331 ? 46.380 -30.816 10.850 1.00 38.91 323 LEU B O 1
ATOM 4989 N N . ASP B 1 332 ? 46.187 -33.059 10.707 1.00 31.16 324 ASP B N 1
ATOM 4990 C CA . ASP B 1 332 ? 45.216 -33.133 11.796 1.00 36.71 324 ASP B CA 1
ATOM 4991 C C . ASP B 1 332 ? 45.798 -32.609 13.101 1.00 41.80 324 ASP B C 1
ATOM 4992 O O . ASP B 1 332 ? 45.121 -31.890 13.848 1.00 36.20 324 ASP B O 1
ATOM 4997 N N . LYS B 1 333 ? 47.053 -32.954 13.398 1.00 39.67 325 LYS B N 1
ATOM 4998 C CA . LYS B 1 333 ? 47.691 -32.364 14.571 1.00 39.07 325 LYS B CA 1
ATOM 4999 C C . LYS B 1 333 ? 47.876 -30.865 14.378 1.00 36.05 325 LYS B C 1
ATOM 5000 O O . LYS B 1 333 ? 47.714 -30.092 15.325 1.00 42.11 325 LYS B O 1
ATOM 5006 N N . VAL B 1 334 ? 48.221 -30.440 13.154 1.00 34.54 326 VAL B N 1
ATOM 5007 C CA . VAL B 1 334 ? 48.452 -29.021 12.888 1.00 31.52 326 VAL B CA 1
ATOM 5008 C C . VAL B 1 334 ? 47.162 -28.237 13.052 1.00 35.26 326 VAL B C 1
ATOM 5009 O O . VAL B 1 334 ? 47.140 -27.179 13.691 1.00 34.38 326 VAL B O 1
ATOM 5013 N N . ARG B 1 335 ? 46.070 -28.752 12.478 1.00 40.95 327 ARG B N 1
ATOM 5014 C CA . ARG B 1 335 ? 44.775 -28.085 12.576 1.00 41.75 327 ARG B CA 1
ATOM 5015 C C . ARG B 1 335 ? 44.355 -27.917 14.034 1.00 45.38 327 ARG B C 1
ATOM 5016 O O . ARG B 1 335 ? 44.004 -26.815 14.474 1.00 47.31 327 ARG B O 1
ATOM 5024 N N . ASP B 1 336 ? 44.388 -29.006 14.799 1.00 42.00 328 ASP B N 1
ATOM 5025 C CA . ASP B 1 336 ? 44.034 -28.927 16.207 1.00 39.90 328 ASP B CA 1
ATOM 5026 C C . ASP B 1 336 ? 44.924 -27.943 16.959 1.00 47.21 328 ASP B C 1
ATOM 5027 O O . ASP B 1 336 ? 44.450 -27.260 17.882 1.00 43.20 328 ASP B O 1
ATOM 5032 N N . ALA B 1 337 ? 46.205 -27.842 16.573 1.00 44.17 329 ALA B N 1
ATOM 5033 C CA . ALA B 1 337 ? 47.123 -26.953 17.284 1.00 37.50 329 ALA B CA 1
ATOM 5034 C C . ALA B 1 337 ? 46.828 -25.488 16.991 1.00 37.11 329 ALA B C 1
ATOM 5035 O O . ALA B 1 337 ? 47.040 -24.633 17.856 1.00 38.67 329 ALA B O 1
ATOM 5037 N N . VAL B 1 338 ? 46.351 -25.160 15.785 1.00 39.02 330 VAL B N 1
ATOM 5038 C CA . VAL B 1 338 ? 46.022 -23.766 15.507 1.00 45.48 330 VAL B CA 1
ATOM 5039 C C . VAL B 1 338 ? 44.593 -23.430 15.917 1.00 47.80 330 VAL B C 1
ATOM 5040 O O . VAL B 1 338 ? 44.137 -22.305 15.674 1.00 49.50 330 VAL B O 1
ATOM 5044 N N . GLY B 1 339 ? 43.877 -24.367 16.541 1.00 46.95 331 GLY B N 1
ATOM 5045 C CA . GLY B 1 339 ? 42.553 -24.110 17.069 1.00 37.12 331 GLY B CA 1
ATOM 5046 C C . GLY B 1 339 ? 41.373 -24.520 16.209 1.00 36.01 331 GLY B C 1
ATOM 5047 O O . GLY B 1 339 ? 40.252 -24.105 16.512 1.00 42.20 331 GLY B O 1
ATOM 5048 N N . ILE B 1 340 ? 41.585 -25.306 15.149 1.00 45.57 332 ILE B N 1
ATOM 5049 C CA . ILE B 1 340 ? 40.509 -25.788 14.277 1.00 38.12 332 ILE B CA 1
ATOM 5050 C C . ILE B 1 340 ? 40.066 -27.148 14.817 1.00 37.64 332 ILE B C 1
ATOM 5051 O O . ILE B 1 340 ? 40.718 -28.165 14.578 1.00 34.15 332 ILE B O 1
ATOM 5056 N N . ARG B 1 341 ? 38.951 -27.177 15.544 1.00 36.34 333 ARG B N 1
ATOM 5057 C CA . ARG B 1 341 ? 38.536 -28.386 16.246 1.00 44.85 333 ARG B CA 1
ATOM 5058 C C . ARG B 1 341 ? 37.039 -28.608 16.077 1.00 49.46 333 ARG B C 1
ATOM 5059 O O . ARG B 1 341 ? 36.280 -27.642 15.933 1.00 46.84 333 ARG B O 1
ATOM 5067 N N . PRO B 1 342 ? 36.585 -29.866 16.102 1.00 49.82 334 PRO B N 1
ATOM 5068 C CA . PRO B 1 342 ? 35.141 -30.135 16.022 1.00 46.62 334 PRO B CA 1
ATOM 5069 C C . PRO B 1 342 ? 34.367 -29.544 17.195 1.00 45.01 334 PRO B C 1
ATOM 5070 O O . PRO B 1 342 ? 34.880 -29.382 18.304 1.00 46.55 334 PRO B O 1
ATOM 5074 N N . LEU B 1 343 ? 33.108 -29.228 16.939 1.00 40.55 335 LEU B N 1
ATOM 5075 C CA . LEU B 1 343 ? 32.183 -28.850 17.996 1.00 44.88 335 LEU B CA 1
ATOM 5076 C C . LEU B 1 343 ? 31.549 -30.120 18.555 1.00 43.73 335 LEU B C 1
ATOM 5077 O O . LEU B 1 343 ? 30.952 -30.898 17.805 1.00 46.68 335 LEU B O 1
ATOM 5082 N N . LYS B 1 344 ? 31.688 -30.340 19.857 1.00 54.88 336 LYS B N 1
ATOM 5083 C CA . LYS B 1 344 ? 31.120 -31.539 20.471 1.00 62.29 336 LYS B CA 1
ATOM 5084 C C . LYS B 1 344 ? 30.783 -31.345 21.947 1.00 74.73 336 LYS B C 1
ATOM 5085 O O . LYS B 1 344 ? 29.983 -32.098 22.509 1.00 79.04 336 LYS B O 1
#

Nearest PDB structures (foldseek):
  5tev-assembly1_A  TM=9.899E-01  e=1.619E-56  Neisseria gonorrhoeae FA 1090
  5tew-assembly1_A  TM=9.963E-01  e=2.193E-54  Neisseria gonorrhoeae FA 1090
  3tzl-assembly1_A  TM=9.386E-01  e=8.493E-31  Campylobacter jejuni subsp. jejuni NCTC 11168 = ATCC 700819
  6ncr-assembly3_A  TM=8.942E-01  e=1.431E-25  Chlamydia trachomatis D/UW-3/CX
  2a4m-assembly2_B  TM=8.674E-01  e=2.996E-25  Deinococcus radiodurans

Secondary structure (DSSP, 8-state):
-EEEEEEE--SS--BHHHIIIIIHHHHHHHT-TTEEEEEEE-HHHHTTT---HHHHHHHHHHHHHHHHHTT--TTTSEEEEGGG-HHHHHHHHHHHTTS-HHHHHT-HHHHHHHHHHHHTT-S-TTTT--HHHHHHHHHHHHHHHTTT-SEEE--GGGHHHHHHHHHHHHHHHHHS-------EEE--TT----B-TTSSBP-GGGT---BSS--HHHHHHHHHTS---SPPTTS---GGG-THHHHHHHTS-HHHHHHHHHHH---HHHHHHHHHHHHHHHHHHHHHHHHHHHHSTHHHHHHHHHHHHHHHHHHHHHHHHHHHHTT-----/--EEEEEEEE-SS--BHHHIIIIIHHHHHHTT-TTEEEEEEEETTGGGGT---HHHHHHHHHHHHHHHHHTT--TTTSEEEEGGG-HHHHHHHHHHHHHS-HHHHHT-HHHHHHHHHHHHTT-S-TTTT--HHHHHHHHHHHHHHHTTT-SEEE--GGGHHHHHHHHHHHHHHHHHS----PPPEEE--TT----B-TTSSBP-GGGT---BSSS-HHHHHHHHHTS---SPPTTS---GGG-HHHHHHHHTS-HHHHHHHHHHHHTT--HHHHHHHHHHHHHHHHHHHHHHHHHHHHSTHHHHHHHHHHHHHHHHHHHHHHHHHHHHTT-----